Protein AF-A0A356TCJ8-F1 (afdb_monomer_lite)

Sequence (449 aa):
LGQDDRRRRHDAFFIRRLRGIQWANDCAAPTDCSGATSFQEEGLVEIRHARSTSQTFRIAPETTGLRLWWSARRGAPYEIPVEQVASPDYDYNFGIELAAVTPPGPHGYYEPGTDVTFQFTMTDGAGTRLHPAGSIPSYAEVAFGANQTGIQYYRGFFDQPATYWRRKHRERGMGAMIIGPNQDIQPIRTIAPLESFLGPDPTIPVGLPARDGVYSEAATIPASAVIFGGAFVPGNTPWFEPQPDTITFQIPSDVEPGTYRVAIKGRRVYLGQDIPRTTVVEIQVGTHTPTVAEMTTGPCTSCHSDGGDLGLVLHANDDRAACAGCHVPLGFELEGPVYVRTHFIHSRSDRYDAPTQQCATCHVDEASIQRTSLSACLSCHTEYPADHVAAYGPIESIYTGTLDAGAFEQCTGACHTEHPGAGFDTDFDFDEDTDEDVDEDTDEDTDED

Radius of gyration: 26.14 Å; chains: 1; bounding box: 65×92×69 Å

Foldseek 3Di:
DDDDPDDDQPDQFFPFDWDKDKDQPDAPDPPGCPVGDDIDIDTDTGGDRFHDPPDDDDDDQPQQWDWADDPVDPPDTDTGGADHDPDAPAAADKDKDKDWPDADDPVRANEFQDKIKMFMFMGHPVRHTLADAFWDAFLCCQQPNPSSSQWDAQDCVPQNADPPRGPVLVSQWKKKKKKDDQALQDAAQAAQEPVQLCDPDQKTWQHDCVRRVMTMIMGTVVRSNLVVVLVPPPPSVSRRDIDTSMDMDGRHNPDDWEKMKMKIKGWGDHSNDTAIDMDIDIGTYPDPDHDHHDDQWDPPCVPQDDSRHCCGPVSNDPPPSRQNNQQGQYLVRRLSIPLLSVLLDLLPDPPNPDDSLQQVNIGVALVSVLQDFQQNVLSRDVDDDVVCCVVPNAQPDSRQSDSDSSSSDGDPSPPPVDRPNNNRDPPPDPPPPPPPDDDDDDDDDDDDD

Structure (mmCIF, N/CA/C/O backbone):
data_AF-A0A356TCJ8-F1
#
_entry.id   AF-A0A356TCJ8-F1
#
loop_
_atom_site.group_PDB
_atom_site.id
_atom_site.type_symbol
_atom_site.label_atom_id
_atom_site.label_alt_id
_atom_site.label_comp_id
_atom_site.label_asym_id
_atom_site.label_entity_id
_atom_site.label_seq_id
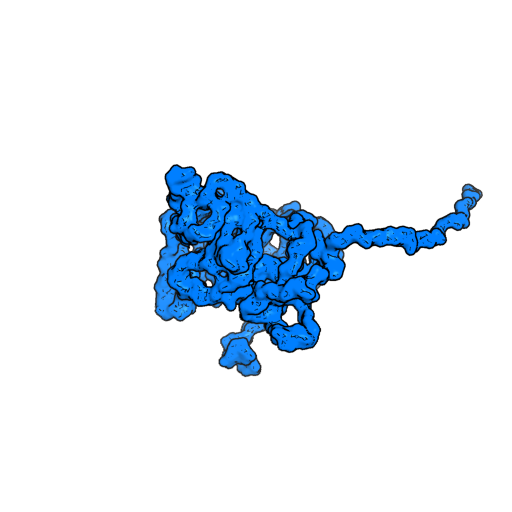_atom_site.pdbx_PDB_ins_code
_atom_site.Cartn_x
_atom_site.Cartn_y
_atom_site.Cartn_z
_atom_site.occupancy
_atom_site.B_iso_or_equiv
_atom_site.auth_seq_id
_atom_site.auth_comp_id
_atom_site.auth_asym_id
_atom_site.auth_atom_id
_atom_site.pdbx_PDB_model_num
ATOM 1 N N . LEU A 1 1 ? 3.770 -23.065 23.663 1.00 50.16 1 LEU A N 1
ATOM 2 C CA . LEU A 1 1 ? 4.530 -21.972 24.318 1.00 50.16 1 LEU A CA 1
ATOM 3 C C . LEU A 1 1 ? 5.954 -22.467 24.540 1.00 50.16 1 LEU A C 1
ATOM 5 O O . LEU A 1 1 ? 6.096 -23.494 25.195 1.00 50.16 1 LEU A O 1
ATOM 9 N N . GLY A 1 2 ? 6.954 -21.810 23.944 1.00 46.75 2 GLY A N 1
ATOM 10 C CA . GLY A 1 2 ? 8.358 -22.243 24.018 1.00 46.75 2 GLY A CA 1
ATOM 11 C C . GLY A 1 2 ? 8.873 -22.315 25.459 1.00 46.75 2 GLY A C 1
ATOM 12 O O . GLY A 1 2 ? 8.474 -21.505 26.298 1.00 46.75 2 GLY A O 1
ATOM 13 N N . GLN A 1 3 ? 9.703 -23.319 25.750 1.00 49.00 3 GLN A N 1
ATOM 14 C CA . GLN A 1 3 ? 10.231 -23.599 27.094 1.00 49.00 3 GLN A CA 1
ATOM 15 C C . GLN A 1 3 ? 11.730 -23.287 27.240 1.00 49.00 3 GLN A C 1
ATOM 17 O O . GLN A 1 3 ? 12.244 -23.326 28.355 1.00 49.00 3 GLN A O 1
ATOM 22 N N . ASP A 1 4 ? 12.425 -22.982 26.141 1.00 55.69 4 ASP A N 1
ATOM 23 C CA . ASP A 1 4 ? 13.867 -22.737 26.080 1.00 55.69 4 ASP A CA 1
ATOM 24 C C . ASP A 1 4 ? 14.215 -21.595 25.099 1.00 55.69 4 ASP A C 1
ATOM 26 O O . ASP A 1 4 ? 13.337 -20.999 24.471 1.00 55.69 4 ASP A O 1
ATOM 30 N N . ASP A 1 5 ? 15.509 -21.277 24.987 1.00 54.75 5 ASP A N 1
ATOM 31 C CA . ASP A 1 5 ? 16.042 -20.266 24.058 1.00 54.75 5 ASP A CA 1
ATOM 32 C C . ASP A 1 5 ? 16.222 -20.813 22.623 1.00 54.75 5 ASP A C 1
ATOM 34 O O . ASP A 1 5 ? 16.833 -20.161 21.774 1.00 54.75 5 ASP A O 1
ATOM 38 N N . ARG A 1 6 ? 15.717 -22.022 22.325 1.00 55.47 6 ARG A N 1
ATOM 39 C CA . ARG A 1 6 ? 15.847 -22.667 21.011 1.00 55.47 6 ARG A CA 1
ATOM 40 C C . ARG A 1 6 ? 14.511 -22.645 20.279 1.00 55.47 6 ARG A C 1
ATOM 42 O O . ARG A 1 6 ? 13.516 -23.184 20.739 1.00 55.47 6 ARG A O 1
ATOM 49 N N . ARG A 1 7 ? 14.495 -22.074 19.077 1.00 56.62 7 ARG A N 1
ATOM 50 C CA . ARG A 1 7 ? 13.293 -22.017 18.234 1.00 56.62 7 ARG A CA 1
ATOM 51 C C . ARG A 1 7 ? 12.914 -23.414 17.727 1.00 56.62 7 ARG A C 1
ATOM 53 O O . ARG A 1 7 ? 13.662 -24.008 16.954 1.00 56.62 7 ARG A O 1
ATOM 60 N N . ARG A 1 8 ? 11.721 -23.905 18.073 1.00 60.88 8 ARG A N 1
ATOM 61 C CA . ARG A 1 8 ? 11.129 -25.137 17.519 1.00 60.88 8 ARG A CA 1
ATOM 62 C C . ARG A 1 8 ? 9.941 -24.819 16.612 1.00 60.88 8 ARG A C 1
ATOM 64 O O . ARG A 1 8 ? 9.306 -23.770 16.704 1.00 60.88 8 ARG A O 1
ATOM 71 N N . ARG A 1 9 ? 9.597 -25.757 15.725 1.00 59.59 9 ARG A N 1
ATOM 72 C CA . ARG A 1 9 ? 8.516 -25.589 14.733 1.00 59.59 9 ARG A CA 1
ATOM 73 C C . ARG A 1 9 ? 7.122 -25.396 15.355 1.00 59.59 9 ARG A C 1
ATOM 75 O O . ARG A 1 9 ? 6.296 -24.715 14.764 1.00 59.59 9 ARG A O 1
ATOM 82 N N . HIS A 1 10 ? 6.873 -25.965 16.535 1.00 59.00 10 HIS A N 1
ATOM 83 C CA . HIS A 1 10 ? 5.591 -25.896 17.254 1.00 59.00 10 HIS A CA 1
ATOM 84 C C . HIS A 1 10 ? 5.524 -24.768 18.295 1.00 59.00 10 HIS A C 1
ATOM 86 O O . HIS A 1 10 ? 4.536 -24.645 19.025 1.00 59.00 10 HIS A O 1
ATOM 92 N N . ASP A 1 11 ? 6.567 -23.946 18.402 1.00 57.12 11 ASP A N 1
ATOM 93 C CA . ASP A 1 11 ? 6.549 -22.844 19.345 1.00 57.12 11 ASP A CA 1
ATOM 94 C C . ASP A 1 11 ? 5.605 -21.747 18.846 1.00 57.12 11 ASP A C 1
ATOM 96 O O . ASP A 1 11 ? 5.829 -21.102 17.824 1.00 57.12 11 ASP A O 1
ATOM 100 N N . ALA A 1 12 ? 4.549 -21.483 19.613 1.00 55.34 12 ALA A N 1
ATOM 101 C CA . ALA A 1 12 ? 3.895 -20.183 19.602 1.00 55.34 12 ALA A CA 1
ATOM 102 C C . ALA A 1 12 ? 4.858 -19.191 20.272 1.00 55.34 12 ALA A C 1
ATOM 104 O O . ALA A 1 12 ? 4.858 -19.037 21.496 1.00 55.34 12 ALA A O 1
ATOM 105 N N . PHE A 1 13 ? 5.768 -18.614 19.488 1.00 52.50 13 PHE A N 1
ATOM 106 C CA . PHE A 1 13 ? 6.712 -17.621 19.989 1.00 52.50 13 PHE A CA 1
ATOM 107 C C . PHE A 1 13 ? 6.103 -16.227 20.003 1.00 52.50 13 PHE A C 1
ATOM 109 O O . PHE A 1 13 ? 5.278 -15.868 19.163 1.00 52.50 13 PHE A O 1
ATOM 116 N N . PHE A 1 14 ? 6.582 -15.444 20.964 1.00 52.25 14 PHE A N 1
ATOM 117 C CA . PHE A 1 14 ? 6.384 -14.013 21.056 1.00 52.25 14 PHE A CA 1
ATOM 118 C C . PHE A 1 14 ? 7.585 -13.320 20.421 1.00 52.25 14 PHE A C 1
ATOM 120 O O . PHE A 1 14 ? 8.716 -13.480 20.878 1.00 52.25 14 PHE A O 1
ATOM 127 N N . ILE A 1 15 ? 7.368 -12.520 19.381 1.00 50.69 15 ILE A N 1
ATOM 128 C CA . ILE A 1 15 ? 8.430 -11.636 18.888 1.00 50.69 15 ILE A CA 1
ATOM 129 C C . ILE A 1 15 ? 8.624 -10.490 19.883 1.00 50.69 15 ILE A C 1
ATOM 131 O O . ILE A 1 15 ? 7.938 -9.484 19.771 1.00 50.69 15 ILE A O 1
ATOM 135 N N . ARG A 1 16 ? 9.596 -10.604 20.796 1.00 49.50 16 ARG A N 1
ATOM 136 C CA . ARG A 1 16 ? 10.020 -9.486 21.649 1.00 49.50 16 ARG A CA 1
ATOM 137 C C . ARG A 1 16 ? 10.790 -8.469 20.804 1.00 49.50 16 ARG A C 1
ATOM 139 O O . ARG A 1 16 ? 11.976 -8.639 20.544 1.00 49.50 16 ARG A O 1
ATOM 146 N N . ARG A 1 17 ? 10.125 -7.399 20.375 1.00 55.19 17 ARG A N 1
ATOM 147 C CA . ARG A 1 17 ? 10.819 -6.188 19.909 1.00 55.19 17 ARG A CA 1
ATOM 148 C C . ARG A 1 17 ? 11.012 -5.290 21.114 1.00 55.19 17 ARG A C 1
ATOM 150 O O . ARG A 1 17 ? 10.016 -4.814 21.632 1.00 55.19 17 ARG A O 1
ATOM 157 N N . LEU A 1 18 ? 12.257 -5.119 21.560 1.00 54.31 18 LEU A N 1
ATOM 158 C CA . LEU A 1 18 ? 12.644 -4.050 22.477 1.00 54.31 18 LEU A CA 1
ATOM 159 C C . LEU A 1 18 ? 13.135 -2.883 21.637 1.00 54.31 18 LEU A C 1
ATOM 161 O O . LEU A 1 18 ? 14.160 -2.988 20.958 1.00 54.31 18 LEU A O 1
ATOM 165 N N . ARG A 1 19 ? 12.402 -1.780 21.671 1.00 62.44 19 ARG A N 1
ATOM 166 C CA . ARG A 1 19 ? 12.873 -0.518 21.108 1.00 62.44 19 ARG A CA 1
ATOM 167 C C . ARG A 1 19 ? 12.664 0.569 22.143 1.00 62.44 19 ARG A C 1
ATOM 169 O O . ARG A 1 19 ? 11.575 0.665 22.699 1.00 62.44 19 ARG A O 1
ATOM 176 N N . GLY A 1 20 ? 13.725 1.319 22.410 1.00 63.81 20 GLY A N 1
ATOM 177 C CA . GLY A 1 20 ? 13.638 2.640 23.006 1.00 63.81 20 GLY A CA 1
ATOM 178 C C . GLY A 1 20 ? 13.674 3.641 21.864 1.00 63.81 20 GLY A C 1
ATOM 179 O O . GLY A 1 20 ? 14.573 3.568 21.027 1.00 63.81 20 GLY A O 1
ATOM 180 N N . ILE A 1 21 ? 12.678 4.511 21.793 1.00 70.94 21 ILE A N 1
ATOM 181 C CA . ILE A 1 21 ? 12.685 5.669 20.903 1.00 70.94 21 ILE A CA 1
ATOM 182 C C . ILE A 1 21 ? 12.635 6.893 21.798 1.00 70.94 21 ILE A C 1
ATOM 184 O O . ILE A 1 21 ? 11.841 6.922 22.735 1.00 70.94 21 ILE A O 1
ATOM 188 N N . GLN A 1 22 ? 13.479 7.874 21.508 1.00 74.06 22 GLN A N 1
ATOM 189 C CA . GLN A 1 22 ? 13.419 9.189 22.120 1.00 74.06 22 GLN A CA 1
ATOM 190 C C . GLN A 1 22 ? 13.147 10.208 21.012 1.00 74.06 22 GLN A C 1
ATOM 192 O O . GLN A 1 22 ? 13.841 10.215 19.997 1.00 74.06 22 GLN A O 1
ATOM 197 N N . TRP A 1 23 ? 12.132 11.044 21.201 1.00 78.56 23 TRP A N 1
ATOM 198 C CA . TRP A 1 23 ? 11.865 12.212 20.366 1.00 78.56 23 TRP A CA 1
ATOM 199 C C . TRP A 1 23 ? 12.277 13.460 21.121 1.00 78.56 23 TRP A C 1
ATOM 201 O O . TRP A 1 23 ? 11.984 13.574 22.309 1.00 78.56 23 TRP A O 1
ATOM 211 N N . ALA A 1 24 ? 12.899 14.395 20.415 1.00 86.81 24 ALA A N 1
ATOM 212 C CA . ALA A 1 24 ? 13.083 15.764 20.863 1.00 86.81 24 ALA A CA 1
ATOM 213 C C . ALA A 1 24 ? 12.011 16.633 20.188 1.00 86.81 24 ALA A C 1
ATOM 215 O O . ALA A 1 24 ? 11.944 16.699 18.963 1.00 86.81 24 ALA A O 1
ATOM 216 N N . ASN A 1 25 ? 11.143 17.258 20.982 1.00 84.06 25 ASN A N 1
ATOM 217 C CA . ASN A 1 25 ? 9.980 18.005 20.486 1.00 84.06 25 ASN A CA 1
ATOM 218 C C . ASN A 1 25 ? 10.269 19.499 20.275 1.00 84.06 25 ASN A C 1
ATOM 220 O O . ASN A 1 25 ? 9.440 20.216 19.723 1.00 84.06 25 ASN A O 1
ATOM 224 N N . ASP A 1 26 ? 11.418 19.973 20.749 1.00 90.00 26 ASP A N 1
ATOM 225 C CA . ASP A 1 26 ? 11.830 21.376 20.768 1.00 90.00 26 ASP A CA 1
ATOM 226 C C . ASP A 1 26 ? 13.218 21.578 20.140 1.00 90.00 26 ASP A C 1
ATOM 228 O O . ASP A 1 26 ? 13.999 22.421 20.579 1.00 90.00 26 ASP A O 1
ATOM 232 N N . CYS A 1 27 ? 13.531 20.808 19.094 1.00 89.12 27 CYS A N 1
ATOM 233 C CA . CYS A 1 27 ? 14.735 21.032 18.298 1.00 89.12 27 CYS A CA 1
ATOM 234 C C . CYS A 1 27 ? 14.724 22.439 17.678 1.00 89.12 27 CYS A C 1
ATOM 236 O O . CYS A 1 27 ? 13.691 22.910 17.198 1.00 89.12 27 CYS A O 1
ATOM 238 N N . ALA A 1 28 ? 15.885 23.097 17.646 1.00 89.56 28 ALA A N 1
ATOM 239 C CA . ALA A 1 28 ? 16.028 24.419 17.035 1.00 89.56 28 ALA A CA 1
ATOM 240 C C . ALA A 1 28 ? 15.876 24.359 15.504 1.00 89.56 28 ALA A C 1
ATOM 242 O O . ALA A 1 28 ? 15.402 25.311 14.883 1.00 89.56 28 ALA A O 1
ATOM 243 N N . ALA A 1 29 ? 16.262 23.229 14.907 1.00 84.81 29 ALA A N 1
ATOM 244 C CA . ALA A 1 29 ? 16.079 22.909 13.497 1.00 84.81 29 ALA A CA 1
ATOM 245 C C . ALA A 1 29 ? 15.920 21.385 13.313 1.00 84.81 29 ALA A C 1
ATOM 247 O O . ALA A 1 29 ? 16.323 20.629 14.199 1.00 84.81 29 ALA A O 1
ATOM 248 N N . PRO A 1 30 ? 15.412 20.899 12.161 1.00 73.75 30 PRO A N 1
ATOM 249 C CA . PRO A 1 30 ? 15.281 19.461 11.891 1.00 73.75 30 PRO A CA 1
ATOM 250 C C . PRO A 1 30 ? 16.584 18.657 12.033 1.00 73.75 30 PRO A C 1
ATOM 252 O O . PRO A 1 30 ? 16.544 17.465 12.316 1.00 73.75 30 PRO A O 1
ATOM 255 N N . THR A 1 31 ? 17.736 19.306 11.853 1.00 80.25 31 THR A N 1
ATOM 256 C CA . THR A 1 31 ? 19.073 18.704 11.967 1.00 80.25 31 THR A CA 1
ATOM 257 C C . THR A 1 31 ? 19.832 19.133 13.228 1.00 80.25 31 THR A C 1
ATOM 259 O O . THR A 1 31 ? 20.996 18.772 13.379 1.00 80.25 31 THR A O 1
ATOM 262 N N . ASP A 1 32 ? 19.218 19.916 14.125 1.00 83.88 32 ASP A N 1
ATOM 263 C CA . ASP A 1 32 ? 19.847 20.390 15.364 1.00 83.88 32 ASP A CA 1
ATOM 264 C C . ASP A 1 32 ? 18.888 20.304 16.558 1.00 83.88 32 ASP A C 1
ATOM 266 O O . ASP A 1 32 ? 18.046 21.175 16.799 1.00 83.88 32 ASP A O 1
ATOM 270 N N . CYS A 1 33 ? 19.075 19.239 17.335 1.00 90.81 33 CYS A N 1
ATOM 271 C CA . CYS A 1 33 ? 18.385 18.988 18.596 1.00 90.81 33 CYS A CA 1
ATOM 272 C C . CYS A 1 33 ? 19.321 19.127 19.810 1.00 90.81 33 CYS A C 1
ATOM 274 O O . CYS A 1 33 ? 18.981 18.672 20.900 1.00 90.81 33 CYS A O 1
ATOM 276 N N . SER A 1 34 ? 20.510 19.726 19.651 1.00 91.50 34 SER A N 1
ATOM 277 C CA . SER A 1 34 ? 21.531 19.785 20.712 1.00 91.50 34 SER A CA 1
ATOM 278 C C . SER A 1 34 ? 21.090 20.577 21.951 1.00 91.50 34 SER A C 1
ATOM 280 O O . SER A 1 34 ? 21.563 20.310 23.054 1.00 91.50 34 SER A O 1
ATOM 282 N N . GLY A 1 35 ? 20.161 21.521 21.774 1.00 90.69 35 GLY A N 1
ATOM 283 C CA . GLY A 1 35 ? 19.542 22.309 22.842 1.00 90.69 35 GLY A CA 1
ATOM 284 C C . GLY A 1 35 ? 18.151 21.838 23.273 1.00 90.69 35 GLY A C 1
ATOM 285 O O . GLY A 1 35 ? 17.505 22.554 24.033 1.00 90.69 35 GLY A O 1
ATOM 286 N N . ALA A 1 36 ? 17.673 20.690 22.780 1.00 92.12 36 ALA A N 1
ATOM 287 C CA . ALA A 1 36 ? 16.345 20.190 23.119 1.00 92.12 36 ALA A CA 1
ATOM 288 C C . ALA A 1 36 ? 16.229 19.908 24.625 1.00 92.12 36 ALA A C 1
ATOM 290 O O . ALA A 1 36 ? 17.137 19.362 25.255 1.00 92.12 36 ALA A O 1
ATOM 291 N N . THR A 1 37 ? 15.095 20.283 25.206 1.00 93.19 37 THR A N 1
ATOM 292 C CA . THR A 1 37 ? 14.767 20.070 26.623 1.00 93.19 37 THR A CA 1
ATOM 293 C C . THR A 1 37 ? 13.466 19.296 26.811 1.00 93.19 37 THR A C 1
ATOM 295 O O . THR A 1 37 ? 13.196 18.792 27.903 1.00 93.19 37 THR A O 1
ATOM 298 N N . SER A 1 38 ? 12.670 19.164 25.750 1.00 91.94 38 SER A N 1
ATOM 299 C CA . SER A 1 38 ? 11.397 18.460 25.734 1.00 91.94 38 SER A CA 1
ATOM 300 C C . SER A 1 38 ? 11.558 17.129 25.019 1.00 91.94 38 SER A C 1
ATOM 302 O O . SER A 1 38 ? 11.579 17.061 23.788 1.00 91.94 38 SER A O 1
ATOM 304 N N . PHE A 1 39 ? 11.635 16.057 25.803 1.00 86.31 39 PHE A N 1
ATOM 305 C CA . PHE A 1 39 ? 11.782 14.708 25.280 1.00 86.31 39 PHE A CA 1
ATOM 306 C C . PHE A 1 39 ? 10.550 13.855 25.549 1.00 86.31 39 PHE A C 1
ATOM 308 O O . PHE A 1 39 ? 9.936 13.926 26.615 1.00 86.31 39 PHE A O 1
ATOM 315 N N . GLN A 1 40 ? 10.219 13.003 24.587 1.00 80.50 40 GLN A N 1
ATOM 316 C CA . GLN A 1 40 ? 9.298 11.891 24.777 1.00 80.50 40 GLN A CA 1
ATOM 317 C C . GLN A 1 40 ? 10.069 10.591 24.592 1.00 80.50 40 GLN A C 1
ATOM 319 O O . GLN A 1 40 ? 10.806 10.454 23.623 1.00 80.50 40 GLN A O 1
ATOM 324 N N . GLU A 1 41 ? 9.877 9.627 25.488 1.00 75.62 41 GLU A N 1
ATOM 325 C CA . GLU A 1 41 ? 10.485 8.302 25.381 1.00 75.62 41 GLU A CA 1
ATOM 326 C C . GLU A 1 41 ? 9.402 7.227 25.275 1.00 75.62 41 GLU A C 1
ATOM 328 O O . GLU A 1 41 ? 8.442 7.210 26.048 1.00 75.62 41 GLU A O 1
ATOM 333 N N . GLU A 1 42 ? 9.549 6.311 24.320 1.00 71.0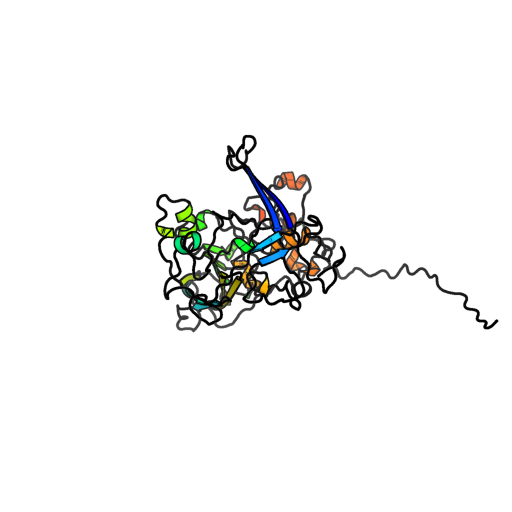0 42 GLU A N 1
ATOM 334 C CA . GLU A 1 42 ? 8.696 5.130 24.187 1.00 71.00 42 GLU A CA 1
ATOM 335 C C . GLU A 1 42 ? 9.548 3.863 24.273 1.00 71.00 42 GLU A C 1
ATOM 337 O O . GLU A 1 42 ? 10.418 3.612 23.439 1.00 71.00 42 GLU A O 1
ATOM 342 N N . GLY A 1 43 ? 9.250 3.039 25.280 1.00 64.94 43 GLY A N 1
ATOM 343 C CA . GLY A 1 43 ? 9.691 1.653 25.356 1.00 64.94 43 GLY A CA 1
ATOM 344 C C . GLY A 1 43 ? 8.632 0.737 24.749 1.00 64.94 43 GLY A C 1
ATOM 345 O O . GLY A 1 43 ? 7.564 0.547 25.330 1.00 64.94 43 GLY A O 1
ATOM 346 N N . LEU A 1 44 ? 8.915 0.148 23.590 1.00 66.19 44 LEU A N 1
ATOM 347 C CA . LEU A 1 44 ? 8.018 -0.803 22.942 1.00 66.19 44 LEU A CA 1
ATOM 348 C C . LEU A 1 44 ? 8.392 -2.237 23.330 1.00 66.19 44 LEU A C 1
ATOM 350 O O . LEU A 1 44 ? 9.551 -2.626 23.205 1.00 66.19 44 LEU A O 1
ATOM 354 N N . VAL A 1 45 ? 7.390 -3.016 23.750 1.00 59.81 45 VAL A N 1
ATOM 355 C CA . VAL A 1 45 ? 7.426 -4.483 23.814 1.00 59.81 45 VAL A CA 1
ATOM 356 C C . VAL A 1 45 ? 6.255 -4.998 22.989 1.00 59.81 45 VAL A C 1
ATOM 358 O O . VAL A 1 45 ? 5.102 -4.860 23.390 1.00 59.81 45 VAL A O 1
ATOM 361 N N . GLU A 1 46 ? 6.535 -5.565 21.820 1.00 59.06 46 GLU A N 1
ATOM 362 C CA . GLU A 1 46 ? 5.504 -6.248 21.033 1.00 59.06 46 GLU A CA 1
ATOM 363 C C . GLU A 1 46 ? 5.475 -7.740 21.366 1.00 59.06 46 GLU A C 1
ATOM 365 O O . GLU A 1 46 ? 6.491 -8.345 21.694 1.00 59.06 46 GLU A O 1
ATOM 370 N N . ILE A 1 47 ? 4.282 -8.318 21.285 1.00 55.94 47 ILE A N 1
ATOM 371 C CA . ILE A 1 47 ? 4.010 -9.747 21.391 1.00 55.94 47 ILE A CA 1
ATOM 372 C C . ILE A 1 47 ? 3.325 -10.099 20.076 1.00 55.94 47 ILE A C 1
ATOM 374 O O . ILE A 1 47 ? 2.191 -9.697 19.834 1.00 55.94 47 ILE A O 1
ATOM 378 N N . ARG A 1 48 ? 4.035 -10.800 19.189 1.00 57.72 48 ARG A N 1
ATOM 379 C CA . ARG A 1 48 ? 3.465 -11.274 17.922 1.00 57.72 48 ARG A CA 1
ATOM 380 C C . ARG A 1 48 ? 3.548 -12.784 17.862 1.00 57.72 48 ARG A C 1
ATOM 382 O O . ARG A 1 48 ? 4.638 -13.327 18.020 1.00 57.72 48 ARG A O 1
ATOM 389 N N . HIS A 1 49 ? 2.396 -13.399 17.638 1.00 55.38 49 HIS A N 1
ATOM 390 C CA . HIS A 1 49 ? 2.205 -14.824 17.435 1.00 55.38 49 HIS A CA 1
ATOM 391 C C . HIS A 1 49 ? 2.605 -15.174 16.003 1.00 55.38 49 HIS A C 1
ATOM 393 O O . HIS A 1 49 ? 2.025 -14.618 15.075 1.00 55.38 49 HIS A O 1
ATOM 399 N N . ALA A 1 50 ? 3.618 -16.017 15.808 1.00 56.06 50 ALA A N 1
ATOM 400 C CA . ALA A 1 50 ? 4.291 -16.026 14.510 1.00 56.06 50 ALA A CA 1
ATOM 401 C C . ALA A 1 50 ? 4.415 -17.373 13.789 1.00 56.06 50 ALA A C 1
ATOM 403 O O . ALA A 1 50 ? 4.963 -17.353 12.696 1.00 56.06 50 ALA A O 1
ATOM 404 N N . ARG A 1 51 ? 3.876 -18.503 14.284 1.00 58.41 51 ARG A N 1
ATOM 405 C CA . ARG A 1 51 ? 3.863 -19.742 13.466 1.00 58.41 51 ARG A CA 1
ATOM 406 C C . ARG A 1 51 ? 2.657 -20.680 13.588 1.00 58.41 51 ARG A C 1
ATOM 408 O O . ARG A 1 51 ? 2.256 -21.207 12.566 1.00 58.41 51 ARG A O 1
ATOM 415 N N . SER A 1 52 ? 2.046 -20.892 14.758 1.00 56.56 52 SER A N 1
ATOM 416 C CA . SER A 1 52 ? 1.086 -22.005 14.924 1.00 56.56 52 SER A CA 1
ATOM 417 C C . SER A 1 52 ? -0.360 -21.563 15.169 1.00 56.56 52 SER A C 1
ATOM 419 O O . SER A 1 52 ? -0.726 -21.282 16.304 1.00 56.56 52 SER A O 1
ATOM 421 N N . THR A 1 53 ? -1.226 -21.566 14.151 1.00 56.81 53 THR A N 1
ATOM 422 C CA . THR A 1 53 ? -2.671 -21.249 14.297 1.00 56.81 53 THR A CA 1
ATOM 423 C C . THR A 1 53 ? -3.451 -22.267 15.140 1.00 56.81 53 THR A C 1
ATOM 425 O O . THR A 1 53 ? -4.572 -21.992 15.553 1.00 56.81 53 THR A O 1
ATOM 428 N N . SER A 1 54 ? -2.859 -23.422 15.456 1.00 53.94 54 SER A N 1
ATOM 429 C CA . SER A 1 54 ? -3.487 -24.492 16.244 1.00 53.94 54 SER A CA 1
ATOM 430 C C . SER A 1 54 ? -3.643 -24.193 17.743 1.00 53.94 54 SER A C 1
ATOM 432 O O . SER A 1 54 ? -4.295 -24.961 18.446 1.00 53.94 54 SER A O 1
ATOM 434 N N . GLN A 1 55 ? -3.070 -23.094 18.253 1.00 58.62 55 GLN A N 1
ATOM 435 C CA . GLN A 1 55 ? -3.185 -22.683 19.660 1.00 58.62 55 GLN A CA 1
ATOM 436 C C . GLN A 1 55 ? -4.056 -21.429 19.817 1.00 58.62 55 GLN A C 1
ATOM 438 O O . GLN A 1 55 ? -3.626 -20.419 20.368 1.00 58.62 55 GLN A O 1
ATOM 443 N N . THR A 1 56 ? -5.304 -21.482 19.348 1.00 63.88 56 THR A N 1
ATOM 444 C CA . THR A 1 56 ? -6.316 -20.483 19.719 1.00 63.88 56 THR A CA 1
ATOM 445 C C . THR A 1 56 ? -6.907 -20.821 21.084 1.00 63.88 56 THR A C 1
ATOM 447 O O . THR A 1 56 ? -7.271 -21.970 21.331 1.00 63.88 56 THR A O 1
ATOM 450 N N . PHE A 1 57 ? -7.070 -19.826 21.954 1.00 68.56 57 PHE A N 1
ATOM 451 C CA . PHE A 1 57 ? -7.890 -19.954 23.157 1.00 68.56 57 PHE A CA 1
ATOM 452 C C . PHE A 1 57 ? -9.112 -19.048 23.030 1.00 68.56 57 PHE A C 1
ATOM 454 O O . PHE A 1 57 ? -9.048 -17.971 22.438 1.00 68.56 57 PHE A O 1
ATOM 461 N N . ARG A 1 58 ? -10.240 -19.492 23.580 1.00 76.62 58 ARG A N 1
ATOM 462 C CA . ARG A 1 58 ? -11.462 -18.694 23.621 1.00 76.62 58 ARG A CA 1
ATOM 463 C C . ARG A 1 58 ? -11.473 -17.878 24.907 1.00 76.62 58 ARG A C 1
ATOM 465 O O . ARG A 1 58 ? -11.350 -18.444 25.990 1.00 76.62 58 ARG A O 1
ATOM 472 N N . ILE A 1 59 ? -11.640 -16.566 24.783 1.00 80.69 59 ILE A N 1
ATOM 473 C CA . ILE A 1 59 ? -11.923 -15.696 25.926 1.00 80.69 59 ILE A CA 1
ATOM 474 C C . ILE A 1 59 ? -13.388 -15.925 26.313 1.00 80.69 59 ILE A C 1
ATOM 476 O O . ILE A 1 59 ? -14.278 -15.807 25.470 1.00 80.69 59 ILE A O 1
ATOM 480 N N . ALA A 1 60 ? -13.633 -16.318 27.563 1.00 86.00 60 ALA A N 1
ATOM 481 C CA . ALA A 1 60 ? -14.987 -16.537 28.059 1.00 86.00 60 ALA A CA 1
ATOM 482 C C . ALA A 1 60 ? -15.717 -15.187 28.238 1.00 86.00 60 ALA A C 1
ATOM 484 O O . ALA A 1 60 ? -15.045 -14.211 28.589 1.00 86.00 60 ALA A O 1
ATOM 485 N N . PRO A 1 61 ? -17.046 -15.097 28.026 1.00 87.44 61 PRO A N 1
ATOM 486 C CA . PRO A 1 61 ? -17.800 -13.838 28.125 1.00 87.44 61 PRO A CA 1
ATOM 487 C C . PRO A 1 61 ? -17.705 -13.129 29.485 1.00 87.44 61 PRO A C 1
ATOM 489 O O . PRO A 1 61 ? -17.931 -11.930 29.575 1.00 87.44 61 PRO A O 1
ATOM 492 N N . GLU A 1 62 ? -17.367 -13.855 30.547 1.00 90.88 62 GLU A N 1
ATOM 493 C CA . GLU A 1 62 ? -17.156 -13.342 31.901 1.00 90.88 62 GLU A CA 1
ATOM 494 C C . GLU A 1 62 ? -15.717 -12.870 32.169 1.00 90.88 62 GLU A C 1
ATOM 496 O O . GLU A 1 62 ? -15.409 -12.407 33.267 1.00 90.88 62 GLU A O 1
ATOM 501 N N . THR A 1 63 ? -14.812 -12.999 31.193 1.00 92.06 63 THR A N 1
ATOM 502 C CA . THR A 1 63 ? -13.411 -12.593 31.358 1.00 92.06 63 THR A CA 1
ATOM 503 C C . THR A 1 63 ? -13.324 -11.078 31.482 1.00 92.06 63 THR A C 1
ATOM 505 O O . THR A 1 63 ? -13.643 -10.365 30.532 1.00 92.06 63 THR A O 1
ATOM 508 N N . THR A 1 64 ? -12.825 -10.604 32.623 1.00 93.75 64 THR A N 1
ATOM 509 C CA . THR A 1 64 ? -12.613 -9.176 32.923 1.00 93.75 64 THR A CA 1
ATOM 510 C C . THR A 1 64 ? -11.156 -8.733 32.785 1.00 93.75 64 THR A C 1
ATOM 512 O O . THR A 1 64 ? -10.849 -7.544 32.875 1.00 93.75 64 THR A O 1
ATOM 515 N N . GLY A 1 65 ? -10.232 -9.669 32.561 1.00 91.75 65 GLY A N 1
ATOM 516 C CA . GLY A 1 65 ? -8.822 -9.359 32.383 1.00 91.75 65 GLY A CA 1
ATOM 517 C C . GLY A 1 65 ? -7.970 -10.562 31.994 1.00 91.75 65 GLY A C 1
ATOM 518 O O . GLY A 1 65 ? -8.334 -11.714 32.231 1.00 91.75 65 GLY A O 1
ATOM 519 N N . LEU A 1 66 ? -6.811 -10.278 31.404 1.00 87.56 66 LEU A N 1
ATOM 520 C CA . LEU A 1 66 ? -5.733 -11.222 31.142 1.00 87.56 66 LEU A CA 1
ATOM 521 C C . LEU A 1 66 ? -4.554 -10.902 32.060 1.00 87.56 66 LEU A C 1
ATOM 523 O O . LEU A 1 66 ? -4.182 -9.741 32.230 1.00 87.56 66 LEU A O 1
ATOM 527 N N . ARG A 1 67 ? -3.916 -11.944 32.593 1.00 86.19 67 ARG A N 1
ATOM 528 C CA . ARG A 1 67 ? -2.719 -11.809 33.423 1.00 86.19 67 ARG A CA 1
ATOM 529 C C . ARG A 1 67 ? -1.487 -12.281 32.662 1.00 86.19 67 ARG A C 1
ATOM 531 O O . ARG A 1 67 ? -1.347 -13.471 32.383 1.00 86.19 67 ARG A O 1
ATOM 538 N N . LEU A 1 68 ? -0.570 -11.360 32.375 1.00 81.12 68 LEU A N 1
ATOM 539 C CA . LEU A 1 68 ? 0.703 -11.663 31.724 1.00 81.12 68 LEU A CA 1
ATOM 540 C C . LEU A 1 68 ? 1.819 -11.787 32.764 1.00 81.12 68 LEU A C 1
ATOM 542 O O . LEU A 1 68 ? 2.201 -10.816 33.423 1.00 81.12 68 LEU A O 1
ATOM 546 N N . TRP A 1 69 ? 2.385 -12.986 32.863 1.00 76.75 69 TRP A N 1
ATOM 547 C CA . TRP A 1 69 ? 3.576 -13.245 33.664 1.00 76.75 69 TRP A CA 1
ATOM 548 C C . TRP A 1 69 ? 4.828 -13.064 32.822 1.00 76.75 69 TRP A C 1
ATOM 550 O O . TRP A 1 69 ? 4.967 -13.666 31.759 1.00 76.75 69 TRP A O 1
ATOM 560 N N . TRP A 1 70 ? 5.761 -12.260 33.326 1.00 70.06 70 TRP A N 1
ATOM 561 C CA . TRP A 1 70 ? 7.041 -12.036 32.674 1.00 70.06 70 TRP A CA 1
ATOM 562 C C . TRP A 1 70 ? 8.180 -12.517 33.566 1.00 70.06 70 TRP A C 1
ATOM 564 O O . TRP A 1 70 ? 8.288 -12.109 34.722 1.00 70.06 70 TRP A O 1
ATOM 574 N N . SER A 1 71 ? 9.053 -13.368 33.027 1.00 72.62 71 SER A N 1
ATOM 575 C CA . SER A 1 71 ? 10.188 -13.950 33.753 1.00 72.62 71 SER A CA 1
ATOM 576 C C . SER A 1 71 ? 11.139 -12.908 34.353 1.00 72.62 71 SER A C 1
ATOM 578 O O . SER A 1 71 ? 11.720 -13.179 35.401 1.00 72.62 71 SER A O 1
ATOM 580 N N . ALA A 1 72 ? 11.260 -11.723 33.742 1.00 71.06 72 ALA A N 1
ATOM 581 C CA . ALA A 1 72 ? 12.051 -10.601 34.258 1.00 71.06 72 ALA A CA 1
ATOM 582 C C . ALA A 1 72 ? 11.343 -9.801 35.372 1.00 71.06 72 ALA A C 1
ATOM 584 O O . ALA A 1 72 ? 11.975 -9.006 36.060 1.00 71.06 72 ALA A O 1
ATOM 585 N N . ARG A 1 73 ? 10.037 -10.018 35.574 1.00 72.69 73 ARG A N 1
ATOM 586 C CA . ARG A 1 73 ? 9.202 -9.351 36.584 1.00 72.69 73 ARG A CA 1
ATOM 587 C C . ARG A 1 73 ? 8.472 -10.389 37.447 1.00 72.69 73 ARG A C 1
ATOM 589 O O . ARG A 1 73 ? 7.244 -10.415 37.538 1.00 72.69 73 ARG A O 1
ATOM 596 N N . ARG A 1 74 ? 9.237 -11.300 38.062 1.00 79.62 74 ARG A N 1
ATOM 597 C CA . ARG A 1 74 ? 8.681 -12.372 38.908 1.00 79.62 74 ARG A CA 1
ATOM 598 C C . ARG A 1 74 ? 7.906 -11.779 40.088 1.00 79.62 74 ARG A C 1
ATOM 600 O O . ARG A 1 74 ? 8.401 -10.893 40.773 1.00 79.62 74 ARG A O 1
ATOM 607 N N . GLY A 1 75 ? 6.696 -12.283 40.323 1.00 85.38 75 GLY A N 1
ATOM 608 C CA . GLY A 1 75 ? 5.839 -11.863 41.440 1.00 85.38 75 GLY A CA 1
ATOM 609 C C . GLY A 1 75 ? 5.002 -10.601 41.201 1.00 85.38 75 GLY A C 1
ATOM 610 O O . GLY A 1 75 ? 4.172 -10.280 42.043 1.00 85.38 75 GLY A O 1
ATOM 611 N N . ALA A 1 76 ? 5.160 -9.916 40.063 1.00 88.06 76 ALA A N 1
ATOM 612 C CA . ALA A 1 76 ? 4.353 -8.748 39.708 1.00 88.06 76 ALA A CA 1
ATOM 613 C C . ALA A 1 76 ? 3.870 -8.851 38.249 1.00 88.06 76 ALA A C 1
ATOM 615 O O . ALA A 1 76 ? 4.473 -8.248 37.355 1.00 88.06 76 ALA A O 1
ATOM 616 N N . PRO A 1 77 ? 2.819 -9.648 37.982 1.00 85.81 77 PRO A N 1
ATOM 617 C CA . PRO A 1 77 ? 2.285 -9.792 36.635 1.00 85.81 77 PRO A CA 1
ATOM 618 C C . PRO A 1 77 ? 1.697 -8.471 36.119 1.00 85.81 77 PRO A C 1
ATOM 620 O O . PRO A 1 77 ? 1.314 -7.593 36.893 1.00 85.81 77 PRO A O 1
ATOM 623 N N . TYR A 1 78 ? 1.613 -8.339 34.796 1.00 82.69 78 TYR A N 1
ATOM 624 C CA . TYR A 1 78 ? 0.815 -7.285 34.178 1.00 82.69 78 TYR A CA 1
ATOM 625 C C . TYR A 1 78 ? -0.642 -7.733 34.138 1.00 82.69 78 TYR A C 1
ATOM 627 O O . TYR A 1 78 ? -0.940 -8.825 33.655 1.00 82.69 78 TYR A O 1
ATOM 635 N N . GLU A 1 79 ? -1.529 -6.879 34.635 1.00 89.19 79 GLU A N 1
ATOM 636 C CA . GLU A 1 79 ? -2.973 -7.041 34.501 1.00 89.19 79 GLU A CA 1
ATOM 637 C C . GLU A 1 79 ? -3.425 -6.242 33.278 1.00 89.19 79 GLU A C 1
ATOM 639 O O . GLU A 1 79 ? -3.169 -5.041 33.179 1.00 89.19 79 GLU A O 1
ATOM 644 N N . ILE A 1 80 ? -4.052 -6.923 32.326 1.00 87.50 80 ILE A N 1
ATOM 645 C CA . ILE A 1 80 ? -4.568 -6.343 31.088 1.00 87.50 80 ILE A CA 1
ATOM 646 C C . ILE A 1 80 ? -6.091 -6.425 31.187 1.00 87.50 80 ILE A C 1
ATOM 648 O O . ILE A 1 80 ? -6.623 -7.531 31.085 1.00 87.50 80 ILE A O 1
ATOM 652 N N . PRO A 1 81 ? -6.809 -5.317 31.428 1.00 91.12 81 PRO A N 1
ATOM 653 C CA . PRO A 1 81 ? -8.262 -5.362 31.531 1.00 91.12 81 PRO A CA 1
ATOM 654 C C . PRO A 1 81 ? -8.882 -5.810 30.203 1.00 91.12 81 PRO A C 1
ATOM 656 O O . PRO A 1 81 ? -8.382 -5.483 29.126 1.00 91.12 81 PRO A O 1
ATOM 659 N N . VAL A 1 82 ? -9.978 -6.557 30.297 1.00 90.31 82 VAL A N 1
ATOM 660 C CA . VAL A 1 82 ? -10.808 -6.964 29.161 1.00 90.31 82 VAL A CA 1
ATOM 661 C C . VAL A 1 82 ? -12.202 -6.412 29.399 1.00 90.31 82 VAL A C 1
ATOM 663 O O . VAL A 1 82 ? -12.829 -6.707 30.415 1.00 90.31 82 VAL A O 1
ATOM 666 N N . GLU A 1 83 ? -12.678 -5.613 28.452 1.00 91.00 83 GLU A N 1
ATOM 667 C CA . GLU A 1 83 ? -14.053 -5.134 28.416 1.00 91.00 83 GLU A CA 1
ATOM 668 C C . GLU A 1 83 ? -14.843 -5.956 27.398 1.00 91.00 83 GLU A C 1
ATOM 670 O O . GLU A 1 83 ? -14.398 -6.165 26.269 1.00 91.00 83 GLU A O 1
ATOM 675 N N . GLN A 1 84 ? -16.006 -6.443 27.820 1.00 89.50 84 GLN A N 1
ATOM 676 C CA . GLN A 1 84 ? -16.885 -7.277 27.010 1.00 89.50 84 GLN A CA 1
ATOM 677 C C . GLN A 1 84 ? -18.067 -6.433 26.542 1.00 89.50 84 GLN A C 1
ATOM 679 O O . GLN A 1 84 ? -18.766 -5.835 27.360 1.00 89.50 84 GLN A O 1
ATOM 684 N N . VAL A 1 85 ? -18.319 -6.415 25.234 1.00 89.06 85 VAL A N 1
ATOM 685 C CA . VAL A 1 85 ? -19.463 -5.711 24.644 1.00 89.06 85 VAL A CA 1
ATOM 686 C C . VAL A 1 85 ? -20.526 -6.741 24.282 1.00 89.06 85 VAL A C 1
ATOM 688 O O . VAL A 1 85 ? -20.350 -7.530 23.360 1.00 89.06 85 VAL A O 1
ATOM 691 N N . ALA A 1 86 ? -21.625 -6.761 25.039 1.00 85.94 86 ALA A N 1
ATOM 692 C CA . ALA A 1 86 ? -22.642 -7.811 24.936 1.00 85.94 86 ALA A CA 1
ATOM 693 C C . ALA A 1 86 ? -23.476 -7.758 23.641 1.00 85.94 86 ALA A C 1
ATOM 695 O O . ALA A 1 86 ? -24.024 -8.774 23.217 1.00 85.94 86 ALA A O 1
ATOM 696 N N . SER A 1 87 ? -23.625 -6.581 23.033 1.00 89.12 87 SER A N 1
ATOM 697 C CA . SER A 1 87 ? -24.418 -6.378 21.813 1.00 89.12 87 SER A CA 1
ATOM 698 C C . SER A 1 87 ? -23.783 -5.269 20.979 1.00 89.12 87 SER A C 1
ATOM 700 O O . SER A 1 87 ? -24.186 -4.114 21.097 1.00 89.12 87 SER A O 1
ATOM 702 N N . PRO A 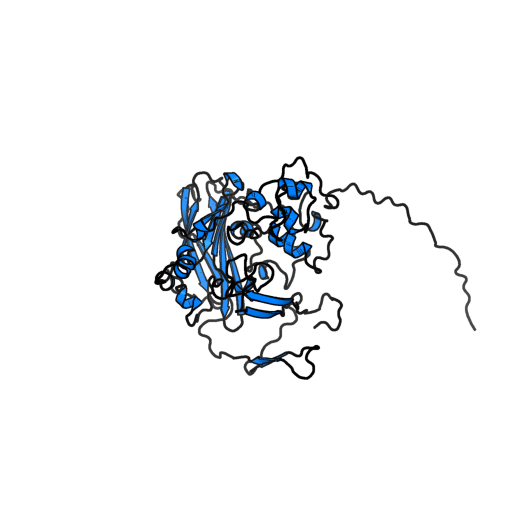1 88 ? -22.720 -5.591 20.230 1.00 92.12 88 PRO A N 1
ATOM 703 C CA . PRO A 1 88 ? -22.038 -4.609 19.405 1.00 92.12 88 PRO A CA 1
ATOM 704 C C . PRO A 1 88 ? -22.916 -4.181 18.220 1.00 92.12 88 PRO A C 1
ATOM 706 O O . PRO A 1 88 ? -23.644 -5.001 17.666 1.00 92.12 88 PRO A O 1
ATOM 709 N N . ASP A 1 89 ? -22.842 -2.904 17.830 1.00 93.62 89 ASP A N 1
ATOM 710 C CA . ASP A 1 89 ? -23.636 -2.352 16.715 1.00 93.62 89 ASP A CA 1
ATOM 711 C C . ASP A 1 89 ? -23.274 -2.970 15.351 1.00 93.62 89 ASP A C 1
ATOM 713 O O . ASP A 1 89 ? -24.072 -2.931 14.417 1.00 93.62 89 ASP A O 1
ATOM 717 N N . TYR A 1 90 ? -22.070 -3.534 15.243 1.00 96.31 90 TYR A N 1
ATOM 718 C CA . TYR A 1 90 ? -21.551 -4.207 14.057 1.00 96.31 90 TYR A CA 1
ATOM 719 C C . TYR A 1 90 ? -20.965 -5.560 14.454 1.00 96.31 90 TYR A C 1
ATOM 721 O O . TYR A 1 90 ? -20.490 -5.735 15.578 1.00 96.31 90 TYR A O 1
ATOM 729 N N . ASP A 1 91 ? -20.937 -6.512 13.524 1.00 95.50 91 ASP A N 1
ATOM 730 C CA . ASP A 1 91 ? -20.247 -7.780 13.751 1.00 95.50 91 ASP A CA 1
ATOM 731 C C . ASP A 1 91 ? -18.720 -7.588 13.661 1.00 95.50 91 ASP A C 1
ATOM 733 O O . ASP A 1 91 ? -18.211 -6.546 13.235 1.00 95.50 91 ASP A O 1
ATOM 737 N N . TYR A 1 92 ? -17.967 -8.603 14.064 1.00 94.31 92 TYR A N 1
ATOM 738 C CA . TYR A 1 92 ? -16.533 -8.733 13.827 1.00 94.31 92 TYR A CA 1
ATOM 739 C C . TYR A 1 92 ? -16.219 -8.923 12.326 1.00 94.31 92 TYR A C 1
ATOM 741 O O . TYR A 1 92 ? -17.109 -9.036 11.493 1.00 94.31 92 TYR A O 1
ATOM 749 N N . ASN A 1 93 ? -14.933 -9.002 11.978 1.00 95.12 93 ASN A N 1
ATOM 750 C CA . ASN A 1 93 ? -14.353 -9.173 10.637 1.00 95.12 93 ASN A CA 1
ATOM 751 C C . ASN A 1 93 ? -14.475 -7.946 9.727 1.00 95.12 93 ASN A C 1
ATOM 753 O O . ASN A 1 93 ? -14.998 -6.909 10.115 1.00 95.12 93 ASN A O 1
ATOM 757 N N . PHE A 1 94 ? -13.886 -8.010 8.536 1.00 96.75 94 PHE A N 1
ATOM 758 C CA . PHE A 1 94 ? -13.816 -6.861 7.641 1.00 96.75 94 PHE A CA 1
ATOM 759 C C . PHE A 1 94 ? -13.791 -7.298 6.178 1.00 96.75 94 PHE A C 1
ATOM 761 O O . PHE A 1 94 ? -12.898 -8.038 5.760 1.00 96.75 94 PHE A O 1
ATOM 768 N N . GLY A 1 95 ? -14.771 -6.817 5.418 1.00 97.19 95 GLY A N 1
ATOM 769 C CA . GLY A 1 95 ? -14.836 -6.897 3.967 1.00 97.19 95 GLY A CA 1
ATOM 770 C C . GLY A 1 95 ? -14.578 -5.534 3.329 1.00 97.19 95 GLY A C 1
ATOM 771 O O . GLY A 1 95 ? -14.969 -4.496 3.864 1.00 97.19 95 GLY A O 1
ATOM 772 N N . ILE A 1 96 ? -13.926 -5.549 2.170 1.00 97.56 96 ILE A N 1
ATOM 773 C CA . ILE A 1 96 ? -13.855 -4.412 1.254 1.00 97.56 96 ILE A CA 1
ATOM 774 C C . ILE A 1 96 ? -14.085 -4.947 -0.154 1.00 97.56 96 ILE A C 1
ATOM 776 O O . ILE A 1 96 ? -13.406 -5.874 -0.585 1.00 97.56 96 ILE A O 1
ATOM 780 N N . GLU A 1 97 ? -15.065 -4.410 -0.852 1.00 97.62 97 GLU A N 1
ATOM 781 C CA . GLU A 1 97 ? -15.390 -4.767 -2.230 1.00 97.62 97 GLU A CA 1
ATOM 782 C C . GLU A 1 97 ? -15.036 -3.598 -3.140 1.00 97.62 97 GLU A C 1
ATOM 784 O O . GLU A 1 97 ? -15.079 -2.446 -2.705 1.00 97.62 97 GLU A O 1
ATOM 789 N N . LEU A 1 98 ? -14.695 -3.896 -4.391 1.00 98.00 98 LEU A N 1
ATOM 790 C CA . LEU A 1 98 ? -14.350 -2.913 -5.408 1.00 98.00 98 LEU A CA 1
ATOM 791 C C . LEU A 1 98 ? -15.022 -3.309 -6.721 1.00 98.00 98 LEU A C 1
ATOM 793 O O . LEU A 1 98 ? -14.900 -4.455 -7.152 1.00 98.00 98 LEU A O 1
ATOM 797 N N . ALA A 1 99 ? -15.720 -2.374 -7.356 1.00 97.88 99 ALA A N 1
ATOM 798 C CA . ALA A 1 99 ? -16.399 -2.607 -8.624 1.00 97.88 99 ALA A CA 1
ATOM 799 C C . ALA A 1 99 ? -16.227 -1.407 -9.554 1.00 97.88 99 ALA A C 1
ATOM 801 O O . ALA A 1 99 ? -16.418 -0.266 -9.134 1.00 97.88 99 ALA A O 1
ATOM 802 N N . ALA A 1 100 ? -15.905 -1.658 -10.823 1.00 97.62 100 ALA A N 1
ATOM 803 C CA . ALA A 1 100 ? -15.948 -0.619 -11.843 1.00 97.62 100 ALA A CA 1
ATOM 804 C C . ALA A 1 100 ? -17.408 -0.209 -12.087 1.00 97.62 100 ALA A C 1
ATOM 806 O O . ALA A 1 100 ? -18.261 -1.058 -12.355 1.00 97.62 100 ALA A O 1
ATOM 807 N N . VAL A 1 101 ? -17.697 1.087 -11.987 1.00 97.62 101 VAL A N 1
ATOM 808 C CA . VAL A 1 101 ? -19.029 1.654 -12.260 1.00 97.62 101 VAL A CA 1
ATOM 809 C C . VAL A 1 101 ? -19.084 2.373 -13.605 1.00 97.62 101 VAL A C 1
ATOM 811 O O . VAL A 1 101 ? -20.164 2.503 -14.180 1.00 97.62 101 VAL A O 1
ATOM 814 N N . THR A 1 102 ? -17.933 2.774 -14.154 1.00 97.69 102 THR A N 1
ATOM 815 C CA . THR A 1 102 ? -17.826 3.147 -15.569 1.00 97.69 102 THR A CA 1
ATOM 816 C C . THR A 1 102 ? -17.854 1.871 -16.415 1.00 97.69 102 THR A C 1
ATOM 818 O O . THR A 1 102 ? -16.970 1.030 -16.238 1.00 97.69 102 THR A O 1
ATOM 821 N N . PRO A 1 103 ? -18.820 1.676 -17.330 1.00 96.56 103 PRO A N 1
ATOM 822 C CA . PRO A 1 103 ? -18.828 0.505 -18.201 1.00 96.56 103 PRO A CA 1
ATOM 823 C C . PRO A 1 103 ? -17.682 0.567 -19.231 1.00 96.56 103 PRO A C 1
ATOM 825 O O . PRO A 1 103 ? -17.305 1.666 -19.645 1.00 96.56 103 PRO A O 1
ATOM 828 N N . PRO A 1 104 ? -17.158 -0.584 -19.692 1.00 96.19 104 PRO A N 1
ATOM 829 C CA . PRO A 1 104 ? -16.250 -0.629 -20.835 1.00 96.19 104 PRO A CA 1
ATOM 830 C C . PRO A 1 104 ? -16.872 -0.005 -22.092 1.00 96.19 104 PRO A C 1
ATOM 832 O O . PRO A 1 104 ? -18.097 0.085 -22.224 1.00 96.19 104 PRO A O 1
ATOM 835 N N . GLY A 1 105 ? -16.023 0.396 -23.040 1.00 92.06 105 GLY A N 1
ATOM 836 C CA . GLY A 1 105 ? -16.459 0.972 -24.308 1.00 92.06 105 GLY A CA 1
ATOM 837 C C . GLY A 1 105 ? -17.234 -0.022 -25.190 1.00 92.06 105 GLY A C 1
ATOM 838 O O . GLY A 1 105 ? -17.370 -1.199 -24.849 1.00 92.06 105 GLY A O 1
ATOM 839 N N . PRO A 1 106 ? -17.709 0.408 -26.376 1.00 93.19 106 PRO A N 1
ATOM 840 C CA . PRO A 1 106 ? -18.485 -0.434 -27.296 1.00 93.19 106 PRO A CA 1
ATOM 841 C C . PRO A 1 106 ? -17.784 -1.731 -27.707 1.00 93.19 106 PRO A C 1
ATOM 843 O O . PRO A 1 106 ? -18.442 -2.706 -28.064 1.00 93.19 106 PRO A O 1
ATOM 846 N N . HIS A 1 107 ? -16.451 -1.738 -27.663 1.00 94.06 107 HIS A N 1
ATOM 847 C CA . HIS A 1 107 ? -15.651 -2.911 -27.966 1.00 94.06 107 HIS A CA 1
ATOM 848 C C . HIS A 1 107 ? -15.630 -3.927 -26.824 1.00 94.06 107 HIS A C 1
ATOM 850 O O . HIS A 1 107 ? -15.346 -5.080 -27.104 1.00 94.06 107 HIS A O 1
ATOM 856 N N . GLY A 1 108 ? -15.991 -3.564 -25.589 1.00 95.00 108 GLY A N 1
ATOM 857 C CA . GLY A 1 108 ? -16.003 -4.448 -24.417 1.00 95.00 108 GLY A CA 1
ATOM 858 C C . GLY A 1 108 ? -14.730 -4.398 -23.558 1.00 95.00 108 GLY A C 1
ATOM 859 O O . GLY A 1 108 ? -14.603 -5.192 -22.633 1.00 95.00 108 GLY A O 1
ATOM 860 N N . TYR A 1 109 ? -13.826 -3.458 -23.835 1.00 97.62 109 TYR A N 1
ATOM 861 C CA . TYR A 1 109 ? -12.673 -3.080 -23.007 1.00 97.62 109 TYR A CA 1
ATOM 862 C C . TYR A 1 109 ? -12.649 -1.547 -22.830 1.00 97.62 109 TYR A C 1
ATOM 864 O O . TYR A 1 109 ? -13.419 -0.833 -23.482 1.00 97.62 109 TYR A O 1
ATOM 872 N N . TYR A 1 110 ? -11.813 -1.027 -21.932 1.00 98.19 110 TYR A N 1
ATOM 873 C CA . TYR A 1 110 ? -11.601 0.418 -21.777 1.00 98.19 110 TYR A CA 1
ATOM 874 C C . TYR A 1 110 ? -10.592 0.922 -22.812 1.00 98.19 110 TYR A C 1
ATOM 876 O O . TYR A 1 110 ? -9.536 0.322 -22.992 1.00 98.19 110 TYR A O 1
ATOM 884 N N . GLU A 1 111 ? -10.894 2.014 -23.506 1.00 97.12 111 GLU A N 1
ATOM 885 C CA . GLU A 1 111 ? -9.933 2.620 -24.435 1.00 97.12 111 GLU A CA 1
ATOM 886 C C . GLU A 1 111 ? -8.856 3.394 -23.653 1.00 97.12 111 GLU A C 1
ATOM 888 O O . GLU A 1 111 ? -9.199 4.057 -22.665 1.00 97.12 111 GLU A O 1
ATOM 893 N N . PRO A 1 112 ? -7.579 3.378 -24.080 1.00 96.38 112 PRO A N 1
ATOM 894 C CA . PRO A 1 112 ? -6.582 4.326 -23.586 1.00 96.38 112 PRO A CA 1
ATOM 895 C C . PRO A 1 112 ? -7.102 5.771 -23.656 1.00 96.38 112 PRO A C 1
ATOM 897 O O . PRO A 1 112 ? -7.779 6.154 -24.612 1.00 96.38 112 PRO A O 1
ATOM 900 N N . GLY A 1 113 ? -6.799 6.585 -22.645 1.00 95.31 113 GLY A N 1
ATOM 901 C CA . GLY A 1 113 ? -7.316 7.954 -22.518 1.00 95.31 113 GLY A CA 1
ATOM 902 C C . GLY A 1 113 ? -8.675 8.071 -21.815 1.00 95.31 113 GLY A C 1
ATOM 903 O O . GLY A 1 113 ? -9.235 9.166 -21.784 1.00 95.31 113 GLY A O 1
ATOM 904 N N . THR A 1 114 ? -9.228 6.974 -21.285 1.00 96.00 114 THR A N 1
ATOM 905 C CA . THR A 1 114 ? -10.534 6.959 -20.602 1.00 96.00 114 THR A CA 1
ATOM 906 C C . THR A 1 114 ? -10.390 7.088 -19.084 1.00 96.00 114 THR A C 1
ATOM 908 O O . THR A 1 114 ? -9.530 6.452 -18.475 1.00 96.00 114 THR A O 1
ATOM 911 N N . ASP A 1 115 ? -11.308 7.830 -18.465 1.00 97.56 115 ASP A N 1
ATOM 912 C CA . ASP A 1 115 ? -11.491 7.845 -17.013 1.00 97.56 115 ASP A CA 1
ATOM 913 C C . ASP A 1 115 ? -12.339 6.647 -16.565 1.00 97.56 115 ASP A C 1
ATOM 915 O O . ASP A 1 115 ? -13.465 6.448 -17.037 1.00 97.56 115 ASP A O 1
ATOM 919 N N . VAL A 1 116 ? -11.832 5.859 -15.617 1.00 98.31 116 VAL A N 1
ATOM 920 C CA . VAL A 1 116 ? -12.542 4.696 -15.070 1.00 98.31 116 VAL A CA 1
ATOM 921 C C . VAL A 1 116 ? -12.826 4.914 -13.593 1.00 98.31 116 VAL A C 1
ATOM 923 O O . VAL A 1 116 ? -11.916 4.988 -12.767 1.00 98.31 116 VAL A O 1
ATOM 926 N N . THR A 1 117 ? -14.110 5.000 -13.253 1.00 98.56 117 THR A N 1
ATOM 927 C CA . THR A 1 117 ? -14.577 5.140 -11.877 1.00 98.56 117 THR A CA 1
ATOM 928 C C . THR A 1 117 ? -14.864 3.774 -11.278 1.00 98.56 117 THR A C 1
ATOM 930 O O . THR A 1 117 ? -15.557 2.942 -11.872 1.00 98.56 117 THR A O 1
ATOM 933 N N . PHE A 1 118 ? -14.384 3.578 -10.057 1.00 98.56 118 PHE A N 1
ATOM 934 C CA . PHE A 1 118 ? -14.642 2.421 -9.220 1.00 98.56 118 PHE A CA 1
ATOM 935 C C . PHE A 1 118 ? -15.392 2.854 -7.969 1.00 98.56 118 PHE A C 1
ATOM 937 O O . PHE A 1 118 ? -15.045 3.863 -7.362 1.00 98.56 118 PHE A O 1
ATOM 944 N N . GLN A 1 119 ? -16.391 2.078 -7.565 1.00 98.44 119 GLN A N 1
ATOM 945 C CA . GLN A 1 119 ? -17.031 2.199 -6.263 1.00 98.44 119 GLN A CA 1
ATOM 946 C C . GLN A 1 119 ? -16.487 1.123 -5.334 1.00 98.44 119 GLN A C 1
ATOM 948 O O . GLN A 1 119 ? -16.341 -0.036 -5.734 1.00 98.44 119 GLN A O 1
ATOM 953 N N . PHE A 1 120 ? -16.231 1.494 -4.084 1.00 98.38 120 PHE A N 1
ATOM 954 C CA . PHE A 1 120 ? -15.878 0.545 -3.043 1.00 98.38 120 PHE A CA 1
ATOM 955 C C . PHE A 1 120 ? -16.927 0.502 -1.936 1.00 98.38 120 PHE A C 1
ATOM 957 O O . PHE A 1 120 ? -17.652 1.461 -1.671 1.00 98.38 120 PHE A O 1
ATOM 964 N N . THR A 1 121 ? -17.034 -0.657 -1.297 1.00 98.38 121 THR A N 1
ATOM 965 C CA . THR A 1 121 ? -17.984 -0.898 -0.210 1.00 98.38 121 THR A CA 1
ATOM 966 C C . THR A 1 121 ? -17.285 -1.644 0.913 1.00 98.38 121 THR A C 1
ATOM 968 O O . THR A 1 121 ? -16.704 -2.699 0.683 1.00 98.38 121 THR A O 1
ATOM 971 N N . MET A 1 122 ? -17.347 -1.111 2.132 1.00 98.25 122 MET A N 1
ATOM 972 C CA . MET A 1 122 ? -16.807 -1.772 3.321 1.00 98.25 122 MET A CA 1
ATOM 973 C C . MET A 1 122 ? -17.918 -2.421 4.141 1.00 98.25 122 MET A C 1
ATOM 975 O O . MET A 1 122 ? -18.939 -1.783 4.408 1.00 98.25 122 MET A O 1
ATOM 979 N N . THR A 1 123 ? -17.696 -3.658 4.580 1.00 98.44 123 THR A N 1
ATOM 980 C CA . THR A 1 123 ? -18.669 -4.463 5.332 1.00 98.44 123 THR A CA 1
ATOM 981 C C . THR A 1 123 ? -18.055 -5.130 6.564 1.00 98.44 123 THR A C 1
ATOM 983 O O . THR A 1 123 ? -16.839 -5.319 6.653 1.00 98.44 123 THR A O 1
ATOM 986 N N . ASP A 1 124 ? -18.890 -5.471 7.546 1.00 97.94 124 ASP A N 1
ATOM 987 C CA . ASP A 1 124 ? -18.525 -6.409 8.614 1.00 97.94 124 ASP A CA 1
ATOM 988 C C . ASP A 1 124 ? -18.684 -7.879 8.170 1.00 97.94 124 ASP A C 1
ATOM 990 O O . ASP A 1 124 ? -19.020 -8.177 7.023 1.00 97.94 124 ASP A O 1
ATOM 994 N N . GLY A 1 125 ? -18.432 -8.819 9.083 1.00 95.88 125 GLY A N 1
ATOM 995 C CA . GLY A 1 125 ? -18.547 -10.258 8.842 1.00 95.88 125 GLY A CA 1
ATOM 996 C C . GLY A 1 125 ? -19.966 -10.763 8.577 1.00 95.88 125 GLY A C 1
ATOM 997 O O . GLY A 1 125 ? -20.109 -11.854 8.030 1.00 95.88 125 GLY A O 1
ATOM 998 N N . ALA A 1 126 ? -20.993 -9.979 8.912 1.00 97.19 126 ALA A N 1
ATOM 999 C CA . ALA A 1 126 ? -22.386 -10.266 8.585 1.00 97.19 126 ALA A CA 1
ATOM 1000 C C . ALA A 1 126 ? -22.816 -9.643 7.241 1.00 97.19 126 ALA A C 1
ATOM 1002 O O . ALA A 1 126 ? -23.940 -9.867 6.792 1.00 97.19 126 ALA A O 1
ATOM 1003 N N . GLY A 1 127 ? -21.935 -8.875 6.586 1.00 96.94 127 GLY A N 1
ATOM 1004 C CA . GLY A 1 127 ? -22.227 -8.154 5.347 1.00 96.94 127 GLY A CA 1
ATOM 1005 C C . GLY A 1 127 ? -22.878 -6.783 5.564 1.00 96.94 127 GLY A C 1
ATOM 1006 O O . GLY A 1 127 ? -23.309 -6.153 4.598 1.00 96.94 127 GLY A O 1
ATOM 1007 N N . THR A 1 128 ? -22.950 -6.289 6.803 1.00 97.62 128 THR A N 1
ATOM 1008 C CA . THR A 1 128 ? -23.496 -4.960 7.105 1.00 97.62 128 THR A CA 1
ATOM 1009 C C . THR A 1 128 ? -22.531 -3.889 6.621 1.00 97.62 128 THR A C 1
ATOM 1011 O O . THR A 1 128 ? -21.348 -3.913 6.960 1.00 97.62 128 THR A O 1
ATOM 1014 N N . ARG A 1 129 ? -23.029 -2.918 5.849 1.00 97.62 129 ARG A N 1
ATOM 1015 C CA . ARG A 1 129 ? -22.224 -1.791 5.362 1.00 97.62 129 ARG A CA 1
ATOM 1016 C C . ARG A 1 129 ? -21.716 -0.941 6.533 1.00 97.62 129 ARG A C 1
ATOM 1018 O O . ARG A 1 129 ? -22.481 -0.577 7.419 1.00 97.62 129 ARG A O 1
ATOM 1025 N N . LEU A 1 130 ? -20.435 -0.579 6.497 1.00 97.75 130 LEU A N 1
ATOM 1026 C CA . LEU A 1 130 ? -19.749 0.197 7.541 1.00 97.75 130 LEU A CA 1
ATOM 1027 C C . LEU A 1 130 ? -19.797 1.720 7.318 1.00 97.75 130 LEU A C 1
ATOM 1029 O O . LEU A 1 130 ? -19.169 2.478 8.052 1.00 97.75 130 LEU A O 1
ATOM 1033 N N . HIS A 1 131 ? -20.495 2.175 6.283 1.00 96.81 131 HIS A N 1
ATOM 1034 C CA . HIS A 1 131 ? -20.667 3.583 5.926 1.00 96.81 131 HIS A CA 1
ATOM 1035 C C . HIS A 1 131 ? -21.948 3.760 5.096 1.00 96.81 131 HIS A C 1
ATOM 1037 O O . HIS A 1 131 ? -22.433 2.780 4.531 1.00 96.81 131 HIS A O 1
ATOM 1043 N N . PRO A 1 132 ? -22.525 4.969 4.985 1.00 95.94 132 PRO A N 1
ATOM 1044 C CA . PRO A 1 132 ? -23.637 5.216 4.066 1.00 95.94 132 PRO A CA 1
ATOM 1045 C C . PRO A 1 132 ? -23.265 4.930 2.599 1.00 95.94 132 PRO A C 1
ATOM 1047 O O . PRO A 1 132 ? -22.095 4.925 2.221 1.00 95.94 132 PRO A O 1
ATOM 1050 N N . ALA A 1 133 ? -24.257 4.679 1.746 1.00 96.31 133 ALA A N 1
ATOM 1051 C CA . ALA A 1 133 ? -24.018 4.567 0.307 1.00 96.31 133 ALA A CA 1
ATOM 1052 C C . ALA A 1 133 ? -23.709 5.947 -0.299 1.00 96.31 133 ALA A C 1
ATOM 1054 O O . ALA A 1 133 ? -24.397 6.920 0.010 1.00 96.31 133 ALA A O 1
ATOM 1055 N N . GLY A 1 134 ? -22.699 6.021 -1.167 1.00 96.56 134 GLY A N 1
ATOM 1056 C CA . GLY A 1 134 ? -22.254 7.248 -1.831 1.00 96.56 134 GLY A CA 1
ATOM 1057 C C . GLY A 1 134 ? -21.267 8.087 -1.018 1.00 96.56 134 GLY A C 1
ATOM 1058 O O . GLY A 1 134 ? -20.760 9.080 -1.534 1.00 96.56 134 GLY A O 1
ATOM 1059 N N . SER A 1 135 ? -20.979 7.720 0.235 1.00 96.62 135 SER A N 1
ATOM 1060 C CA . SER A 1 135 ? -20.058 8.480 1.082 1.00 96.62 135 SER A CA 1
ATOM 1061 C C . SER A 1 135 ? -19.353 7.621 2.127 1.00 96.62 135 SER A C 1
ATOM 1063 O O . SER A 1 135 ? -19.974 6.766 2.760 1.00 96.62 135 SER A O 1
ATOM 1065 N N . ILE A 1 136 ? -18.087 7.919 2.386 1.00 96.12 136 ILE A N 1
ATOM 1066 C CA . ILE A 1 136 ? -17.339 7.443 3.550 1.00 96.12 136 ILE A CA 1
ATOM 1067 C C . ILE A 1 136 ? -17.353 8.500 4.667 1.00 96.12 136 ILE A C 1
ATOM 1069 O O . ILE A 1 136 ? -17.523 9.690 4.375 1.00 96.12 136 ILE A O 1
ATOM 1073 N N . PRO A 1 137 ? -17.155 8.102 5.941 1.00 94.81 137 PRO A N 1
ATOM 1074 C CA . PRO A 1 137 ? -17.036 9.050 7.042 1.00 94.81 137 PRO A CA 1
ATOM 1075 C C . PRO A 1 137 ? -15.953 10.094 6.769 1.00 94.81 137 PRO A C 1
ATOM 1077 O O . PRO A 1 137 ? -14.924 9.789 6.157 1.00 94.81 137 PRO A O 1
ATOM 1080 N N . SER A 1 138 ? -16.164 11.310 7.257 1.00 93.50 138 SER A N 1
ATOM 1081 C CA . SER A 1 138 ? -15.157 12.366 7.195 1.00 93.50 138 SER A CA 1
ATOM 1082 C C . SER A 1 138 ? -13.889 11.966 7.959 1.00 93.50 138 SER A C 1
ATOM 1084 O O . SER A 1 138 ? -13.898 11.099 8.844 1.00 93.50 138 SER A O 1
ATOM 1086 N N . TYR A 1 139 ? -12.769 12.611 7.637 1.00 93.12 139 TYR A N 1
ATOM 1087 C CA . TYR A 1 139 ? -11.511 12.335 8.327 1.00 93.12 139 TYR A CA 1
ATOM 1088 C C . TYR A 1 139 ? -11.617 12.606 9.836 1.00 93.12 139 TYR A C 1
ATOM 1090 O O . TYR A 1 139 ? -11.141 11.809 10.643 1.00 93.12 139 TYR A O 1
ATOM 1098 N N . ALA A 1 140 ? -12.288 13.691 10.231 1.00 90.81 140 ALA A N 1
ATOM 1099 C CA . ALA A 1 140 ? -12.470 14.090 11.620 1.00 90.81 140 ALA A CA 1
ATOM 1100 C C . ALA A 1 140 ? -13.326 13.093 12.416 1.00 90.81 140 ALA A C 1
ATOM 1102 O O . ALA A 1 140 ? -12.993 12.790 13.563 1.00 90.81 140 ALA A O 1
ATOM 1103 N N . GLU A 1 141 ? -14.384 12.533 11.821 1.00 91.88 141 GLU A N 1
ATOM 1104 C CA . GLU A 1 141 ? -15.207 11.500 12.469 1.00 91.88 141 GLU A CA 1
ATOM 1105 C C . GLU A 1 141 ? -14.396 10.242 12.802 1.00 91.88 141 GLU A C 1
ATOM 1107 O O . GLU A 1 141 ? -14.577 9.655 13.870 1.00 91.88 141 GLU A O 1
ATOM 1112 N N . VAL A 1 142 ? -13.466 9.852 11.925 1.00 92.25 142 VAL A N 1
ATOM 1113 C CA . VAL A 1 142 ? -12.598 8.682 12.131 1.00 92.25 142 VAL A CA 1
ATOM 1114 C C . VAL A 1 142 ? -11.423 8.992 13.060 1.00 92.25 142 VAL A C 1
ATOM 1116 O O . VAL A 1 142 ? -11.068 8.172 13.912 1.00 92.25 142 VAL A O 1
ATOM 1119 N N . ALA A 1 143 ? -10.794 10.158 12.898 1.00 88.56 143 ALA A N 1
ATOM 1120 C CA . ALA A 1 143 ? -9.585 10.531 13.624 1.00 88.56 143 ALA A CA 1
ATOM 1121 C C . ALA A 1 143 ? -9.863 11.024 15.052 1.00 88.56 143 ALA A C 1
ATOM 1123 O O . ALA A 1 143 ? -9.020 10.809 15.927 1.00 88.56 143 ALA A O 1
ATOM 1124 N N . PHE A 1 144 ? -11.012 11.660 15.291 1.00 87.81 144 PHE A N 1
ATOM 1125 C CA . PHE A 1 144 ? -11.346 12.310 16.566 1.00 87.81 144 PHE A CA 1
ATOM 1126 C C . PHE A 1 144 ? -12.713 11.912 17.128 1.00 87.81 144 PHE A C 1
ATOM 1128 O O . PHE A 1 144 ? -12.954 12.098 18.320 1.00 87.81 144 PHE A O 1
ATOM 1135 N N . GLY A 1 145 ? -13.612 11.391 16.291 1.00 87.81 145 GLY A N 1
ATOM 1136 C CA . GLY A 1 145 ? -14.928 10.930 16.717 1.00 87.81 145 GLY A CA 1
ATOM 1137 C C . GLY A 1 145 ? -14.905 9.551 17.379 1.00 87.81 145 GLY A C 1
ATOM 1138 O O . GLY A 1 145 ? -13.862 8.926 17.572 1.00 87.81 145 GLY A O 1
ATOM 1139 N N . ALA A 1 146 ? -16.099 9.056 17.713 1.00 86.62 146 ALA A N 1
ATOM 1140 C CA . ALA A 1 146 ? -16.278 7.754 18.356 1.00 86.62 146 ALA A CA 1
ATOM 1141 C C . ALA A 1 146 ? -15.884 6.565 17.459 1.00 86.62 146 ALA A C 1
ATOM 1143 O O . ALA A 1 146 ? -15.653 5.479 17.981 1.00 86.62 146 ALA A O 1
ATOM 1144 N N . ASN A 1 147 ? -15.824 6.764 16.132 1.00 89.75 147 ASN A N 1
ATOM 1145 C CA . ASN A 1 147 ? -15.472 5.750 15.134 1.00 89.75 147 ASN A CA 1
ATOM 1146 C C . ASN A 1 147 ? -16.160 4.391 15.383 1.00 89.75 147 ASN A C 1
ATOM 1148 O O . ASN A 1 147 ? -15.514 3.354 15.537 1.00 89.75 147 ASN A O 1
ATOM 1152 N N . GLN A 1 148 ? -17.494 4.410 15.446 1.00 91.81 148 GLN A N 1
ATOM 1153 C CA . GLN A 1 148 ? -18.305 3.247 15.826 1.00 91.81 148 GLN A CA 1
ATOM 1154 C C . GLN A 1 148 ? -18.127 2.042 14.893 1.00 91.81 148 GLN A C 1
ATOM 1156 O O . GLN A 1 148 ? -18.278 0.907 15.326 1.00 91.81 148 GLN A O 1
ATOM 1161 N N . THR A 1 149 ? -17.799 2.269 13.620 1.00 94.50 149 THR A N 1
ATOM 1162 C CA . THR A 1 149 ? -17.633 1.203 12.621 1.00 94.50 149 THR A CA 1
ATOM 1163 C C . THR A 1 149 ? -16.227 0.604 12.637 1.00 94.50 149 THR A C 1
ATOM 1165 O O . THR A 1 149 ? -16.017 -0.499 12.128 1.00 94.50 149 THR A O 1
ATOM 1168 N N . GLY A 1 150 ? -15.253 1.301 13.229 1.00 95.12 150 GLY A N 1
ATOM 1169 C CA . GLY A 1 150 ? -13.861 0.872 13.302 1.00 95.12 150 GLY A CA 1
ATOM 1170 C C . GLY A 1 150 ? -13.046 1.109 12.027 1.00 95.12 150 GLY A C 1
ATOM 1171 O O . GLY A 1 150 ? -11.891 0.676 11.974 1.00 95.12 150 GLY A O 1
ATOM 1172 N N . ILE A 1 151 ? -13.597 1.783 11.009 1.00 95.62 151 ILE A N 1
ATOM 1173 C CA . ILE A 1 151 ? -12.863 2.165 9.788 1.00 95.62 151 ILE A CA 1
ATOM 1174 C C . ILE A 1 151 ? -11.627 2.983 10.174 1.00 95.62 151 ILE A C 1
ATOM 1176 O O . ILE A 1 151 ? -11.676 3.794 11.097 1.00 95.62 151 ILE A O 1
ATOM 1180 N N . GLN A 1 152 ? -10.499 2.769 9.501 1.00 94.06 152 GLN A N 1
ATOM 1181 C CA . GLN A 1 152 ? -9.281 3.535 9.748 1.00 94.06 152 GLN A CA 1
ATOM 1182 C C . GLN A 1 152 ? -8.842 4.308 8.506 1.00 94.06 152 GLN A C 1
ATOM 1184 O O . GLN A 1 152 ? -8.921 3.802 7.388 1.00 94.06 152 GLN A O 1
ATOM 1189 N N . TYR A 1 153 ? -8.324 5.511 8.743 1.00 93.31 153 TYR A N 1
ATOM 1190 C CA . TYR A 1 153 ? -7.598 6.322 7.770 1.00 93.31 153 TYR A CA 1
ATOM 1191 C C . TYR A 1 153 ? -6.150 6.502 8.217 1.00 93.31 153 TYR A C 1
ATOM 1193 O O . TYR A 1 153 ? -5.765 6.064 9.304 1.00 93.31 153 TYR A O 1
ATOM 1201 N N . TYR A 1 154 ? -5.347 7.164 7.385 1.00 90.00 154 TYR A N 1
ATOM 1202 C CA . TYR A 1 154 ? -3.995 7.564 7.760 1.00 90.00 154 TYR A CA 1
ATOM 1203 C C . TYR A 1 154 ? -4.021 8.411 9.040 1.00 90.00 154 TYR A C 1
ATOM 1205 O O . TYR A 1 154 ? -4.787 9.362 9.134 1.00 90.00 154 TYR A O 1
ATOM 1213 N N . ARG A 1 155 ? -3.194 8.076 10.037 1.00 84.88 155 ARG A N 1
ATOM 1214 C CA . ARG A 1 155 ? -3.104 8.823 11.313 1.00 84.88 155 ARG A CA 1
ATOM 1215 C C . ARG A 1 155 ? -1.676 9.224 11.673 1.00 84.88 155 ARG A C 1
ATOM 1217 O O . ARG A 1 155 ? -1.400 9.517 12.836 1.00 84.88 155 ARG A O 1
ATOM 1224 N N . GLY A 1 156 ? -0.768 9.257 10.697 1.00 81.19 156 GLY A N 1
ATOM 1225 C CA . GLY A 1 156 ? 0.655 9.499 10.949 1.00 81.19 156 GLY A CA 1
ATOM 1226 C C . GLY A 1 156 ? 0.968 10.834 11.629 1.00 81.19 156 GLY A C 1
ATOM 1227 O O . GLY A 1 156 ? 1.967 10.923 12.331 1.00 81.19 156 GLY A O 1
ATOM 1228 N N . PHE A 1 157 ? 0.085 11.834 11.534 1.00 79.12 157 PHE A N 1
ATOM 1229 C CA . PHE A 1 157 ? 0.227 13.102 12.264 1.00 79.12 157 PHE A CA 1
ATOM 1230 C C . PHE A 1 157 ? 0.078 12.967 13.787 1.00 79.12 157 PHE A C 1
ATOM 1232 O O . PHE A 1 157 ? 0.622 13.777 14.528 1.00 79.12 157 PHE A O 1
ATOM 1239 N N . PHE A 1 158 ? -0.667 11.962 14.255 1.00 79.19 158 PHE A N 1
ATOM 1240 C CA . PHE A 1 158 ? -0.996 11.770 15.675 1.00 79.19 158 PHE A CA 1
ATOM 1241 C C . PHE A 1 158 ? -0.321 10.533 16.271 1.00 79.19 158 PHE A C 1
ATOM 1243 O O . PHE A 1 158 ? -0.120 10.448 17.479 1.00 79.19 158 PHE A O 1
ATOM 1250 N N . ASP A 1 159 ? 0.009 9.555 15.427 1.00 76.12 159 ASP A N 1
ATOM 1251 C CA . ASP A 1 159 ? 0.672 8.314 15.813 1.00 76.12 159 ASP A CA 1
ATOM 1252 C C . ASP A 1 159 ? 1.711 7.928 14.754 1.00 76.12 159 ASP A C 1
ATOM 1254 O O . ASP A 1 159 ? 1.500 6.988 13.996 1.00 76.12 159 ASP A O 1
ATOM 1258 N N . GLN A 1 160 ? 2.826 8.664 14.703 1.00 71.62 160 GLN A N 1
ATOM 1259 C CA . GLN A 1 160 ? 3.869 8.572 13.666 1.00 71.62 160 GLN A CA 1
ATOM 1260 C C . GLN A 1 160 ? 4.389 7.139 13.431 1.00 71.62 160 GLN A C 1
ATOM 1262 O O . GLN A 1 160 ? 5.208 6.647 14.215 1.00 71.62 160 GLN A O 1
ATOM 1267 N N . PRO A 1 161 ? 3.962 6.423 12.378 1.00 69.12 161 PRO A N 1
ATOM 1268 C CA . PRO A 1 161 ? 4.512 5.108 12.076 1.00 69.12 161 PRO A CA 1
ATOM 1269 C C . PRO A 1 161 ? 5.934 5.264 11.515 1.00 69.12 161 PRO A C 1
ATOM 1271 O O . PRO A 1 161 ? 6.198 6.181 10.749 1.00 69.12 161 PRO A O 1
ATOM 1274 N N . ALA A 1 162 ? 6.846 4.350 11.853 1.00 63.97 162 ALA A N 1
ATOM 1275 C CA . ALA A 1 162 ? 8.165 4.279 11.216 1.00 63.97 162 ALA A CA 1
ATOM 1276 C C . ALA A 1 162 ? 8.303 2.941 10.487 1.00 63.97 162 ALA A C 1
ATOM 1278 O O . ALA A 1 162 ? 8.046 1.885 11.080 1.00 63.97 162 ALA A O 1
ATOM 1279 N N . THR A 1 163 ? 8.733 2.991 9.225 1.00 58.31 163 THR A N 1
ATOM 1280 C CA . THR A 1 163 ? 8.631 1.919 8.219 1.00 58.31 163 THR A CA 1
ATOM 1281 C C . THR A 1 163 ? 9.184 0.568 8.672 1.00 58.31 163 THR A C 1
ATOM 1283 O O . THR A 1 163 ? 8.579 -0.463 8.382 1.00 58.31 163 THR A O 1
ATOM 1286 N N . TYR A 1 164 ? 10.237 0.549 9.496 1.00 60.81 164 TYR A N 1
ATOM 1287 C CA . TYR A 1 164 ? 10.868 -0.704 9.947 1.00 60.81 164 TYR A CA 1
ATOM 1288 C C . TYR A 1 164 ? 10.963 -0.872 11.464 1.00 60.81 164 TYR A C 1
ATOM 1290 O O . TYR A 1 164 ? 11.192 -1.981 11.955 1.00 60.81 164 TYR A O 1
ATOM 1298 N N . TRP A 1 165 ? 10.721 0.193 12.230 1.00 55.03 165 TRP A N 1
ATOM 1299 C CA . TRP A 1 165 ? 11.039 0.210 13.661 1.00 55.03 165 TRP A CA 1
ATOM 1300 C C . TRP A 1 165 ? 9.852 0.481 14.578 1.00 55.03 165 TRP A C 1
ATOM 1302 O O . TRP A 1 165 ? 9.855 -0.001 15.712 1.00 55.03 165 TRP A O 1
ATOM 1312 N N . ARG A 1 166 ? 8.803 1.160 14.097 1.00 60.69 166 ARG A N 1
ATOM 1313 C CA . ARG A 1 166 ? 7.651 1.528 14.926 1.00 60.69 166 ARG A CA 1
ATOM 1314 C C . ARG A 1 166 ? 6.358 1.214 14.212 1.00 60.69 166 ARG A C 1
ATOM 1316 O O . ARG A 1 166 ? 5.965 1.946 13.313 1.00 60.69 166 ARG A O 1
ATOM 1323 N N . ARG A 1 167 ? 5.680 0.155 14.673 1.00 68.44 167 ARG A N 1
ATOM 1324 C CA . ARG A 1 167 ? 4.235 -0.049 14.499 1.00 68.44 167 ARG A CA 1
ATOM 1325 C C . ARG A 1 167 ? 3.700 0.351 13.109 1.00 68.44 167 ARG A C 1
ATOM 1327 O O . ARG A 1 167 ? 2.603 0.875 13.035 1.00 68.44 167 ARG A O 1
ATOM 1334 N N . LYS A 1 168 ? 4.424 0.090 12.006 1.00 72.38 168 LYS A N 1
ATOM 1335 C CA . LYS A 1 168 ? 3.972 0.481 10.650 1.00 72.38 168 LYS A CA 1
ATOM 1336 C C . LYS A 1 168 ? 2.595 -0.109 10.328 1.00 72.38 168 LYS A C 1
ATOM 1338 O O . LYS A 1 168 ? 1.772 0.535 9.702 1.00 72.38 168 LYS A O 1
ATOM 1343 N N . HIS A 1 169 ? 2.274 -1.267 10.909 1.00 71.31 169 HIS A N 1
ATOM 1344 C CA . HIS A 1 169 ? 0.928 -1.850 10.890 1.00 71.31 169 HIS A CA 1
ATOM 1345 C C . HIS A 1 169 ? -0.191 -0.939 11.455 1.00 71.31 169 HIS A C 1
ATOM 1347 O O . HIS A 1 169 ? -1.350 -1.127 11.103 1.00 71.31 169 HIS A O 1
ATOM 1353 N N . ARG A 1 170 ? 0.126 0.044 12.310 1.00 76.81 170 ARG A N 1
ATOM 1354 C CA . ARG A 1 170 ? -0.798 1.053 12.863 1.00 76.81 170 ARG A CA 1
ATOM 1355 C C . ARG A 1 170 ? -0.965 2.290 11.989 1.00 76.81 170 ARG A C 1
ATOM 1357 O O . ARG A 1 170 ? -1.864 3.069 12.274 1.00 76.81 170 ARG A O 1
ATOM 1364 N N . GLU A 1 171 ? -0.169 2.453 10.931 1.00 77.88 171 GLU A N 1
ATOM 1365 C CA . GLU A 1 171 ? -0.396 3.518 9.948 1.00 77.88 171 GLU A CA 1
ATOM 1366 C C . GLU A 1 171 ? -1.824 3.464 9.407 1.00 77.88 171 GLU A C 1
ATOM 1368 O O . GLU A 1 171 ? -2.445 4.508 9.226 1.00 77.88 171 GLU A O 1
ATOM 1373 N N . ARG A 1 172 ? -2.340 2.236 9.216 1.00 85.50 172 ARG A N 1
ATOM 1374 C CA . ARG A 1 172 ? -3.751 1.928 8.927 1.00 85.50 172 ARG A CA 1
ATOM 1375 C C . ARG A 1 172 ? -4.339 2.725 7.753 1.00 85.50 172 ARG A C 1
ATOM 1377 O O . ARG A 1 172 ? -5.554 2.820 7.632 1.00 85.50 172 ARG A O 1
ATOM 1384 N N . GLY A 1 173 ? -3.477 3.260 6.888 1.00 87.75 173 GLY A N 1
ATOM 1385 C CA . GLY A 1 173 ? -3.868 4.047 5.731 1.00 87.75 173 GLY A CA 1
ATOM 1386 C C . GLY A 1 173 ? -4.699 3.219 4.762 1.00 87.75 173 GLY A C 1
ATOM 1387 O O . GLY A 1 173 ? -4.349 2.076 4.447 1.00 87.75 173 GLY A O 1
ATOM 1388 N N . MET A 1 174 ? -5.786 3.821 4.297 1.00 94.12 174 MET A N 1
ATOM 1389 C CA . MET A 1 174 ? -6.606 3.302 3.217 1.00 94.12 174 MET A CA 1
ATOM 1390 C C . MET A 1 174 ? -6.159 3.958 1.913 1.00 94.12 174 MET A C 1
ATOM 1392 O O . MET A 1 174 ? -5.810 5.141 1.885 1.00 94.12 174 MET A O 1
ATOM 1396 N N . GLY A 1 175 ? -6.127 3.182 0.841 1.00 95.56 175 GLY A N 1
ATOM 1397 C CA . GLY A 1 175 ? -5.711 3.679 -0.460 1.00 95.56 175 GLY A CA 1
ATOM 1398 C C . GLY A 1 175 ? -6.075 2.712 -1.566 1.00 95.56 175 GLY A C 1
ATOM 1399 O O . GLY A 1 175 ? -6.356 1.540 -1.307 1.00 95.56 175 GLY A O 1
ATOM 1400 N N . ALA A 1 176 ? -6.059 3.219 -2.786 1.00 97.62 176 ALA A N 1
ATOM 1401 C CA . ALA A 1 176 ? -6.272 2.443 -3.989 1.00 97.62 176 ALA A CA 1
ATOM 1402 C C . ALA A 1 176 ? -5.156 2.706 -4.996 1.00 97.62 176 ALA A C 1
ATOM 1404 O O . ALA A 1 176 ? -4.442 3.703 -4.898 1.00 97.62 176 ALA A O 1
ATOM 1405 N N . MET A 1 177 ? -5.012 1.816 -5.966 1.00 97.31 177 MET A N 1
ATOM 1406 C CA . MET A 1 177 ? -4.139 2.027 -7.110 1.00 97.31 177 MET A CA 1
ATOM 1407 C C . MET A 1 177 ? -4.716 1.370 -8.358 1.00 97.31 177 MET A C 1
ATOM 1409 O O . MET A 1 177 ? -5.524 0.446 -8.253 1.00 97.31 177 MET A O 1
ATOM 1413 N N . ILE A 1 178 ? -4.241 1.825 -9.511 1.00 98.31 178 ILE A N 1
ATOM 1414 C CA . ILE A 1 178 ? -4.244 1.100 -10.777 1.00 98.31 178 ILE A CA 1
ATOM 1415 C C . ILE A 1 178 ? -2.790 0.886 -11.219 1.00 98.31 178 ILE A C 1
ATOM 1417 O O . ILE A 1 178 ? -1.946 1.769 -11.051 1.00 98.31 178 ILE A O 1
ATOM 1421 N N . ILE A 1 179 ? -2.477 -0.281 -11.775 1.00 98.12 179 ILE A N 1
ATOM 1422 C CA . ILE A 1 179 ? -1.172 -0.583 -12.375 1.00 98.12 179 ILE A CA 1
ATOM 1423 C C . ILE A 1 179 ? -1.346 -1.484 -13.596 1.00 98.12 179 ILE A C 1
ATOM 1425 O O . ILE A 1 179 ? -2.174 -2.401 -13.585 1.00 98.12 179 ILE A O 1
ATOM 1429 N N . GLY A 1 180 ? -0.564 -1.239 -14.644 1.00 97.31 180 GLY A N 1
ATOM 1430 C CA . GLY A 1 180 ? -0.520 -2.130 -15.792 1.00 97.31 180 GLY A CA 1
ATOM 1431 C C . GLY A 1 180 ? 0.163 -1.560 -17.042 1.00 97.31 180 GLY A C 1
ATOM 1432 O O . GLY A 1 180 ? 0.648 -0.422 -17.024 1.00 97.31 180 GLY A O 1
ATOM 1433 N N . PRO A 1 181 ? 0.169 -2.358 -18.124 1.00 97.62 181 PRO A N 1
ATOM 1434 C CA . PRO A 1 181 ? -0.486 -3.668 -18.213 1.00 97.62 181 PRO A CA 1
ATOM 1435 C C . PRO A 1 181 ? 0.311 -4.770 -17.480 1.00 97.62 181 PRO A C 1
ATOM 1437 O O . PRO A 1 181 ? 1.469 -4.585 -17.117 1.00 97.62 181 PRO A O 1
ATOM 1440 N N . ASN A 1 182 ? -0.327 -5.909 -17.197 1.00 97.69 182 ASN A N 1
ATOM 1441 C CA . ASN A 1 182 ? 0.198 -6.961 -16.320 1.00 97.69 182 ASN A CA 1
ATOM 1442 C C . ASN A 1 182 ? 1.597 -7.450 -16.707 1.00 97.69 182 ASN A C 1
ATOM 1444 O O . ASN A 1 182 ? 2.432 -7.624 -15.824 1.00 97.69 182 ASN A O 1
ATOM 1448 N N . GLN A 1 183 ? 1.838 -7.660 -18.000 1.00 96.31 183 GLN A N 1
ATOM 1449 C CA . GLN A 1 183 ? 3.095 -8.187 -18.533 1.00 96.31 183 GLN A CA 1
ATOM 1450 C C . GLN A 1 183 ? 4.301 -7.284 -18.261 1.00 96.31 183 GLN A C 1
ATOM 1452 O O . GLN A 1 183 ? 5.423 -7.777 -18.229 1.00 96.31 183 GLN A O 1
ATOM 1457 N N . ASP A 1 184 ? 4.061 -5.999 -17.996 1.00 95.75 184 ASP A N 1
ATOM 1458 C CA . ASP A 1 184 ? 5.117 -5.016 -17.765 1.00 95.75 184 ASP A CA 1
ATOM 1459 C C . ASP A 1 184 ? 5.305 -4.691 -16.278 1.00 95.75 184 ASP A C 1
ATOM 1461 O O . ASP A 1 184 ? 6.166 -3.884 -15.916 1.00 95.75 184 ASP A O 1
ATOM 1465 N N . ILE A 1 185 ? 4.505 -5.297 -15.388 1.00 95.69 185 ILE A N 1
ATOM 1466 C CA . ILE A 1 185 ? 4.566 -5.001 -13.956 1.00 95.69 185 ILE A CA 1
ATOM 1467 C C . ILE A 1 185 ? 5.951 -5.339 -13.407 1.00 95.69 185 ILE A C 1
ATOM 1469 O O . ILE A 1 185 ? 6.363 -6.492 -13.306 1.00 95.69 185 ILE A O 1
ATOM 1473 N N . GLN A 1 186 ? 6.628 -4.293 -12.950 1.00 92.69 186 GLN A N 1
ATOM 1474 C CA . GLN A 1 186 ? 7.941 -4.344 -12.330 1.00 92.69 186 GLN A CA 1
ATOM 1475 C C . GLN A 1 186 ? 8.028 -3.318 -11.189 1.00 92.69 186 GLN A C 1
ATOM 1477 O O . GLN A 1 186 ? 7.130 -2.485 -11.031 1.00 92.69 186 GLN A O 1
ATOM 1482 N N . PRO A 1 187 ? 9.096 -3.335 -10.369 1.00 92.50 187 PRO A N 1
ATOM 1483 C CA . PRO A 1 187 ? 9.290 -2.304 -9.360 1.00 92.50 187 PRO A CA 1
ATOM 1484 C C . PRO A 1 187 ? 9.347 -0.897 -9.966 1.00 92.50 187 PRO A C 1
ATOM 1486 O O . PRO A 1 187 ? 10.169 -0.622 -10.841 1.00 92.50 187 PRO A O 1
ATOM 1489 N N . ILE A 1 188 ? 8.511 -0.004 -9.443 1.00 94.00 188 ILE A N 1
ATOM 1490 C CA . ILE A 1 188 ? 8.472 1.415 -9.803 1.00 94.00 188 ILE A CA 1
ATOM 1491 C C . ILE A 1 188 ? 9.611 2.166 -9.108 1.00 94.00 188 ILE A C 1
ATOM 1493 O O . ILE A 1 188 ? 9.976 1.882 -7.964 1.00 94.00 188 ILE A O 1
ATOM 1497 N N . ARG A 1 189 ? 10.184 3.128 -9.828 1.00 91.88 189 ARG A N 1
ATOM 1498 C CA . ARG A 1 189 ? 11.383 3.896 -9.466 1.00 91.88 189 ARG A CA 1
ATOM 1499 C C . ARG A 1 189 ? 11.156 5.394 -9.617 1.00 91.88 189 ARG A C 1
ATOM 1501 O O . ARG A 1 189 ? 11.939 6.184 -9.090 1.00 91.88 189 ARG A O 1
ATOM 1508 N N . THR A 1 190 ? 10.077 5.788 -10.292 1.00 92.81 190 THR A N 1
ATOM 1509 C CA . THR A 1 190 ? 9.542 7.140 -10.199 1.00 92.81 190 THR A CA 1
ATOM 1510 C C . THR A 1 190 ? 9.274 7.510 -8.749 1.00 92.81 190 THR A C 1
ATOM 1512 O O . THR A 1 190 ? 8.509 6.848 -8.058 1.00 92.81 190 THR A O 1
ATOM 1515 N N . ILE A 1 191 ? 9.908 8.591 -8.293 1.00 93.31 191 ILE A N 1
ATOM 1516 C CA . ILE A 1 191 ? 9.568 9.193 -7.007 1.00 93.31 191 ILE A CA 1
ATOM 1517 C C . ILE A 1 191 ? 8.301 10.008 -7.194 1.00 93.31 191 ILE A C 1
ATOM 1519 O O . ILE A 1 191 ? 8.304 10.973 -7.958 1.00 93.31 191 ILE A O 1
ATOM 1523 N N . ALA A 1 192 ? 7.256 9.652 -6.452 1.00 92.19 192 ALA A N 1
ATOM 1524 C CA . ALA A 1 192 ? 6.101 10.517 -6.286 1.00 92.19 192 ALA A CA 1
ATOM 1525 C C . ALA A 1 192 ? 6.503 11.674 -5.351 1.00 92.19 192 ALA A C 1
ATOM 1527 O O . ALA A 1 192 ? 6.786 11.432 -4.167 1.00 92.19 192 ALA A O 1
ATOM 1528 N N . PRO A 1 193 ? 6.604 12.915 -5.858 1.00 90.06 193 PRO A N 1
ATOM 1529 C CA . PRO A 1 193 ? 7.096 14.035 -5.069 1.00 90.06 193 PRO A CA 1
ATOM 1530 C C . PRO A 1 193 ? 6.081 14.406 -3.979 1.00 90.06 193 PRO A C 1
ATOM 1532 O O . PRO A 1 193 ? 4.880 14.164 -4.123 1.00 90.06 193 PRO A O 1
ATOM 1535 N N . LEU A 1 194 ? 6.550 14.995 -2.873 1.00 86.75 194 LEU A N 1
ATOM 1536 C CA . LEU A 1 194 ? 5.680 15.386 -1.753 1.00 86.75 194 LEU A CA 1
ATOM 1537 C C . LEU A 1 194 ? 4.562 16.331 -2.220 1.00 86.75 194 LEU A C 1
ATOM 1539 O O . LEU A 1 194 ? 3.429 16.233 -1.757 1.00 86.75 194 LEU A O 1
ATOM 1543 N N . GLU A 1 195 ? 4.868 17.207 -3.173 1.00 87.81 195 GLU A N 1
ATOM 1544 C CA . GLU A 1 195 ? 3.954 18.183 -3.755 1.00 87.81 195 GLU A CA 1
ATOM 1545 C C . GLU A 1 195 ? 2.714 17.524 -4.368 1.00 87.81 195 GLU A C 1
ATOM 1547 O O . GLU A 1 195 ? 1.621 18.070 -4.239 1.00 87.81 195 GLU A O 1
ATOM 1552 N N . SER A 1 196 ? 2.840 16.328 -4.951 1.00 88.81 196 SER A N 1
ATOM 1553 C CA . SER A 1 196 ? 1.694 15.586 -5.492 1.00 88.81 196 SER A CA 1
ATOM 1554 C C . SER A 1 196 ? 0.697 15.164 -4.409 1.00 88.81 196 SER A C 1
ATOM 1556 O O . SER A 1 196 ? -0.491 15.048 -4.681 1.00 88.81 196 SER A O 1
ATOM 1558 N N . PHE A 1 197 ? 1.143 14.990 -3.161 1.00 86.88 197 PHE A N 1
ATOM 1559 C CA . PHE A 1 197 ? 0.269 14.676 -2.022 1.00 86.88 197 PHE A CA 1
ATOM 1560 C C . PHE A 1 197 ? -0.366 15.918 -1.387 1.00 86.88 197 PHE A C 1
ATOM 1562 O O . PHE A 1 197 ? -1.300 15.798 -0.594 1.00 86.88 197 PHE A O 1
ATOM 1569 N N . LEU A 1 198 ? 0.147 17.103 -1.720 1.00 85.25 198 LEU A N 1
ATOM 1570 C CA . LEU A 1 198 ? -0.380 18.399 -1.288 1.00 85.25 198 LEU A CA 1
ATOM 1571 C C . LEU A 1 198 ? -1.226 19.072 -2.380 1.00 85.25 198 LEU A C 1
ATOM 1573 O O . LEU A 1 198 ? -1.872 20.088 -2.116 1.00 85.25 198 LEU A O 1
ATOM 1577 N N . GLY A 1 199 ? -1.196 18.525 -3.596 1.00 85.31 199 GLY A N 1
ATOM 1578 C CA . GLY A 1 199 ? -1.954 18.992 -4.746 1.00 85.31 199 GLY A CA 1
ATOM 1579 C C . GLY A 1 199 ? -3.457 18.719 -4.625 1.00 85.31 199 GLY A C 1
ATOM 1580 O O . GLY A 1 199 ? -3.884 17.959 -3.758 1.00 85.31 199 GLY A O 1
ATOM 1581 N N . PRO A 1 200 ? -4.274 19.354 -5.482 1.00 85.75 200 PRO A N 1
ATOM 1582 C CA . PRO A 1 200 ? -5.728 19.201 -5.468 1.00 85.75 200 PRO A CA 1
ATOM 1583 C C . PRO A 1 200 ? -6.211 17.888 -6.101 1.00 85.75 200 PRO A C 1
ATOM 1585 O O . PRO A 1 200 ? -7.386 17.551 -5.957 1.00 85.75 200 PRO A O 1
ATOM 1588 N N . ASP A 1 201 ? -5.338 17.180 -6.818 1.00 90.31 201 ASP A N 1
ATOM 1589 C CA . ASP A 1 201 ? -5.711 15.993 -7.575 1.00 90.31 201 ASP A CA 1
ATOM 1590 C C . ASP A 1 201 ? -6.010 14.815 -6.626 1.00 90.31 201 ASP A C 1
ATOM 1592 O O . ASP A 1 201 ? -5.249 14.551 -5.690 1.00 90.31 201 ASP A O 1
ATOM 1596 N N . PRO A 1 202 ? -7.135 14.100 -6.819 1.00 89.75 202 PRO A N 1
ATOM 1597 C CA . PRO A 1 202 ? -7.539 13.001 -5.939 1.00 89.75 202 PRO A CA 1
ATOM 1598 C C . PRO A 1 202 ? -6.675 11.745 -6.117 1.00 89.75 202 PRO A C 1
ATOM 1600 O O . PRO A 1 202 ? -6.676 10.862 -5.254 1.00 89.75 202 PRO A O 1
ATOM 1603 N N . THR A 1 203 ? -5.956 11.669 -7.232 1.00 95.19 203 THR A N 1
ATOM 1604 C CA . THR A 1 203 ? -5.087 10.574 -7.641 1.00 95.19 203 THR A CA 1
ATOM 1605 C C . THR A 1 203 ? -3.727 11.123 -8.066 1.00 95.19 203 THR A C 1
ATOM 1607 O O . THR A 1 203 ? -3.582 12.297 -8.404 1.00 95.19 203 THR A O 1
ATOM 1610 N N . ILE A 1 204 ? -2.699 10.285 -7.975 1.00 94.31 204 ILE A N 1
ATOM 1611 C CA . ILE A 1 204 ? -1.302 10.664 -8.169 1.00 94.31 204 ILE A CA 1
ATOM 1612 C C . ILE A 1 204 ? -0.661 9.642 -9.108 1.00 94.31 204 ILE A C 1
ATOM 1614 O O . ILE A 1 204 ? -0.609 8.460 -8.753 1.00 94.31 204 ILE A O 1
ATOM 1618 N N . PRO A 1 205 ? -0.134 10.057 -10.272 1.00 94.25 205 PRO A N 1
ATOM 1619 C CA . PRO A 1 205 ? 0.711 9.198 -11.087 1.00 94.25 205 PRO A CA 1
ATOM 1620 C C . PRO A 1 205 ? 1.948 8.795 -10.285 1.00 94.25 205 PRO A C 1
ATOM 1622 O O . PRO A 1 205 ? 2.705 9.646 -9.815 1.00 94.25 205 PRO A O 1
ATOM 1625 N N . VAL A 1 206 ? 2.143 7.492 -10.114 1.00 95.12 206 VAL A N 1
ATOM 1626 C CA . VAL A 1 206 ? 3.266 6.937 -9.350 1.00 95.12 206 VAL A CA 1
ATOM 1627 C C . VAL A 1 206 ? 4.195 6.089 -10.207 1.00 95.12 206 VAL A C 1
ATOM 1629 O O . VAL A 1 206 ? 5.365 5.985 -9.868 1.00 95.12 206 VAL A O 1
ATOM 1632 N N . GLY A 1 207 ? 3.714 5.538 -11.324 1.00 95.00 207 GLY A N 1
ATOM 1633 C CA . GLY A 1 207 ? 4.513 4.839 -12.329 1.00 95.00 207 GLY A CA 1
ATOM 1634 C C . GLY A 1 207 ? 4.325 5.477 -13.700 1.00 95.00 207 GLY A C 1
ATOM 1635 O O . GLY A 1 207 ? 3.193 5.676 -14.146 1.00 95.00 207 GLY A O 1
ATOM 1636 N N . LEU A 1 208 ? 5.431 5.810 -14.360 1.00 93.62 208 LEU A N 1
ATOM 1637 C CA . LEU A 1 208 ? 5.446 6.456 -15.670 1.00 93.62 208 LEU A CA 1
ATOM 1638 C C . LEU A 1 208 ? 5.989 5.472 -16.713 1.00 93.62 208 LEU A C 1
ATOM 1640 O O . LEU A 1 208 ? 7.152 5.088 -16.586 1.00 93.62 208 LEU A O 1
ATOM 1644 N N . PRO A 1 209 ? 5.251 5.134 -17.789 1.00 92.56 209 PRO A N 1
ATOM 1645 C CA . PRO A 1 209 ? 5.727 4.191 -18.806 1.00 92.56 209 PRO A CA 1
ATOM 1646 C C . PRO A 1 209 ? 7.128 4.512 -19.341 1.00 92.56 209 PRO A C 1
ATOM 1648 O O . PRO A 1 209 ? 7.987 3.640 -19.409 1.00 92.56 209 PRO A O 1
ATOM 1651 N N . ALA A 1 210 ? 7.411 5.788 -19.616 1.00 90.81 210 ALA A N 1
ATOM 1652 C CA . ALA A 1 210 ? 8.703 6.221 -20.150 1.00 90.81 210 ALA A CA 1
ATOM 1653 C C . ALA A 1 210 ? 9.900 6.010 -19.197 1.00 90.81 210 ALA A C 1
ATOM 1655 O O . ALA A 1 210 ? 11.038 5.962 -19.661 1.00 90.81 210 ALA A O 1
ATOM 1656 N N . ARG A 1 211 ? 9.669 5.920 -17.880 1.00 90.44 211 ARG A N 1
ATOM 1657 C CA . ARG A 1 211 ? 10.726 5.749 -16.865 1.00 90.44 211 ARG A CA 1
ATOM 1658 C C . ARG A 1 211 ? 10.725 4.355 -16.251 1.00 90.44 211 ARG A C 1
ATOM 1660 O O . ARG A 1 211 ? 11.786 3.774 -16.043 1.00 90.44 211 ARG A O 1
ATOM 1667 N N . ASP A 1 212 ? 9.544 3.853 -15.927 1.00 92.56 212 ASP A N 1
ATOM 1668 C CA . ASP A 1 212 ? 9.341 2.615 -15.183 1.00 92.56 212 ASP A CA 1
ATOM 1669 C C . ASP A 1 212 ? 8.994 1.432 -16.083 1.00 92.56 212 ASP A C 1
ATOM 1671 O O . ASP A 1 212 ? 8.958 0.310 -15.592 1.00 92.56 212 ASP A O 1
ATOM 1675 N N . GLY A 1 213 ? 8.713 1.665 -17.370 1.00 92.62 213 GLY A N 1
ATOM 1676 C CA . GLY A 1 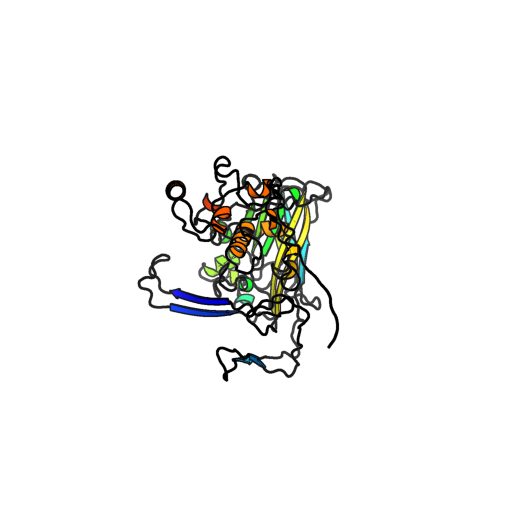213 ? 8.217 0.642 -18.291 1.00 92.62 213 GLY A CA 1
ATOM 1677 C C . GLY A 1 213 ? 6.777 0.206 -18.012 1.00 92.62 213 GLY A C 1
ATOM 1678 O O . GLY A 1 213 ? 6.271 -0.654 -18.708 1.00 92.62 213 GLY A O 1
ATOM 1679 N N . VAL A 1 214 ? 6.114 0.788 -17.009 1.00 95.06 214 VAL A N 1
ATOM 1680 C CA . VAL A 1 214 ? 4.747 0.448 -16.602 1.00 95.06 214 VAL A CA 1
ATOM 1681 C C . VAL A 1 214 ? 4.028 1.700 -16.108 1.00 95.06 214 VAL A C 1
ATOM 1683 O O . VAL A 1 214 ? 4.641 2.585 -15.503 1.00 95.06 214 VAL A O 1
ATOM 1686 N N . TYR A 1 215 ? 2.723 1.788 -16.360 1.00 96.88 215 TYR A N 1
ATOM 1687 C CA . TYR A 1 215 ? 1.886 2.844 -15.800 1.00 96.88 215 TYR A CA 1
ATOM 1688 C C . TYR A 1 215 ? 1.354 2.433 -14.429 1.00 96.88 215 TYR A C 1
ATOM 1690 O O . TYR A 1 215 ? 0.901 1.302 -14.233 1.00 96.88 215 TYR A O 1
ATOM 1698 N N . SER A 1 216 ? 1.345 3.377 -13.491 1.00 97.44 216 SER A N 1
ATOM 1699 C CA . SER A 1 216 ? 0.573 3.237 -12.264 1.00 97.44 216 SER A CA 1
ATOM 1700 C C . SER A 1 216 ? 0.119 4.587 -11.728 1.00 97.44 216 SER A C 1
ATOM 1702 O O . SER A 1 216 ? 0.847 5.579 -11.786 1.00 97.44 216 SER A O 1
ATOM 1704 N N . GLU A 1 217 ? -1.071 4.603 -11.147 1.00 97.06 217 GLU A N 1
ATOM 1705 C CA . GLU A 1 217 ? -1.652 5.749 -10.463 1.00 97.06 217 GLU A CA 1
ATOM 1706 C C . GLU A 1 217 ? -2.227 5.288 -9.120 1.00 97.06 217 GLU A C 1
ATOM 1708 O O . GLU A 1 217 ? -2.775 4.191 -9.011 1.00 97.06 217 GLU A O 1
ATOM 1713 N N . ALA A 1 218 ? -2.077 6.103 -8.079 1.00 96.31 218 ALA A N 1
ATOM 1714 C CA . ALA A 1 218 ? -2.482 5.773 -6.719 1.00 96.31 218 ALA A CA 1
ATOM 1715 C C . ALA A 1 218 ? -3.364 6.863 -6.107 1.00 96.31 218 ALA A C 1
ATOM 1717 O O . ALA A 1 218 ? -3.281 8.033 -6.461 1.00 96.31 218 ALA A O 1
ATOM 1718 N N . ALA A 1 219 ? -4.191 6.476 -5.143 1.00 95.62 219 ALA A N 1
ATOM 1719 C CA . ALA A 1 219 ? -5.066 7.360 -4.390 1.00 95.62 219 ALA A CA 1
ATOM 1720 C C . ALA A 1 219 ? -4.968 7.030 -2.899 1.00 95.62 219 ALA A C 1
ATOM 1722 O O . ALA A 1 219 ? -4.988 5.857 -2.512 1.00 95.62 219 ALA A O 1
ATOM 1723 N N . THR A 1 220 ? -4.924 8.045 -2.040 1.00 94.12 220 THR A N 1
ATOM 1724 C CA . THR A 1 220 ? -5.243 7.850 -0.620 1.00 94.12 220 THR A CA 1
ATOM 1725 C C . THR A 1 220 ? -6.746 7.986 -0.420 1.00 94.12 220 THR A C 1
ATOM 1727 O O . THR A 1 220 ? -7.427 8.665 -1.187 1.00 94.12 220 THR A O 1
ATOM 1730 N N . ILE A 1 221 ? -7.274 7.354 0.626 1.00 94.88 221 ILE A N 1
ATOM 1731 C CA . ILE A 1 221 ? -8.687 7.463 0.986 1.00 94.88 221 ILE A CA 1
ATOM 1732 C C . ILE A 1 221 ? -8.777 7.866 2.466 1.00 94.88 221 ILE A C 1
ATOM 1734 O O . ILE A 1 221 ? -8.359 7.087 3.331 1.00 94.88 221 ILE A O 1
ATOM 1738 N N . PRO A 1 222 ? -9.307 9.059 2.803 1.00 93.88 222 PRO A N 1
ATOM 1739 C CA . PRO A 1 222 ? -9.654 10.199 1.941 1.00 93.88 222 PRO A CA 1
ATOM 1740 C C . PRO A 1 222 ? -8.543 10.661 0.989 1.00 93.88 222 PRO A C 1
ATOM 1742 O O . PRO A 1 222 ? -7.370 10.358 1.216 1.00 93.88 222 PRO A O 1
ATOM 1745 N N . ALA A 1 223 ? -8.908 11.442 -0.033 1.00 92.62 223 ALA A N 1
ATOM 1746 C CA . ALA A 1 223 ? -7.948 12.039 -0.963 1.00 92.62 223 ALA A CA 1
ATOM 1747 C C . ALA A 1 223 ? -6.815 12.773 -0.220 1.00 92.62 223 ALA A C 1
ATOM 1749 O O . ALA A 1 223 ? -7.018 13.330 0.865 1.00 92.62 223 ALA A O 1
ATOM 1750 N N . SER A 1 224 ? -5.618 12.777 -0.802 1.00 90.06 224 SER A N 1
ATOM 1751 C CA . SER A 1 224 ? -4.396 13.296 -0.169 1.00 90.06 224 SER A CA 1
ATOM 1752 C C . SER A 1 224 ? -4.561 14.767 0.222 1.00 90.06 224 SER A C 1
ATOM 1754 O O . SER A 1 224 ? -4.295 15.132 1.369 1.00 90.06 224 SER A O 1
ATOM 1756 N N . ALA A 1 225 ? -5.157 15.567 -0.665 1.00 86.19 225 ALA A N 1
ATOM 1757 C CA . ALA A 1 225 ? -5.539 16.958 -0.432 1.00 86.19 225 ALA A CA 1
ATOM 1758 C C . ALA A 1 225 ? -6.397 17.156 0.831 1.00 86.19 225 ALA A C 1
ATOM 1760 O O . ALA A 1 225 ? -6.273 18.167 1.518 1.00 86.19 225 ALA A O 1
ATOM 1761 N N . VAL A 1 226 ? -7.253 16.189 1.175 1.00 89.81 226 VAL A N 1
ATOM 1762 C CA . VAL A 1 226 ? -8.069 16.230 2.397 1.00 89.81 226 VAL A CA 1
ATOM 1763 C C . VAL A 1 226 ? -7.214 15.877 3.608 1.00 89.81 226 VAL A C 1
ATOM 1765 O O . VAL A 1 226 ? -7.193 16.628 4.583 1.00 89.81 226 VAL A O 1
ATOM 1768 N N . ILE A 1 227 ? -6.483 14.758 3.551 1.00 88.69 227 ILE A N 1
ATOM 1769 C CA . ILE A 1 227 ? -5.657 14.264 4.664 1.00 88.69 227 ILE A CA 1
ATOM 1770 C C . ILE A 1 227 ? -4.582 15.290 5.039 1.00 88.69 227 ILE A C 1
ATOM 1772 O O . ILE A 1 227 ? -4.531 15.730 6.189 1.00 88.69 227 ILE A O 1
ATOM 1776 N N . PHE A 1 228 ? -3.744 15.676 4.078 1.00 84.88 228 PHE A N 1
ATOM 1777 C CA . PHE A 1 228 ? -2.619 16.581 4.291 1.00 84.88 228 PHE A CA 1
ATOM 1778 C C . PHE A 1 228 ? -3.067 18.044 4.321 1.00 84.88 228 PHE A C 1
ATOM 1780 O O . PHE A 1 228 ? -2.620 18.791 5.189 1.00 84.88 228 PHE A O 1
ATOM 1787 N N . GLY A 1 229 ? -4.002 18.456 3.459 1.00 75.88 229 GLY A N 1
ATOM 1788 C CA . GLY A 1 229 ? -4.507 19.831 3.465 1.00 75.88 229 GLY A CA 1
ATOM 1789 C C . GLY A 1 229 ? -5.135 20.213 4.805 1.00 75.88 229 GLY A C 1
ATOM 1790 O O . GLY A 1 229 ? -4.804 21.260 5.351 1.00 75.88 229 GLY A O 1
ATOM 1791 N N . GLY A 1 230 ? -5.945 19.349 5.423 1.00 72.94 230 GLY A N 1
ATOM 1792 C CA . GLY A 1 230 ? -6.489 19.640 6.755 1.00 72.94 230 GLY A CA 1
ATOM 1793 C C . GLY A 1 230 ? -5.463 19.587 7.899 1.00 72.94 230 GLY A C 1
ATOM 1794 O O . GLY A 1 230 ? -5.743 20.109 8.973 1.00 72.94 230 GLY A O 1
ATOM 1795 N N . ALA A 1 231 ? -4.275 19.004 7.698 1.00 75.31 231 ALA A N 1
ATOM 1796 C CA . ALA A 1 231 ? -3.201 19.033 8.698 1.00 75.31 231 ALA A CA 1
ATOM 1797 C C . ALA A 1 231 ? -2.443 20.371 8.704 1.00 75.31 231 ALA A C 1
ATOM 1799 O O . ALA A 1 231 ? -1.902 20.765 9.738 1.00 75.31 231 ALA A O 1
ATOM 1800 N N . PHE A 1 232 ? -2.396 21.055 7.555 1.00 69.31 232 PHE A N 1
ATOM 1801 C CA . PHE A 1 232 ? -1.516 22.205 7.328 1.00 69.31 232 PHE A CA 1
ATOM 1802 C C . PHE A 1 232 ? -2.245 23.504 6.936 1.00 69.31 232 PHE A C 1
ATOM 1804 O O . PHE A 1 232 ? -1.615 24.561 6.909 1.00 69.31 232 PHE A O 1
ATOM 1811 N N . VAL A 1 233 ? -3.556 23.470 6.662 1.00 64.69 233 VAL A N 1
ATOM 1812 C CA . VAL A 1 233 ? -4.352 24.651 6.282 1.00 64.69 233 VAL A CA 1
ATOM 1813 C C . VAL A 1 233 ? -5.178 25.165 7.470 1.00 64.69 233 VAL A C 1
ATOM 1815 O O . VAL A 1 233 ? -5.993 24.417 8.010 1.00 64.69 233 VAL A O 1
ATOM 1818 N N . PRO A 1 234 ? -5.058 26.452 7.856 1.00 53.44 234 PRO A N 1
ATOM 1819 C CA . PRO A 1 234 ? -5.875 27.037 8.917 1.00 53.44 234 PRO A CA 1
ATOM 1820 C C . PRO A 1 234 ? -7.381 26.875 8.653 1.00 53.44 234 PRO A C 1
ATOM 1822 O O . PRO A 1 234 ? -7.889 27.326 7.629 1.00 53.44 234 PRO A O 1
ATOM 1825 N N . GLY A 1 235 ? -8.106 26.273 9.600 1.00 64.75 235 GLY A N 1
ATOM 1826 C CA . GLY A 1 235 ? -9.570 26.145 9.564 1.00 64.75 235 GLY A CA 1
ATOM 1827 C C . GLY A 1 235 ? -10.107 24.741 9.265 1.00 64.75 235 GLY A C 1
ATOM 1828 O O . GLY A 1 235 ? -11.285 24.514 9.506 1.00 64.75 235 GLY A O 1
ATOM 1829 N N . ASN A 1 236 ? -9.264 23.799 8.818 1.00 70.69 236 ASN A N 1
ATOM 1830 C CA . ASN A 1 236 ? -9.502 22.345 8.713 1.00 70.69 236 ASN A CA 1
ATOM 1831 C C . ASN A 1 236 ? -10.839 21.877 8.093 1.00 70.69 236 ASN A C 1
ATOM 1833 O O . ASN A 1 236 ? -11.191 20.710 8.258 1.00 70.69 236 ASN A O 1
ATOM 1837 N N . THR A 1 237 ? -11.577 22.719 7.363 1.00 78.50 237 THR A N 1
ATOM 1838 C CA . THR A 1 237 ? -12.914 22.386 6.834 1.00 78.50 237 THR A CA 1
ATOM 1839 C C . THR A 1 237 ? -12.970 21.050 6.077 1.00 78.50 237 THR A C 1
ATOM 1841 O O . THR A 1 237 ? -13.863 20.263 6.389 1.00 78.50 237 THR A O 1
ATOM 1844 N N . PRO A 1 238 ? -12.000 20.702 5.197 1.00 85.31 238 PRO A N 1
ATOM 1845 C CA . PRO A 1 238 ? -12.034 19.433 4.464 1.00 85.31 238 PRO A CA 1
ATOM 1846 C C . PRO A 1 238 ? -12.045 18.185 5.357 1.00 85.31 238 PRO A C 1
ATOM 1848 O O . PRO A 1 238 ? -12.594 17.158 4.972 1.00 85.31 238 PRO A O 1
ATOM 1851 N N . TRP A 1 239 ? -11.478 18.244 6.571 1.00 91.12 239 TRP A N 1
ATOM 1852 C CA . TRP A 1 239 ? -11.502 17.102 7.492 1.00 91.12 239 TRP A CA 1
ATOM 1853 C C . TRP A 1 239 ? -12.900 16.769 8.003 1.00 91.12 239 TRP A C 1
ATOM 1855 O O . TRP A 1 239 ? -13.116 15.637 8.427 1.00 91.12 239 TRP A O 1
ATOM 1865 N N . PHE A 1 240 ? -13.831 17.719 7.978 1.00 90.81 240 PHE A N 1
ATOM 1866 C CA . PHE A 1 240 ? -15.195 17.543 8.476 1.00 90.81 240 PHE A CA 1
ATOM 1867 C C . PHE A 1 240 ? -16.196 17.207 7.367 1.00 90.81 240 PHE A C 1
ATOM 1869 O O . PHE A 1 240 ? -17.369 16.979 7.652 1.00 90.81 240 PHE A O 1
ATOM 1876 N N . GLU A 1 241 ? -15.747 17.156 6.115 1.00 90.88 241 GLU A N 1
ATOM 1877 C CA . GLU A 1 241 ? -16.594 16.839 4.971 1.00 90.88 241 GLU A CA 1
ATOM 1878 C C . GLU A 1 241 ? -16.497 15.342 4.635 1.00 90.88 241 GLU A C 1
ATOM 1880 O O . GLU A 1 241 ? -15.390 14.815 4.461 1.00 90.88 241 GLU A O 1
ATOM 1885 N N . PRO A 1 242 ? -17.634 14.626 4.537 1.00 92.69 242 PRO A N 1
ATOM 1886 C CA . PRO A 1 242 ? -17.658 13.274 3.993 1.00 92.69 242 PRO A CA 1
ATOM 1887 C C . PRO A 1 242 ? -17.057 13.239 2.588 1.00 92.69 242 PRO A C 1
ATOM 1889 O O . PRO A 1 242 ? -17.203 14.184 1.813 1.00 92.69 242 PRO A O 1
ATOM 1892 N N . GLN A 1 243 ? -16.401 12.134 2.250 1.00 93.25 243 GLN A N 1
ATOM 1893 C CA . GLN A 1 243 ? -15.815 11.921 0.924 1.00 93.25 243 GLN A CA 1
ATOM 1894 C C . GLN A 1 243 ? -16.621 10.875 0.155 1.00 93.25 243 GLN A C 1
ATOM 1896 O O . GLN A 1 243 ? -17.294 10.061 0.790 1.00 93.25 243 GLN A O 1
ATOM 1901 N N . PRO A 1 244 ? -16.590 10.867 -1.186 1.00 96.44 244 PRO A N 1
ATOM 1902 C CA . PRO A 1 244 ? -17.279 9.841 -1.955 1.00 96.44 244 PRO A CA 1
ATOM 1903 C C . PRO A 1 244 ? -16.687 8.448 -1.694 1.00 96.44 244 PRO A C 1
ATOM 1905 O O . PRO A 1 244 ? -15.500 8.300 -1.408 1.00 96.44 244 PRO A O 1
ATOM 1908 N N . ASP A 1 245 ? -17.511 7.410 -1.841 1.00 97.62 245 ASP A N 1
ATOM 1909 C CA . ASP A 1 245 ? -17.064 6.007 -1.842 1.00 97.62 245 ASP A CA 1
ATOM 1910 C C . ASP A 1 245 ? -16.639 5.519 -3.238 1.00 97.62 245 ASP A C 1
ATOM 1912 O O . ASP A 1 245 ? -16.709 4.332 -3.564 1.00 97.62 245 ASP A O 1
ATOM 1916 N N . THR A 1 246 ? -16.186 6.458 -4.069 1.00 98.00 246 THR A N 1
ATOM 1917 C CA . THR A 1 246 ? -15.744 6.225 -5.440 1.00 98.00 246 THR A CA 1
ATOM 1918 C C . THR A 1 246 ? -14.382 6.843 -5.696 1.00 98.00 246 THR A C 1
ATOM 1920 O O . THR A 1 246 ? -14.055 7.887 -5.133 1.00 98.00 246 THR A O 1
ATOM 1923 N N . ILE A 1 247 ? -13.620 6.234 -6.596 1.00 97.69 247 ILE A N 1
ATOM 1924 C CA . ILE A 1 247 ? -12.296 6.691 -7.024 1.00 97.69 247 ILE A CA 1
ATOM 1925 C C . ILE A 1 247 ? -12.262 6.597 -8.542 1.00 97.69 247 ILE A C 1
ATOM 1927 O O . ILE A 1 247 ? -12.679 5.583 -9.101 1.00 97.69 247 ILE A O 1
ATOM 1931 N N . THR A 1 248 ? -11.780 7.642 -9.201 1.00 98.00 248 THR A N 1
ATOM 1932 C CA . THR A 1 248 ? -11.629 7.675 -10.656 1.00 98.00 248 THR A CA 1
ATOM 1933 C C . THR A 1 248 ? -10.152 7.707 -10.986 1.00 98.00 248 THR A C 1
ATOM 1935 O O . THR A 1 248 ? -9.456 8.592 -10.504 1.00 98.00 248 THR A O 1
ATOM 1938 N N . PHE A 1 249 ? -9.702 6.753 -11.793 1.00 98.00 249 PHE A N 1
ATOM 1939 C CA . PHE A 1 249 ? -8.353 6.732 -12.349 1.00 98.00 249 PHE A CA 1
ATOM 1940 C C . PHE A 1 249 ? -8.392 7.162 -13.811 1.00 98.00 249 PHE A C 1
ATOM 1942 O O . PHE A 1 249 ? -9.321 6.785 -14.535 1.00 98.00 249 PHE A O 1
ATOM 1949 N N . GLN A 1 250 ? -7.382 7.913 -14.242 1.00 96.00 250 GLN A N 1
ATOM 1950 C CA . GLN A 1 250 ? -7.246 8.337 -15.628 1.00 96.00 250 GLN A CA 1
ATOM 1951 C C . GLN A 1 250 ? -6.269 7.405 -16.336 1.00 96.00 250 GLN A C 1
ATOM 1953 O O . GLN A 1 250 ? -5.064 7.501 -16.126 1.00 96.00 250 GLN A O 1
ATOM 1958 N N . ILE A 1 251 ? -6.770 6.543 -17.224 1.00 94.88 251 ILE A N 1
ATOM 1959 C CA . ILE A 1 251 ? -5.906 5.713 -18.069 1.00 94.88 251 ILE A CA 1
ATOM 1960 C C . ILE A 1 251 ? -5.277 6.628 -19.131 1.00 94.88 251 ILE A C 1
ATOM 1962 O O . ILE A 1 251 ? -6.021 7.180 -19.944 1.00 94.88 251 ILE A O 1
ATOM 1966 N N . PRO A 1 252 ? -3.943 6.803 -19.183 1.00 93.25 252 PRO A N 1
ATOM 1967 C CA . PRO A 1 252 ? -3.316 7.656 -20.189 1.00 93.25 252 PRO A CA 1
ATOM 1968 C C . PRO A 1 252 ? -3.560 7.152 -21.617 1.00 93.25 252 PRO A C 1
ATOM 1970 O O . PRO A 1 252 ? -3.822 5.973 -21.851 1.00 93.25 252 PRO A O 1
ATOM 1973 N N . SER A 1 253 ? -3.486 8.048 -22.600 1.00 94.31 253 SER A N 1
ATOM 1974 C CA . SER A 1 253 ? -3.725 7.704 -24.010 1.00 94.31 253 SER A CA 1
ATOM 1975 C C . SER A 1 253 ? -2.593 6.906 -24.662 1.00 94.31 253 SER A C 1
ATOM 1977 O O . SER A 1 253 ? -2.788 6.333 -25.728 1.00 94.31 253 SER A O 1
ATOM 1979 N N . ASP A 1 254 ? -1.406 6.924 -24.062 1.00 91.44 254 ASP A N 1
ATOM 1980 C CA . ASP A 1 254 ? -0.167 6.327 -24.565 1.00 91.44 254 ASP A CA 1
ATOM 1981 C C . ASP A 1 254 ? 0.215 5.026 -23.845 1.00 91.44 254 ASP A C 1
ATOM 1983 O O . ASP A 1 254 ? 1.331 4.539 -24.016 1.00 91.44 254 ASP A O 1
ATOM 1987 N N . VAL A 1 255 ? -0.694 4.448 -23.054 1.00 93.81 255 VAL A N 1
ATOM 1988 C CA . VAL A 1 255 ? -0.435 3.165 -22.396 1.00 93.81 255 VAL A CA 1
ATOM 1989 C C . VAL A 1 255 ? -0.576 1.980 -23.346 1.00 93.81 255 VAL A C 1
ATOM 1991 O O . VAL A 1 255 ? -1.365 2.000 -24.294 1.00 93.81 255 VAL A O 1
ATOM 1994 N N . GLU A 1 256 ? 0.171 0.917 -23.061 1.00 95.56 256 GLU A N 1
ATOM 1995 C CA . GLU A 1 256 ? 0.097 -0.320 -23.827 1.00 95.56 256 GLU A CA 1
ATOM 1996 C C . GLU A 1 256 ? -1.196 -1.109 -23.546 1.00 95.56 256 GLU A C 1
ATOM 1998 O O . GLU A 1 256 ? -1.662 -1.167 -22.407 1.00 95.56 256 GLU A O 1
ATOM 2003 N N . PRO A 1 257 ? -1.796 -1.765 -24.555 1.00 97.31 257 PRO A N 1
ATOM 2004 C CA . PRO A 1 257 ? -2.947 -2.631 -24.330 1.00 97.31 257 PRO A CA 1
ATOM 2005 C C . PRO A 1 257 ? -2.630 -3.833 -23.426 1.00 97.31 257 PRO A C 1
ATOM 2007 O O . PRO A 1 257 ? -1.584 -4.471 -23.547 1.00 97.31 257 PRO A O 1
ATOM 2010 N N . GLY A 1 258 ? -3.584 -4.216 -22.579 1.00 98.00 258 GLY A N 1
ATOM 2011 C CA . GLY A 1 258 ? -3.502 -5.438 -21.781 1.00 98.00 258 GLY A CA 1
ATOM 2012 C C . GLY A 1 258 ? -4.457 -5.457 -20.592 1.00 98.00 258 GLY A C 1
ATOM 2013 O O . GLY A 1 258 ? -5.428 -4.701 -20.521 1.00 98.00 258 GLY A O 1
ATOM 2014 N N . THR A 1 259 ? -4.170 -6.339 -19.638 1.00 98.56 259 THR A N 1
ATOM 2015 C CA . THR A 1 259 ? -4.880 -6.423 -18.359 1.00 98.56 259 THR A CA 1
ATOM 2016 C C . THR A 1 259 ? -4.255 -5.489 -17.332 1.00 98.56 259 THR A C 1
ATOM 2018 O O . THR A 1 259 ? -3.052 -5.542 -17.106 1.00 98.56 259 THR A O 1
ATOM 2021 N N . TYR A 1 260 ? -5.071 -4.672 -16.674 1.00 98.25 260 TYR A N 1
ATOM 2022 C CA . TYR A 1 260 ? -4.658 -3.759 -15.608 1.00 98.25 260 TYR A CA 1
ATOM 2023 C C . TYR A 1 260 ? -5.258 -4.211 -14.286 1.00 98.25 260 TYR A C 1
ATOM 2025 O O . TYR A 1 260 ? -6.407 -4.657 -14.243 1.00 98.25 260 TYR A O 1
ATOM 2033 N N . ARG A 1 261 ? -4.499 -4.058 -13.201 1.00 98.25 261 ARG A N 1
ATOM 2034 C CA . ARG A 1 261 ? -4.956 -4.362 -11.842 1.00 98.25 261 ARG A CA 1
ATOM 2035 C C . ARG A 1 261 ? -5.401 -3.086 -11.170 1.00 98.25 261 ARG A C 1
ATOM 2037 O O . ARG A 1 261 ? -4.657 -2.111 -11.170 1.00 98.25 261 ARG A O 1
ATOM 2044 N N . VAL A 1 262 ? -6.570 -3.124 -10.546 1.00 98.38 262 VAL A N 1
ATOM 2045 C CA . VAL A 1 262 ? -7.036 -2.074 -9.646 1.00 98.38 262 VAL A CA 1
ATOM 2046 C C . VAL A 1 262 ? -7.198 -2.675 -8.267 1.00 98.38 262 VAL A C 1
ATOM 2048 O O . VAL A 1 262 ? -7.930 -3.647 -8.085 1.00 98.38 262 VAL A O 1
ATOM 2051 N N . ALA A 1 263 ? -6.488 -2.119 -7.297 1.00 97.88 263 ALA A N 1
ATOM 2052 C CA . ALA A 1 263 ? -6.494 -2.609 -5.932 1.00 97.88 263 ALA A CA 1
ATOM 2053 C C . ALA A 1 263 ? -7.005 -1.535 -4.982 1.00 97.88 263 ALA A C 1
ATOM 2055 O O . ALA A 1 263 ? -6.696 -0.359 -5.145 1.00 97.88 263 ALA A O 1
ATOM 2056 N N . ILE A 1 264 ? -7.728 -1.950 -3.946 1.00 97.88 264 ILE A N 1
ATOM 2057 C CA . ILE A 1 264 ? -8.025 -1.122 -2.780 1.00 97.88 264 ILE A CA 1
ATOM 2058 C C . ILE A 1 264 ? -7.595 -1.863 -1.521 1.00 97.88 264 ILE A C 1
ATOM 2060 O O . ILE A 1 264 ? -7.902 -3.045 -1.352 1.00 97.88 264 ILE A O 1
ATOM 2064 N N . LYS A 1 265 ? -6.894 -1.165 -0.627 1.00 96.00 265 LYS A N 1
ATOM 2065 C CA . LYS A 1 265 ? -6.518 -1.664 0.696 1.00 96.00 265 LYS A CA 1
ATOM 2066 C C . LYS A 1 265 ? -7.179 -0.833 1.783 1.00 96.00 265 LYS A C 1
ATOM 2068 O O . LYS A 1 265 ? -7.257 0.392 1.688 1.00 96.00 265 LYS A O 1
ATOM 2073 N N . GLY A 1 266 ? -7.570 -1.496 2.861 1.00 95.00 266 GLY A N 1
ATOM 2074 C CA . GLY A 1 266 ? -8.090 -0.860 4.062 1.00 95.00 266 GLY A CA 1
ATOM 2075 C C . GLY A 1 266 ? -7.770 -1.665 5.314 1.00 95.00 266 GLY A C 1
ATOM 2076 O O . GLY A 1 266 ? -7.225 -2.772 5.264 1.00 95.00 266 GLY A O 1
ATOM 2077 N N . ARG A 1 267 ? -8.121 -1.104 6.470 1.00 93.62 267 ARG A N 1
ATOM 2078 C CA . ARG A 1 267 ? -7.991 -1.780 7.760 1.00 93.62 267 ARG A CA 1
ATOM 2079 C C . ARG A 1 267 ? -9.138 -1.379 8.677 1.00 93.62 267 ARG A C 1
ATOM 2081 O O . ARG A 1 267 ? -9.517 -0.210 8.721 1.00 93.62 267 ARG A O 1
ATOM 2088 N N . ARG A 1 268 ? -9.653 -2.348 9.433 1.00 94.88 268 ARG A N 1
ATOM 2089 C CA . ARG A 1 268 ? -10.693 -2.139 10.443 1.00 94.88 268 ARG A CA 1
ATOM 2090 C C . ARG A 1 268 ? -10.161 -2.497 11.819 1.00 94.88 268 ARG A C 1
ATOM 2092 O O . ARG A 1 268 ? -9.551 -3.550 12.003 1.00 94.88 268 ARG A O 1
ATOM 2099 N N . VAL A 1 269 ? -10.412 -1.615 12.780 1.00 93.19 269 VAL A N 1
ATOM 2100 C CA . VAL A 1 269 ? -10.089 -1.817 14.191 1.00 93.19 269 VAL A CA 1
ATOM 2101 C C . VAL A 1 269 ? -11.386 -1.794 14.976 1.00 93.19 269 VAL A C 1
ATOM 2103 O O . VAL A 1 269 ? -11.984 -0.735 15.141 1.00 93.19 269 VAL A O 1
ATOM 2106 N N . TYR A 1 270 ? -11.829 -2.957 15.441 1.00 94.69 270 TYR A N 1
ATOM 2107 C CA . TYR A 1 270 ? -13.139 -3.102 16.066 1.00 94.69 270 TYR A CA 1
ATOM 2108 C C . TYR A 1 270 ? -13.109 -4.141 17.185 1.00 94.69 270 TYR A C 1
ATOM 2110 O O . TYR A 1 270 ? -12.740 -5.290 16.953 1.00 94.69 270 TYR A O 1
ATOM 2118 N N . LEU A 1 271 ? -13.462 -3.726 18.407 1.00 91.38 271 LEU A N 1
ATOM 2119 C CA . LEU A 1 271 ? -13.619 -4.594 19.588 1.00 91.38 271 LEU A CA 1
ATOM 2120 C C . LEU A 1 271 ? -12.477 -5.608 19.804 1.00 91.38 271 LEU A C 1
ATOM 2122 O O . LEU A 1 271 ? -12.703 -6.767 20.142 1.00 91.38 271 LEU A O 1
ATOM 2126 N N . GLY A 1 272 ? -11.234 -5.165 19.593 1.00 86.50 272 GLY A N 1
ATOM 2127 C CA . GLY A 1 272 ? -10.025 -5.978 19.765 1.00 86.50 272 GLY A CA 1
ATOM 2128 C C . GLY A 1 272 ? -9.490 -6.637 18.488 1.00 86.50 272 GLY A C 1
ATOM 2129 O O . GLY A 1 272 ?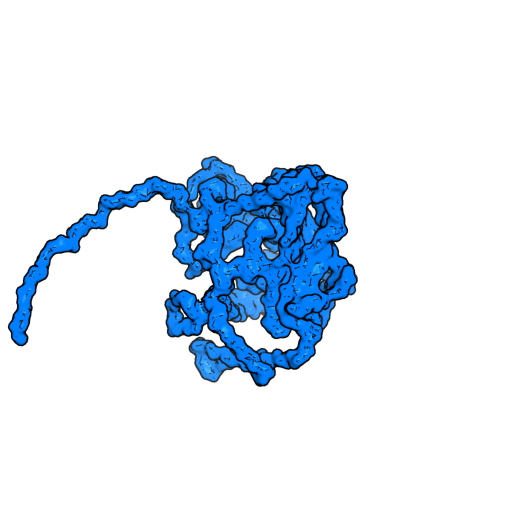 -8.356 -7.114 18.498 1.00 86.50 272 GLY A O 1
ATOM 2130 N N . GLN A 1 273 ? -10.234 -6.618 17.379 1.00 88.19 273 GLN A N 1
ATOM 2131 C CA . GLN A 1 273 ? -9.706 -6.983 16.063 1.00 88.19 273 GLN A CA 1
ATOM 2132 C C . GLN A 1 273 ? -8.970 -5.805 15.419 1.00 88.19 273 GLN A C 1
ATOM 2134 O O . GLN A 1 273 ? -9.408 -4.663 15.524 1.00 88.19 273 GLN A O 1
ATOM 2139 N N . ASP A 1 274 ? -7.870 -6.097 14.728 1.00 88.69 274 ASP A N 1
ATOM 2140 C CA . ASP A 1 274 ? -7.138 -5.166 13.863 1.00 88.69 274 ASP A CA 1
ATOM 2141 C C . ASP A 1 274 ? -6.813 -5.901 12.554 1.00 88.69 274 ASP A C 1
ATOM 2143 O O . ASP A 1 274 ? -5.798 -6.594 12.446 1.00 88.69 274 ASP A O 1
ATOM 2147 N N . ILE A 1 275 ? -7.744 -5.831 11.599 1.00 89.31 275 ILE A N 1
ATOM 2148 C CA . ILE A 1 275 ? -7.766 -6.687 10.408 1.00 89.31 275 ILE A CA 1
ATOM 2149 C C . ILE A 1 275 ? -7.549 -5.832 9.159 1.00 89.31 275 ILE A C 1
ATOM 2151 O O . ILE A 1 275 ? -8.352 -4.933 8.891 1.00 89.31 275 ILE A O 1
ATOM 2155 N N . PRO A 1 276 ? -6.483 -6.083 8.378 1.00 92.06 276 PRO A N 1
ATOM 2156 C CA . PRO A 1 276 ? -6.364 -5.530 7.041 1.00 92.06 276 PRO A CA 1
ATOM 2157 C C . PRO A 1 276 ? -7.229 -6.314 6.046 1.00 92.06 276 PRO A C 1
ATOM 2159 O O . PRO A 1 276 ? -7.466 -7.509 6.220 1.00 92.06 276 PRO A O 1
ATOM 2162 N N . ARG A 1 277 ? -7.637 -5.652 4.965 1.00 94.31 277 ARG A N 1
ATOM 2163 C CA . ARG A 1 277 ? -8.211 -6.304 3.789 1.00 94.31 277 ARG A CA 1
ATOM 2164 C C . ARG A 1 277 ? -7.740 -5.582 2.536 1.00 94.31 277 ARG A C 1
ATOM 2166 O O . ARG A 1 277 ? -7.689 -4.352 2.524 1.00 94.31 277 ARG A O 1
ATOM 2173 N N . THR A 1 278 ? -7.443 -6.354 1.502 1.00 95.94 278 THR A N 1
ATOM 2174 C CA . THR A 1 278 ? -7.195 -5.854 0.154 1.00 95.94 278 THR A CA 1
ATOM 2175 C C . THR A 1 278 ? -8.110 -6.591 -0.810 1.00 95.94 278 THR A C 1
ATOM 2177 O O . THR A 1 278 ? -8.378 -7.778 -0.623 1.00 95.94 278 THR A O 1
ATOM 2180 N N . THR A 1 279 ? -8.590 -5.878 -1.820 1.00 97.06 279 THR A N 1
ATOM 2181 C CA . THR A 1 279 ? -9.306 -6.453 -2.959 1.00 97.06 279 THR A CA 1
ATOM 2182 C C . THR A 1 279 ? -8.643 -5.963 -4.225 1.00 97.06 279 THR A C 1
ATOM 2184 O O . THR A 1 279 ? -8.374 -4.769 -4.348 1.00 97.06 279 THR A O 1
ATOM 2187 N N . VAL A 1 280 ? -8.392 -6.889 -5.145 1.00 97.19 280 VAL A N 1
ATOM 2188 C CA . VAL A 1 280 ? -7.836 -6.617 -6.467 1.00 97.19 280 VAL A CA 1
ATOM 2189 C C . VAL A 1 280 ? -8.863 -7.055 -7.502 1.00 97.19 280 VAL A C 1
ATOM 2191 O O . VAL A 1 280 ? -9.406 -8.156 -7.411 1.00 97.19 280 VAL A O 1
ATOM 2194 N N . VAL A 1 281 ? -9.141 -6.189 -8.470 1.00 97.44 281 VAL A N 1
ATOM 2195 C CA . VAL A 1 281 ? -9.929 -6.505 -9.662 1.00 97.44 281 VAL A CA 1
ATOM 2196 C C . VAL A 1 281 ? -9.085 -6.254 -10.900 1.00 97.44 281 VAL A C 1
ATOM 2198 O O . VAL A 1 281 ? -8.169 -5.433 -10.885 1.00 97.44 281 VAL A O 1
ATOM 2201 N N . GLU A 1 282 ? -9.400 -6.955 -11.978 1.00 97.88 282 GLU A N 1
ATOM 2202 C CA . GLU A 1 282 ? -8.751 -6.764 -13.267 1.00 97.88 282 GLU A CA 1
ATOM 2203 C C . GLU A 1 282 ? -9.705 -6.075 -14.239 1.00 97.88 282 GLU A C 1
ATOM 2205 O O . GLU A 1 282 ? -10.896 -6.392 -14.295 1.00 97.88 282 GLU A O 1
ATOM 2210 N N . ILE A 1 283 ? -9.170 -5.149 -15.030 1.00 98.12 283 ILE A N 1
ATOM 2211 C CA . ILE A 1 283 ? -9.857 -4.554 -16.176 1.00 98.12 283 ILE A CA 1
ATOM 2212 C C . ILE A 1 283 ? -9.033 -4.782 -17.442 1.00 98.12 283 ILE A C 1
ATOM 2214 O O . ILE A 1 283 ? -7.817 -4.950 -17.380 1.00 98.12 283 ILE A O 1
ATOM 2218 N N . GLN A 1 284 ? -9.694 -4.770 -18.595 1.00 98.38 284 GLN A N 1
ATOM 2219 C CA . GLN A 1 284 ? -9.029 -4.859 -19.892 1.00 98.38 284 GLN A CA 1
ATOM 2220 C C . GLN A 1 284 ? -8.944 -3.475 -20.537 1.00 98.38 284 GLN A C 1
ATOM 2222 O O . GLN A 1 284 ? -9.949 -2.759 -20.579 1.00 98.38 284 GLN A O 1
ATOM 2227 N N . VAL A 1 285 ? -7.765 -3.111 -21.043 1.00 98.38 285 VAL A N 1
ATOM 2228 C CA . VAL A 1 285 ? -7.484 -1.811 -21.667 1.00 98.38 285 VAL A CA 1
ATOM 2229 C C . VAL A 1 285 ? -6.937 -2.028 -23.075 1.00 98.38 285 VAL A C 1
ATOM 2231 O O . VAL A 1 285 ? -5.986 -2.780 -23.261 1.00 98.38 285 VAL A O 1
ATOM 2234 N N . GLY A 1 286 ? -7.547 -1.401 -24.080 1.00 97.88 286 GLY A N 1
ATOM 2235 C CA . GLY A 1 286 ? -7.128 -1.448 -25.490 1.00 97.88 286 GLY A CA 1
ATOM 2236 C C . GLY A 1 286 ? -7.225 -2.816 -26.191 1.00 97.88 286 GLY A C 1
ATOM 2237 O O . GLY A 1 286 ? -6.992 -2.903 -27.394 1.00 97.88 286 GLY A O 1
ATOM 2238 N N . THR A 1 287 ? -7.539 -3.896 -25.474 1.00 97.62 287 THR A N 1
ATOM 2239 C CA . THR A 1 287 ? -7.611 -5.265 -26.002 1.00 97.62 287 THR A CA 1
ATOM 2240 C C . THR A 1 287 ? -8.537 -6.130 -25.150 1.00 97.62 287 THR A C 1
ATOM 2242 O O . THR A 1 287 ? -8.809 -5.800 -24.005 1.00 97.62 287 THR A O 1
ATOM 2245 N N . HIS A 1 288 ? -9.006 -7.256 -25.694 1.00 97.06 288 HIS A N 1
ATOM 2246 C CA . HIS A 1 288 ? -9.663 -8.326 -24.920 1.00 97.06 288 HIS A CA 1
ATOM 2247 C C . HIS A 1 288 ? -8.702 -9.398 -24.434 1.00 97.06 288 HIS A C 1
ATOM 2249 O O . HIS A 1 288 ? -9.082 -10.222 -23.608 1.00 97.06 288 HIS A O 1
ATOM 2255 N N . THR A 1 289 ? -7.504 -9.449 -25.015 1.00 97.44 289 THR A N 1
ATOM 2256 C CA . THR A 1 289 ? -6.526 -10.493 -24.728 1.00 97.44 289 THR A CA 1
ATOM 2257 C C . THR A 1 289 ? -5.963 -10.268 -23.330 1.00 97.44 289 THR A C 1
ATOM 2259 O O . THR A 1 289 ? -5.258 -9.275 -23.138 1.00 97.44 289 THR A O 1
ATOM 2262 N N . PRO A 1 290 ? -6.225 -11.172 -22.368 1.00 97.50 290 PRO A N 1
ATOM 2263 C CA . PRO A 1 290 ? -5.678 -11.020 -21.037 1.00 97.50 290 PRO A CA 1
ATOM 2264 C C . PRO A 1 290 ? -4.158 -11.142 -21.066 1.00 97.50 290 PRO A C 1
ATOM 2266 O O . PRO A 1 290 ? -3.608 -11.969 -21.798 1.00 97.50 290 PRO A O 1
ATOM 2269 N N . THR A 1 291 ? -3.489 -10.350 -20.241 1.00 98.12 291 THR A N 1
ATOM 2270 C CA . THR A 1 291 ? -2.041 -10.412 -20.050 1.00 98.12 291 THR A CA 1
ATOM 2271 C C . THR A 1 291 ? -1.712 -10.805 -18.613 1.00 98.12 291 THR A C 1
ATOM 2273 O O . THR A 1 291 ? -2.519 -10.618 -17.699 1.00 98.12 291 THR A O 1
ATOM 2276 N N . VAL A 1 292 ? -0.540 -11.404 -18.403 1.00 96.44 292 VAL A N 1
ATOM 2277 C CA . VAL A 1 292 ? -0.143 -12.022 -17.128 1.00 96.44 292 VAL A CA 1
ATOM 2278 C C . VAL A 1 292 ? 1.119 -11.351 -16.612 1.00 96.44 292 VAL A C 1
ATOM 2280 O O . VAL A 1 292 ? 1.991 -11.016 -17.400 1.00 96.44 292 VAL A O 1
ATOM 2283 N N . ALA A 1 293 ? 1.202 -11.152 -15.297 1.00 94.31 293 ALA A N 1
ATOM 2284 C CA . ALA A 1 293 ? 2.390 -10.593 -14.671 1.00 94.31 293 ALA A CA 1
ATOM 2285 C C . ALA A 1 293 ? 3.472 -11.663 -14.507 1.00 94.31 293 ALA A C 1
ATOM 2287 O O . ALA A 1 293 ? 3.247 -12.686 -13.853 1.00 94.31 293 ALA A O 1
ATOM 2288 N N . GLU A 1 294 ? 4.650 -11.407 -15.073 1.00 91.56 294 GLU A N 1
ATOM 2289 C CA . GLU A 1 294 ? 5.823 -12.264 -14.925 1.00 91.56 294 GLU A CA 1
ATOM 2290 C C . GLU A 1 294 ? 6.664 -11.789 -13.740 1.00 91.56 294 GLU A C 1
ATOM 2292 O O . GLU A 1 294 ? 7.329 -10.755 -13.766 1.00 91.56 294 GLU A O 1
ATOM 2297 N N . MET A 1 295 ? 6.609 -12.545 -12.645 1.00 89.88 295 MET A N 1
ATOM 2298 C CA . MET A 1 295 ? 7.336 -12.191 -11.433 1.00 89.88 295 MET A CA 1
ATOM 2299 C C . MET A 1 295 ? 8.785 -12.672 -11.515 1.00 89.88 295 MET A C 1
ATOM 2301 O O . MET A 1 295 ? 9.038 -13.871 -11.571 1.00 89.88 295 MET A O 1
ATOM 2305 N N . THR A 1 296 ? 9.734 -11.750 -11.377 1.00 91.25 296 THR A N 1
ATOM 2306 C CA . THR A 1 296 ? 11.181 -12.042 -11.369 1.00 91.25 296 THR A CA 1
ATOM 2307 C C . THR A 1 296 ? 11.724 -12.474 -9.999 1.00 91.25 296 THR A C 1
ATOM 2309 O O . THR A 1 296 ? 12.926 -12.631 -9.794 1.00 91.25 296 THR A O 1
ATOM 2312 N N . THR A 1 297 ? 10.833 -12.661 -9.026 1.00 91.50 297 THR A N 1
ATOM 2313 C CA . THR A 1 297 ? 11.166 -13.093 -7.664 1.00 91.50 297 THR A CA 1
ATOM 2314 C C . THR A 1 297 ? 10.175 -14.146 -7.164 1.00 91.50 297 THR A C 1
ATOM 2316 O O . THR A 1 297 ? 9.058 -14.254 -7.682 1.00 91.50 297 THR A O 1
ATOM 2319 N N . GLY A 1 298 ? 10.527 -14.870 -6.103 1.00 88.31 298 GLY A N 1
ATOM 2320 C CA . GLY A 1 298 ? 9.731 -15.914 -5.460 1.00 88.31 298 GLY A CA 1
ATOM 2321 C C . GLY A 1 298 ? 10.137 -17.340 -5.870 1.00 88.31 298 GLY A C 1
ATOM 2322 O O . GLY A 1 298 ? 11.109 -17.512 -6.595 1.00 88.31 298 GLY A O 1
ATOM 2323 N N . PRO A 1 299 ? 9.390 -18.365 -5.411 1.00 87.94 299 PRO A N 1
ATOM 2324 C CA . PRO A 1 299 ? 8.191 -18.267 -4.577 1.00 87.94 299 PRO A CA 1
ATOM 2325 C C . PRO A 1 299 ? 8.518 -17.939 -3.112 1.00 87.94 299 PRO A C 1
ATOM 2327 O O . PRO A 1 299 ? 9.313 -18.611 -2.467 1.00 87.94 299 PRO A O 1
ATOM 2330 N N . CYS A 1 300 ? 7.845 -16.934 -2.545 1.00 88.88 300 CYS A N 1
ATOM 2331 C CA . CYS A 1 300 ? 8.032 -16.538 -1.141 1.00 88.88 300 CYS A CA 1
ATOM 2332 C C . CYS A 1 300 ? 7.439 -17.556 -0.147 1.00 88.88 300 CYS A C 1
ATOM 2334 O O . CYS A 1 300 ? 7.799 -17.575 1.031 1.00 88.88 300 CYS A O 1
ATOM 2336 N N . THR A 1 301 ? 6.523 -18.403 -0.621 1.00 87.00 301 THR A N 1
ATOM 2337 C CA . THR A 1 301 ? 5.815 -19.429 0.160 1.00 87.00 301 THR A CA 1
ATOM 2338 C C . THR A 1 301 ? 6.715 -20.576 0.616 1.00 87.00 301 THR A C 1
ATOM 2340 O O . THR A 1 301 ? 6.319 -21.345 1.488 1.00 87.00 301 THR A O 1
ATOM 2343 N N . SER A 1 302 ? 7.944 -20.665 0.098 1.00 86.38 302 SER A N 1
ATOM 2344 C CA . SER A 1 302 ? 8.984 -21.559 0.621 1.00 86.38 302 SER A CA 1
ATOM 2345 C C . SER A 1 302 ? 9.319 -21.269 2.093 1.00 86.38 302 SER A C 1
ATOM 2347 O O . SER A 1 302 ? 9.628 -22.190 2.848 1.00 86.38 302 SER A O 1
ATOM 2349 N N . CYS A 1 303 ? 9.193 -20.005 2.517 1.00 85.38 303 CYS A N 1
ATOM 2350 C CA . CYS A 1 303 ? 9.493 -19.543 3.876 1.00 85.38 303 CYS A CA 1
ATOM 2351 C C . CYS A 1 303 ? 8.283 -18.914 4.592 1.00 85.38 303 CYS A C 1
ATOM 2353 O O . CYS A 1 303 ? 8.207 -18.943 5.826 1.00 85.38 303 CYS A O 1
ATOM 2355 N N . HIS A 1 304 ? 7.348 -18.331 3.836 1.00 85.12 304 HIS A N 1
ATOM 2356 C CA . HIS A 1 304 ? 6.154 -17.662 4.350 1.00 85.12 304 HIS A CA 1
ATOM 2357 C C . HIS A 1 304 ? 4.932 -18.581 4.301 1.00 85.12 304 HIS A C 1
ATOM 2359 O O . HIS A 1 304 ? 4.270 -18.688 3.274 1.00 85.12 304 HIS A O 1
ATOM 2365 N N . SER A 1 305 ? 4.623 -19.210 5.435 1.00 82.19 305 SER A N 1
ATOM 2366 C CA . SER A 1 305 ? 3.453 -20.071 5.623 1.00 82.19 305 SER A CA 1
ATOM 2367 C C . SER A 1 305 ? 2.750 -19.787 6.952 1.00 82.19 305 SER A C 1
ATOM 2369 O O . SER A 1 305 ? 3.283 -19.094 7.829 1.00 82.19 305 SER A O 1
ATOM 2371 N N . ASP A 1 306 ? 1.564 -20.373 7.130 1.00 79.44 306 ASP A N 1
ATOM 2372 C CA . ASP A 1 306 ? 0.789 -20.328 8.373 1.00 79.44 306 ASP A CA 1
ATOM 2373 C C . ASP A 1 306 ? 0.564 -18.883 8.856 1.00 79.44 306 ASP A C 1
ATOM 2375 O O . ASP A 1 306 ? 0.102 -18.032 8.105 1.00 79.44 306 ASP A O 1
ATOM 2379 N N . GLY A 1 307 ? 0.919 -18.557 10.103 1.00 74.75 307 GLY A N 1
ATOM 2380 C CA . GLY A 1 307 ? 0.805 -17.191 10.629 1.00 74.75 307 GLY A CA 1
ATOM 2381 C C . GLY A 1 307 ? 1.733 -16.158 9.969 1.00 74.75 307 GLY A C 1
ATOM 2382 O O . GLY A 1 307 ? 1.607 -14.971 10.263 1.00 74.75 307 GLY A O 1
ATOM 2383 N N . GLY A 1 308 ? 2.678 -16.593 9.130 1.00 76.75 308 GLY A N 1
ATOM 2384 C CA . GLY A 1 308 ? 3.571 -15.745 8.339 1.00 76.75 308 GLY A CA 1
ATOM 2385 C C . GLY A 1 308 ? 3.193 -15.649 6.859 1.00 76.75 308 GLY A C 1
ATOM 2386 O O . GLY A 1 308 ? 3.962 -15.055 6.102 1.00 76.75 308 GLY A O 1
ATOM 2387 N N . ASP A 1 309 ? 2.059 -16.234 6.463 1.00 82.75 309 ASP A N 1
ATOM 2388 C CA . ASP A 1 309 ? 1.539 -16.202 5.098 1.00 82.75 309 ASP A CA 1
ATOM 2389 C C . ASP A 1 309 ? 1.323 -14.762 4.605 1.00 82.75 309 ASP A C 1
ATOM 2391 O O . ASP A 1 309 ? 0.821 -13.898 5.337 1.00 82.75 309 ASP A O 1
ATOM 2395 N N . LEU A 1 310 ? 1.720 -14.490 3.359 1.00 83.25 310 LEU A N 1
ATOM 2396 C CA . LEU A 1 310 ? 1.678 -13.141 2.788 1.00 83.25 310 LEU A CA 1
ATOM 2397 C C . LEU A 1 310 ? 0.245 -12.609 2.659 1.00 83.25 310 LEU A C 1
ATOM 2399 O O . LEU A 1 310 ? 0.004 -11.444 2.990 1.00 83.25 310 LEU A O 1
ATOM 2403 N N . GLY A 1 311 ? -0.710 -13.479 2.325 1.00 85.44 311 GLY A N 1
ATOM 2404 C CA . GLY A 1 311 ? -2.143 -13.189 2.277 1.00 85.44 311 GLY A CA 1
ATOM 2405 C C . GLY A 1 311 ? -2.762 -12.902 3.648 1.00 85.44 311 GLY A C 1
ATOM 2406 O O . GLY A 1 311 ? -3.925 -12.512 3.728 1.00 85.44 311 GLY A O 1
ATOM 2407 N N . LEU A 1 312 ? -1.994 -13.025 4.737 1.00 81.75 312 LEU A N 1
ATOM 2408 C CA . LEU A 1 312 ? -2.373 -12.569 6.077 1.00 81.75 312 LEU A CA 1
ATOM 2409 C C . LEU A 1 312 ? -1.596 -11.318 6.506 1.00 81.75 312 LEU A C 1
ATOM 2411 O O . LEU A 1 312 ? -2.178 -10.380 7.060 1.00 81.75 312 LEU A O 1
ATOM 2415 N N . VAL A 1 313 ? -0.278 -11.291 6.283 1.00 78.06 313 VAL A N 1
ATOM 2416 C CA . VAL A 1 313 ? 0.603 -10.281 6.897 1.00 78.06 313 VAL A CA 1
ATOM 2417 C C . VAL A 1 313 ? 0.843 -9.042 6.030 1.00 78.06 313 VAL A C 1
ATOM 2419 O O . VAL A 1 313 ? 1.094 -7.968 6.584 1.00 78.06 313 VAL A O 1
ATOM 2422 N N . LEU A 1 314 ? 0.730 -9.146 4.701 1.00 83.62 314 LEU A N 1
ATOM 2423 C CA . LEU A 1 314 ? 0.977 -8.047 3.758 1.00 83.62 314 LEU A CA 1
ATOM 2424 C C . LEU A 1 314 ? -0.330 -7.385 3.324 1.00 83.62 314 LEU A C 1
ATOM 2426 O O . LEU A 1 314 ? -0.780 -7.534 2.198 1.00 83.62 314 LEU A O 1
ATOM 2430 N N . HIS A 1 315 ? -0.975 -6.664 4.242 1.00 89.25 315 HIS A N 1
ATOM 2431 C CA . HIS A 1 315 ? -2.287 -6.041 3.989 1.00 89.25 315 HIS A CA 1
ATOM 2432 C C . HIS A 1 315 ? -3.386 -7.039 3.572 1.00 89.25 315 HIS A C 1
ATOM 2434 O O . HIS A 1 315 ? -4.380 -6.647 2.966 1.00 89.25 315 HIS A O 1
ATOM 2440 N N . ALA A 1 316 ? -3.221 -8.309 3.949 1.00 89.56 316 ALA A N 1
ATOM 2441 C CA . ALA A 1 316 ? -4.031 -9.417 3.466 1.00 89.56 316 ALA A CA 1
ATOM 2442 C C . ALA A 1 316 ? -4.095 -9.490 1.927 1.00 89.56 316 ALA A C 1
ATOM 2444 O O . ALA A 1 316 ? -5.177 -9.599 1.352 1.00 89.56 316 ALA A O 1
ATOM 2445 N N . ASN A 1 317 ? -2.930 -9.351 1.285 1.00 90.44 317 ASN A N 1
ATOM 2446 C CA . ASN A 1 317 ? -2.747 -9.417 -0.158 1.00 90.44 317 ASN A CA 1
ATOM 2447 C C . ASN A 1 317 ? -1.554 -10.320 -0.501 1.00 90.44 317 ASN A C 1
ATOM 2449 O O . ASN A 1 317 ? -0.420 -10.030 -0.116 1.00 90.44 317 ASN A O 1
ATOM 2453 N N . ASP A 1 318 ? -1.806 -11.392 -1.241 1.00 88.00 318 ASP A N 1
ATOM 2454 C CA . ASP A 1 318 ? -0.792 -12.273 -1.822 1.00 88.00 318 ASP A CA 1
ATOM 2455 C C . ASP A 1 318 ? -0.555 -12.008 -3.323 1.00 88.00 318 ASP A C 1
ATOM 2457 O O . ASP A 1 318 ? 0.406 -12.542 -3.885 1.00 88.00 318 ASP A O 1
ATOM 2461 N N . ASP A 1 319 ? -1.338 -11.123 -3.960 1.00 90.69 319 ASP A N 1
ATOM 2462 C CA . ASP A 1 319 ? -1.056 -10.616 -5.307 1.00 90.69 319 ASP A CA 1
ATOM 2463 C C . ASP A 1 319 ? 0.160 -9.677 -5.258 1.00 90.69 319 ASP A C 1
ATOM 2465 O O . ASP A 1 319 ? 0.071 -8.480 -4.959 1.00 90.69 319 ASP A O 1
ATOM 2469 N N . ARG A 1 320 ? 1.331 -10.252 -5.548 1.00 89.94 320 ARG A N 1
ATOM 2470 C CA . ARG A 1 320 ? 2.617 -9.545 -5.536 1.00 89.94 320 ARG A CA 1
ATOM 2471 C C . ARG A 1 320 ? 2.741 -8.508 -6.648 1.00 89.94 320 ARG A C 1
ATOM 2473 O O . ARG A 1 320 ? 3.469 -7.535 -6.458 1.00 89.94 320 ARG A O 1
ATOM 2480 N N . ALA A 1 321 ? 2.042 -8.686 -7.767 1.00 92.06 321 ALA A N 1
ATOM 2481 C CA . ALA A 1 321 ? 2.041 -7.710 -8.851 1.00 92.06 321 ALA A CA 1
ATOM 2482 C C . ALA A 1 321 ? 1.317 -6.429 -8.402 1.00 92.06 321 ALA A C 1
ATOM 2484 O O . ALA A 1 321 ? 1.796 -5.319 -8.636 1.00 92.06 321 ALA A O 1
ATOM 2485 N N . ALA A 1 322 ? 0.235 -6.575 -7.631 1.00 91.75 322 ALA A N 1
ATOM 2486 C CA . ALA A 1 322 ? -0.473 -5.443 -7.041 1.00 91.75 322 ALA A CA 1
ATOM 2487 C C . ALA A 1 322 ? 0.349 -4.675 -5.979 1.00 91.75 322 ALA A C 1
ATOM 2489 O O . ALA A 1 322 ? 0.056 -3.517 -5.676 1.00 91.75 322 ALA A O 1
ATOM 2490 N N . CYS A 1 323 ? 1.410 -5.263 -5.417 1.00 91.88 323 CYS A N 1
ATOM 2491 C CA . CYS A 1 323 ? 2.258 -4.555 -4.457 1.00 91.88 323 CYS A CA 1
ATOM 2492 C C . CYS A 1 323 ? 2.989 -3.365 -5.095 1.00 91.88 323 CYS A C 1
ATOM 2494 O O . CYS A 1 323 ? 3.139 -2.337 -4.434 1.00 91.88 323 CYS A O 1
ATOM 2496 N N . ALA A 1 324 ? 3.426 -3.484 -6.355 1.00 92.19 324 ALA A N 1
ATOM 2497 C CA . ALA A 1 324 ? 4.294 -2.500 -7.005 1.00 92.19 324 ALA A CA 1
ATOM 2498 C C . ALA A 1 324 ? 3.651 -1.107 -7.119 1.00 92.19 324 ALA A C 1
ATOM 2500 O O . ALA A 1 324 ? 4.332 -0.121 -6.870 1.00 92.19 324 ALA A O 1
ATOM 2501 N N . GLY A 1 325 ? 2.340 -1.021 -7.381 1.00 90.50 325 GLY A N 1
ATOM 2502 C CA . GLY A 1 325 ? 1.624 0.262 -7.482 1.00 90.50 325 GLY A CA 1
ATOM 2503 C C . GLY A 1 325 ? 1.410 0.980 -6.141 1.00 90.50 325 GLY A C 1
ATOM 2504 O O . GLY A 1 325 ? 1.208 2.187 -6.101 1.00 90.50 325 GLY A O 1
ATOM 2505 N N . CYS A 1 326 ? 1.471 0.254 -5.019 1.00 91.62 326 CYS A N 1
ATOM 2506 C CA . CYS A 1 326 ? 1.369 0.830 -3.669 1.00 91.62 326 CYS A CA 1
ATOM 2507 C C . CYS A 1 326 ? 2.736 1.069 -3.011 1.00 91.62 326 CYS A C 1
ATOM 2509 O O . CYS A 1 326 ? 2.854 1.891 -2.103 1.00 91.62 326 CYS A O 1
ATOM 2511 N N . HIS A 1 327 ? 3.748 0.305 -3.413 1.00 93.19 327 HIS A N 1
ATOM 2512 C CA . HIS A 1 327 ? 5.099 0.340 -2.873 1.00 93.19 327 HIS A CA 1
ATOM 2513 C C . HIS A 1 327 ? 6.034 0.979 -3.894 1.00 93.19 327 HIS A C 1
ATOM 2515 O O . HIS A 1 327 ? 6.818 0.301 -4.555 1.00 93.19 327 HIS A O 1
ATOM 2521 N N . VAL A 1 328 ? 5.931 2.300 -3.989 1.00 93.31 328 VAL A N 1
ATOM 2522 C CA . VAL A 1 328 ? 6.730 3.167 -4.863 1.00 93.31 328 VAL A CA 1
ATOM 2523 C C . VAL A 1 328 ? 7.591 4.097 -4.005 1.00 93.31 328 VAL A C 1
ATOM 2525 O O . VAL A 1 328 ? 7.243 4.321 -2.843 1.00 93.31 328 VAL A O 1
ATOM 2528 N N . PRO A 1 329 ? 8.689 4.667 -4.523 1.00 93.19 329 PRO A N 1
ATOM 2529 C CA . PRO A 1 329 ? 9.424 5.704 -3.811 1.00 93.19 329 PRO A CA 1
ATOM 2530 C C . PRO A 1 329 ? 8.543 6.945 -3.599 1.00 93.19 329 PRO A C 1
ATOM 2532 O O . PRO A 1 329 ? 8.011 7.510 -4.555 1.00 93.19 329 PRO A O 1
ATOM 2535 N N . LEU A 1 330 ? 8.404 7.397 -2.353 1.00 90.44 330 LEU A N 1
ATOM 2536 C CA . LEU A 1 330 ? 7.683 8.629 -2.019 1.00 90.44 330 LEU A CA 1
ATOM 2537 C C . LEU A 1 330 ? 8.674 9.687 -1.547 1.00 90.44 330 LEU A C 1
ATOM 2539 O O . LEU A 1 330 ? 9.611 9.360 -0.823 1.00 90.44 330 LEU A O 1
ATOM 2543 N N . GLY A 1 331 ? 8.438 10.962 -1.861 1.00 86.38 331 GLY A N 1
ATOM 2544 C CA . GLY A 1 331 ? 9.308 12.065 -1.424 1.00 86.38 331 GLY A CA 1
ATOM 2545 C C . GLY A 1 331 ? 9.500 12.174 0.100 1.00 86.38 331 GLY A C 1
ATOM 2546 O O . GLY A 1 331 ? 10.421 12.840 0.554 1.00 86.38 331 GLY A O 1
ATOM 2547 N N . PHE A 1 332 ? 8.657 11.505 0.891 1.00 82.12 332 PHE A N 1
ATOM 2548 C CA . PHE A 1 332 ? 8.729 11.428 2.356 1.00 82.12 332 PHE A CA 1
ATOM 2549 C C . PHE A 1 332 ? 8.893 9.992 2.900 1.00 82.12 332 PHE A C 1
ATOM 2551 O O . PHE A 1 332 ? 8.919 9.795 4.112 1.00 82.12 332 PHE A O 1
ATOM 2558 N N . GLU A 1 333 ? 8.972 8.989 2.022 1.00 85.81 333 GLU A N 1
ATOM 2559 C CA . GLU A 1 333 ? 9.160 7.567 2.351 1.00 85.81 333 GLU A CA 1
ATOM 2560 C C . GLU A 1 333 ? 9.855 6.892 1.155 1.00 85.81 333 GLU A C 1
ATOM 2562 O O . GLU A 1 333 ? 9.267 6.095 0.417 1.00 85.81 333 GLU A O 1
ATOM 2567 N N . LEU A 1 334 ? 11.113 7.273 0.906 1.00 89.69 334 LEU A N 1
ATOM 2568 C CA . LEU A 1 334 ? 11.873 6.813 -0.263 1.00 89.69 334 LEU A CA 1
ATOM 2569 C C . LEU A 1 334 ? 12.076 5.294 -0.240 1.00 89.69 334 LEU A C 1
ATOM 2571 O O . LEU A 1 334 ? 12.097 4.647 -1.279 1.00 89.69 334 LEU A O 1
ATOM 2575 N N . GLU A 1 335 ? 12.127 4.684 0.942 1.00 89.62 335 GLU A N 1
ATOM 2576 C CA . GLU A 1 335 ? 12.173 3.233 1.133 1.00 89.62 335 GLU A CA 1
ATOM 2577 C C . GLU A 1 335 ? 10.871 2.492 0.754 1.00 89.62 335 GLU A C 1
ATOM 2579 O O . GLU A 1 335 ? 10.708 1.310 1.067 1.00 89.62 335 GLU A O 1
ATOM 2584 N N . GLY A 1 336 ? 9.890 3.195 0.187 1.00 89.44 336 GLY A N 1
ATOM 2585 C CA . GLY A 1 336 ? 8.633 2.681 -0.346 1.00 89.44 336 GLY A CA 1
ATOM 2586 C C . GLY A 1 336 ? 8.711 1.342 -1.088 1.00 89.44 336 GLY A C 1
ATOM 2587 O O . GLY A 1 336 ? 7.934 0.441 -0.739 1.00 89.44 336 GLY A O 1
ATOM 2588 N N . PRO A 1 337 ? 9.640 1.177 -2.051 1.00 92.62 337 PRO A N 1
ATOM 2589 C CA . PRO A 1 337 ? 9.692 0.012 -2.924 1.00 92.62 337 PRO A CA 1
ATOM 2590 C C . PRO A 1 337 ? 9.845 -1.324 -2.215 1.00 92.62 337 PRO A C 1
ATOM 2592 O O . PRO A 1 337 ? 10.663 -1.481 -1.307 1.00 92.62 337 PRO A O 1
ATOM 2595 N N . VAL A 1 338 ? 9.107 -2.330 -2.701 1.00 89.75 338 VAL A N 1
ATOM 2596 C CA . VAL A 1 338 ? 9.107 -3.689 -2.130 1.00 89.75 338 VAL A CA 1
ATOM 2597 C C . VAL A 1 338 ? 10.516 -4.270 -2.060 1.00 89.75 338 VAL A C 1
ATOM 2599 O O . VAL A 1 338 ? 10.855 -4.885 -1.051 1.00 89.75 338 VAL A O 1
ATOM 2602 N N . TYR A 1 339 ? 11.343 -4.065 -3.090 1.00 91.06 339 TYR A N 1
ATOM 2603 C CA . TYR A 1 339 ? 12.701 -4.612 -3.116 1.00 91.06 339 TYR A CA 1
ATOM 2604 C C . TYR A 1 339 ? 13.573 -4.012 -2.003 1.00 91.06 339 TYR A C 1
ATOM 2606 O O . TYR A 1 339 ? 14.192 -4.770 -1.263 1.00 91.06 339 TYR A O 1
ATOM 2614 N N . VAL A 1 340 ? 13.520 -2.687 -1.788 1.00 92.56 340 VAL A N 1
ATOM 2615 C CA . VAL A 1 340 ? 14.237 -2.010 -0.690 1.00 92.56 340 VAL A CA 1
ATOM 2616 C C . VAL A 1 340 ? 13.803 -2.597 0.648 1.00 92.56 340 VAL A C 1
ATOM 2618 O O . VAL A 1 340 ? 14.639 -2.975 1.467 1.00 92.56 340 VAL A O 1
ATOM 2621 N N . ARG A 1 341 ? 12.488 -2.740 0.860 1.00 88.62 341 ARG A N 1
ATOM 2622 C CA . ARG A 1 341 ? 11.936 -3.276 2.116 1.00 88.62 341 ARG A CA 1
ATOM 2623 C C . ARG A 1 341 ? 12.355 -4.714 2.363 1.00 88.62 341 ARG A C 1
ATOM 2625 O O . ARG A 1 341 ? 12.690 -5.081 3.487 1.00 88.62 341 ARG A O 1
ATOM 2632 N N . THR A 1 342 ? 12.287 -5.525 1.316 1.00 90.38 342 THR A N 1
ATOM 2633 C CA . THR A 1 342 ? 12.539 -6.963 1.379 1.00 90.38 342 THR A CA 1
ATOM 2634 C C . THR A 1 342 ? 14.010 -7.214 1.659 1.00 90.38 342 THR A C 1
ATOM 2636 O O . THR A 1 342 ? 14.319 -7.920 2.616 1.00 90.38 342 THR A O 1
ATOM 2639 N N . HIS A 1 343 ? 14.908 -6.573 0.914 1.00 93.50 343 HIS A N 1
ATOM 2640 C CA . HIS A 1 343 ? 16.343 -6.613 1.177 1.00 93.50 343 HIS A CA 1
ATOM 2641 C C . HIS A 1 343 ? 16.669 -6.115 2.587 1.00 93.50 343 HIS A C 1
ATOM 2643 O O . HIS A 1 343 ? 17.341 -6.815 3.345 1.00 93.50 343 HIS A O 1
ATOM 2649 N N . PHE A 1 344 ? 16.127 -4.961 2.993 1.00 90.31 344 PHE A N 1
ATOM 2650 C CA . PHE A 1 344 ? 16.409 -4.380 4.305 1.00 90.31 344 PHE A CA 1
ATOM 2651 C C . PHE A 1 344 ? 16.011 -5.301 5.459 1.00 90.31 344 PHE A C 1
ATOM 2653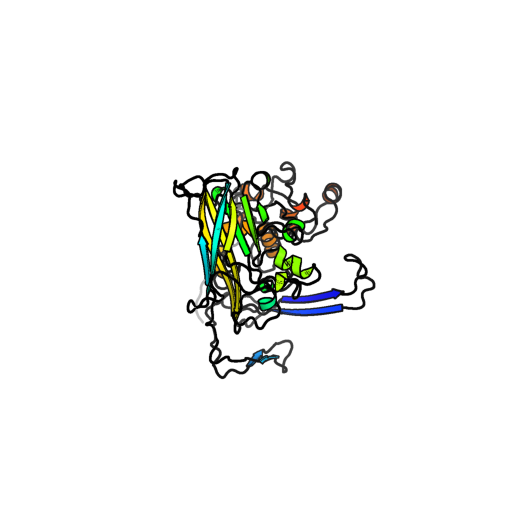 O O . PHE A 1 344 ? 16.789 -5.499 6.395 1.00 90.31 344 PHE A O 1
ATOM 2660 N N . ILE A 1 345 ? 14.801 -5.867 5.406 1.00 86.19 345 ILE A N 1
ATOM 2661 C CA . ILE A 1 345 ? 14.279 -6.721 6.476 1.00 86.19 345 ILE A CA 1
ATOM 2662 C C . ILE A 1 345 ? 15.037 -8.049 6.540 1.00 86.19 345 ILE A C 1
ATOM 2664 O O . ILE A 1 345 ? 15.344 -8.489 7.646 1.00 86.19 345 ILE A O 1
ATOM 2668 N N . HIS A 1 346 ? 15.343 -8.681 5.404 1.00 89.69 346 HIS A N 1
ATOM 2669 C CA . HIS A 1 346 ? 16.005 -9.990 5.399 1.00 89.69 346 HIS A CA 1
ATOM 2670 C C . HIS A 1 346 ? 17.507 -9.894 5.688 1.00 89.69 346 HIS A C 1
ATOM 2672 O O . HIS A 1 346 ? 18.023 -10.731 6.419 1.00 89.69 346 HIS A O 1
ATOM 2678 N N . SER A 1 347 ? 18.190 -8.841 5.228 1.00 90.06 347 SER A N 1
ATOM 2679 C CA . SER A 1 347 ? 19.624 -8.640 5.503 1.00 90.06 347 SER A CA 1
ATOM 2680 C C . SER A 1 347 ? 19.941 -8.325 6.966 1.00 90.06 347 SER A C 1
ATOM 2682 O O . SER A 1 347 ? 21.042 -8.604 7.430 1.00 90.06 347 SER A O 1
ATOM 2684 N N . ARG A 1 348 ? 18.989 -7.746 7.711 1.00 84.75 348 ARG A N 1
ATOM 2685 C CA . ARG A 1 348 ? 19.178 -7.293 9.106 1.00 84.75 348 ARG A CA 1
ATOM 2686 C C . ARG A 1 348 ? 18.409 -8.129 10.127 1.00 84.75 348 ARG A C 1
ATOM 2688 O O . ARG A 1 348 ? 18.161 -7.672 11.246 1.00 84.75 348 ARG A O 1
ATOM 2695 N N . SER A 1 349 ? 17.960 -9.318 9.738 1.00 79.88 349 SER A N 1
ATOM 2696 C CA . SER A 1 349 ? 17.141 -10.178 10.584 1.00 79.88 349 SER A CA 1
ATOM 2697 C C . SER A 1 349 ? 17.828 -11.511 10.827 1.00 79.88 349 SER A C 1
ATOM 2699 O O . SER A 1 349 ? 17.950 -12.312 9.907 1.00 79.88 349 SER A O 1
ATOM 2701 N N . ASP A 1 350 ? 18.078 -11.832 12.098 1.00 76.31 350 ASP A N 1
ATOM 2702 C CA . ASP A 1 350 ? 18.565 -13.145 12.576 1.00 76.31 350 ASP A CA 1
ATOM 2703 C C . ASP A 1 350 ? 17.537 -14.291 12.399 1.00 76.31 350 ASP A C 1
ATOM 2705 O O . ASP A 1 350 ? 17.524 -15.278 13.130 1.00 76.31 350 ASP A O 1
ATOM 2709 N N . ARG A 1 351 ? 16.569 -14.111 11.500 1.00 75.62 351 ARG A N 1
ATOM 2710 C CA . ARG A 1 351 ? 15.474 -15.048 11.194 1.00 75.62 351 ARG A CA 1
ATOM 2711 C C . ARG A 1 351 ? 15.405 -15.396 9.719 1.00 75.62 351 ARG A C 1
ATOM 2713 O O . ARG A 1 351 ? 14.476 -16.095 9.317 1.00 75.62 351 ARG A O 1
ATOM 2720 N N . TYR A 1 352 ? 16.285 -14.797 8.928 1.00 84.81 352 TYR A N 1
ATOM 2721 C CA . TYR A 1 352 ? 16.521 -15.218 7.571 1.00 84.81 352 TYR A CA 1
ATOM 2722 C C . TYR A 1 352 ? 17.546 -16.346 7.651 1.00 84.81 352 TYR A C 1
ATOM 2724 O O . TYR A 1 352 ? 18.683 -16.124 8.051 1.00 84.81 352 TYR A O 1
ATOM 2732 N N . ASP A 1 353 ? 17.085 -17.566 7.388 1.00 82.94 353 ASP A N 1
ATOM 2733 C CA . ASP A 1 353 ? 17.856 -18.786 7.645 1.00 82.94 353 ASP A CA 1
ATOM 2734 C C . ASP A 1 353 ? 18.790 -19.146 6.461 1.00 82.94 353 ASP A C 1
ATOM 2736 O O . ASP A 1 353 ? 19.548 -20.108 6.549 1.00 82.94 353 ASP A O 1
ATOM 2740 N N . ALA A 1 354 ? 18.744 -18.380 5.362 1.00 87.25 354 ALA A N 1
ATOM 2741 C CA . ALA A 1 354 ? 19.594 -18.548 4.183 1.00 87.25 354 ALA A CA 1
ATOM 2742 C C . ALA A 1 354 ? 20.740 -17.511 4.153 1.00 87.25 354 ALA A C 1
ATOM 2744 O O . ALA A 1 354 ? 20.615 -16.441 4.758 1.00 87.25 354 ALA A O 1
ATOM 2745 N N . PRO A 1 355 ? 21.851 -17.778 3.441 1.00 90.19 355 PRO A N 1
ATOM 2746 C CA . PRO A 1 355 ? 22.899 -16.782 3.225 1.00 90.19 355 PRO A CA 1
ATOM 2747 C C . PRO A 1 355 ? 22.344 -15.541 2.508 1.00 90.19 355 PRO A C 1
ATOM 2749 O O . PRO A 1 355 ? 21.663 -15.649 1.488 1.00 90.19 355 PRO A O 1
ATOM 2752 N N . THR A 1 356 ? 22.617 -14.343 3.028 1.00 90.75 356 THR A N 1
ATOM 2753 C CA . THR A 1 356 ? 22.071 -13.078 2.493 1.00 90.75 356 THR A CA 1
ATOM 2754 C C . THR A 1 356 ? 22.611 -12.720 1.111 1.00 90.75 356 THR A C 1
ATOM 2756 O O . THR A 1 356 ? 21.947 -12.002 0.370 1.00 90.75 356 THR A O 1
ATOM 2759 N N . GLN A 1 357 ? 23.778 -13.251 0.750 1.00 89.94 357 GLN A N 1
ATOM 2760 C CA . GLN A 1 357 ? 24.375 -13.142 -0.577 1.00 89.94 357 GLN A CA 1
ATOM 2761 C C . GLN A 1 357 ? 23.754 -14.094 -1.610 1.00 89.94 357 GLN A C 1
ATOM 2763 O O . GLN A 1 357 ? 23.918 -13.862 -2.800 1.00 89.94 357 GLN A O 1
ATOM 2768 N N . GLN A 1 358 ? 23.026 -15.138 -1.187 1.00 92.75 358 GLN A N 1
ATOM 2769 C CA . GLN A 1 358 ? 22.453 -16.139 -2.091 1.00 92.75 358 GLN A CA 1
ATOM 2770 C C . GLN A 1 358 ? 21.138 -15.639 -2.703 1.00 92.75 358 GLN A C 1
ATOM 2772 O O . GLN A 1 358 ? 20.037 -16.021 -2.286 1.00 92.75 358 GLN A O 1
ATOM 2777 N N . CYS A 1 359 ? 21.263 -14.766 -3.703 1.00 93.56 359 CYS A N 1
ATOM 2778 C CA . CYS A 1 359 ? 20.159 -14.132 -4.422 1.00 93.56 359 CYS A CA 1
ATOM 2779 C C . CYS A 1 359 ? 19.135 -15.138 -4.968 1.00 93.56 359 CYS A C 1
ATOM 2781 O O . CYS A 1 359 ? 17.935 -14.885 -4.857 1.00 93.56 359 CYS A O 1
ATOM 2783 N N . ALA A 1 360 ? 19.588 -16.293 -5.472 1.00 94.00 360 ALA A N 1
ATOM 2784 C CA . ALA A 1 360 ? 18.758 -17.373 -6.019 1.00 94.00 360 ALA A CA 1
ATOM 2785 C C . ALA A 1 360 ? 17.736 -17.956 -5.020 1.00 94.00 360 ALA A C 1
ATOM 2787 O O . ALA A 1 360 ? 16.811 -18.662 -5.409 1.00 94.00 360 ALA A O 1
ATOM 2788 N N . THR A 1 361 ? 17.845 -17.624 -3.727 1.00 93.25 361 THR A N 1
ATOM 2789 C CA . THR A 1 361 ? 16.802 -17.928 -2.730 1.00 93.25 361 THR A CA 1
ATOM 2790 C C . THR A 1 361 ? 15.478 -17.220 -3.047 1.00 93.25 361 THR A C 1
ATOM 2792 O O . THR A 1 361 ? 14.402 -17.733 -2.737 1.00 93.25 361 THR A O 1
ATOM 2795 N N . CYS A 1 362 ? 15.552 -16.024 -3.636 1.00 94.06 362 CYS A N 1
ATOM 2796 C CA . CYS A 1 362 ? 14.405 -15.150 -3.880 1.00 94.06 362 CYS A CA 1
ATOM 2797 C C . CYS A 1 362 ? 14.286 -14.690 -5.333 1.00 94.06 362 CYS A C 1
ATOM 2799 O O . CYS A 1 362 ? 13.190 -14.323 -5.738 1.00 94.06 362 CYS A O 1
ATOM 2801 N N . HIS A 1 363 ? 15.375 -14.641 -6.088 1.00 94.75 363 HIS A N 1
ATOM 2802 C CA . HIS A 1 363 ? 15.414 -14.202 -7.477 1.00 94.75 363 HIS A CA 1
ATOM 2803 C C . HIS A 1 363 ? 15.325 -15.411 -8.409 1.00 94.75 363 HIS A C 1
ATOM 2805 O O . HIS A 1 363 ? 15.992 -16.413 -8.167 1.00 94.75 363 HIS A O 1
ATOM 2811 N N . VAL A 1 364 ? 14.486 -15.330 -9.446 1.00 93.19 364 VAL A N 1
ATOM 2812 C CA . VAL A 1 364 ? 14.192 -16.497 -10.305 1.00 93.19 364 VAL A CA 1
ATOM 2813 C C . VAL A 1 364 ? 15.300 -16.788 -11.317 1.00 93.19 364 VAL A C 1
ATOM 2815 O O . VAL A 1 364 ? 15.430 -17.926 -11.758 1.00 93.19 364 VAL A O 1
ATOM 2818 N N . ASP A 1 365 ? 16.093 -15.777 -11.671 1.00 91.75 365 ASP A N 1
ATOM 2819 C CA . ASP A 1 365 ? 17.209 -15.873 -12.610 1.00 91.75 365 ASP A CA 1
ATOM 2820 C C . ASP A 1 365 ? 18.245 -14.757 -12.389 1.00 91.75 365 ASP A C 1
ATOM 2822 O O . ASP A 1 365 ? 18.020 -13.796 -11.646 1.00 91.75 365 ASP A O 1
ATOM 2826 N N . GLU A 1 366 ? 19.388 -14.875 -13.065 1.00 89.69 366 GLU A N 1
ATOM 2827 C CA . GLU A 1 366 ? 20.462 -13.883 -13.013 1.00 89.69 366 GLU A CA 1
ATOM 2828 C C . GLU A 1 366 ? 20.045 -12.529 -13.613 1.00 89.69 366 GLU A C 1
ATOM 2830 O O . GLU A 1 366 ? 20.466 -11.481 -13.123 1.00 89.69 366 GLU A O 1
ATOM 2835 N N . ALA A 1 367 ? 19.183 -12.512 -14.636 1.00 89.19 367 ALA A N 1
ATOM 2836 C CA . ALA A 1 367 ? 18.712 -11.269 -15.249 1.00 89.19 367 ALA A CA 1
ATOM 2837 C C . ALA A 1 367 ? 17.980 -10.377 -14.229 1.00 89.19 367 ALA A C 1
ATOM 2839 O O . ALA A 1 367 ? 18.111 -9.149 -14.253 1.00 89.19 367 ALA A O 1
ATOM 2840 N N . SER A 1 368 ? 17.276 -10.988 -13.275 1.00 89.69 368 SER A N 1
ATOM 2841 C CA . SER A 1 368 ? 16.526 -10.291 -12.233 1.00 89.69 368 SER A CA 1
ATOM 2842 C C . SER A 1 368 ? 17.380 -9.545 -11.197 1.00 89.69 368 SER A C 1
ATOM 2844 O O . SER A 1 368 ? 16.826 -8.735 -10.449 1.00 89.69 368 SER A O 1
ATOM 2846 N N . ILE A 1 369 ? 18.701 -9.769 -11.152 1.00 89.44 369 ILE A N 1
ATOM 2847 C CA . ILE A 1 369 ? 19.627 -9.070 -10.238 1.00 89.44 369 ILE A CA 1
ATOM 2848 C C . ILE A 1 369 ? 20.499 -8.011 -10.928 1.00 89.44 369 ILE A C 1
ATOM 2850 O O . ILE A 1 369 ? 21.209 -7.268 -10.258 1.00 89.44 369 ILE A O 1
ATOM 2854 N N . GLN A 1 370 ? 20.424 -7.877 -12.255 1.00 87.50 370 GLN A N 1
ATOM 2855 C CA . GLN A 1 370 ? 21.335 -7.001 -13.011 1.00 87.50 370 GLN A CA 1
ATOM 2856 C C . GLN A 1 370 ? 21.049 -5.504 -12.840 1.00 87.50 370 GLN A C 1
ATOM 2858 O O . GLN A 1 370 ? 21.874 -4.644 -13.162 1.00 87.50 370 GLN A O 1
ATOM 2863 N N . ARG A 1 371 ? 19.870 -5.148 -12.321 1.00 87.44 371 ARG A N 1
ATOM 2864 C CA . ARG A 1 371 ? 19.504 -3.747 -12.119 1.00 87.44 371 ARG A CA 1
ATOM 2865 C C . ARG A 1 371 ? 20.046 -3.197 -10.790 1.00 87.44 371 ARG A C 1
ATOM 2867 O O . ARG A 1 371 ? 19.311 -3.070 -9.812 1.00 87.44 371 ARG A O 1
ATOM 2874 N N . THR A 1 372 ? 21.315 -2.806 -10.780 1.00 88.31 372 THR A N 1
ATOM 2875 C CA . THR A 1 372 ? 21.999 -2.185 -9.634 1.00 88.31 372 THR A CA 1
ATOM 2876 C C . THR A 1 372 ? 21.667 -0.697 -9.437 1.00 88.31 372 THR A C 1
ATOM 2878 O O . THR A 1 372 ? 21.850 0.112 -10.345 1.00 88.31 372 THR A O 1
ATOM 2881 N N . SER A 1 373 ? 21.272 -0.304 -8.227 1.00 91.19 373 SER A N 1
ATOM 2882 C CA . SER A 1 373 ? 21.117 1.098 -7.798 1.00 91.19 373 SER A CA 1
ATOM 2883 C C . SER A 1 373 ? 21.575 1.267 -6.352 1.00 91.19 373 SER A C 1
ATOM 2885 O O . SER A 1 373 ? 21.631 0.286 -5.607 1.00 91.19 373 SER A O 1
ATOM 2887 N N . LEU A 1 374 ? 21.833 2.505 -5.911 1.00 92.06 374 LEU A N 1
ATOM 2888 C CA . LEU A 1 374 ? 22.154 2.782 -4.503 1.00 92.06 374 LEU A CA 1
ATOM 2889 C C . LEU A 1 374 ? 21.090 2.196 -3.562 1.00 92.06 374 LEU A C 1
ATOM 2891 O O . LEU A 1 374 ? 21.433 1.508 -2.607 1.00 92.06 374 LEU A O 1
ATOM 2895 N N . SER A 1 375 ? 19.804 2.376 -3.873 1.00 93.00 375 SER A N 1
ATOM 2896 C CA . SER A 1 375 ? 18.702 1.820 -3.077 1.00 93.00 375 SER A CA 1
ATOM 2897 C C . SER A 1 375 ? 18.658 0.295 -3.066 1.00 93.00 375 SER A C 1
ATOM 2899 O O . SER A 1 375 ? 18.340 -0.290 -2.034 1.00 93.00 375 SER A O 1
ATOM 2901 N N . ALA A 1 376 ? 18.987 -0.373 -4.175 1.00 91.50 376 ALA A N 1
ATOM 2902 C CA . ALA A 1 376 ? 19.026 -1.832 -4.215 1.00 91.50 376 ALA A CA 1
ATOM 2903 C C . ALA A 1 376 ? 20.207 -2.373 -3.398 1.00 91.50 376 ALA A C 1
ATOM 2905 O O . ALA A 1 376 ? 20.010 -3.261 -2.571 1.00 91.50 376 ALA A O 1
ATOM 2906 N N . CYS A 1 377 ? 21.399 -1.794 -3.554 1.00 90.69 377 CYS A N 1
ATOM 2907 C CA . CYS A 1 377 ? 22.617 -2.280 -2.909 1.00 90.69 377 CYS A CA 1
ATOM 2908 C C . CYS A 1 377 ? 22.664 -1.918 -1.415 1.00 90.69 377 CYS A C 1
ATOM 2910 O O . CYS A 1 377 ? 22.875 -2.782 -0.565 1.00 90.69 377 CYS A O 1
ATOM 2912 N N . LEU A 1 378 ? 22.410 -0.656 -1.057 1.00 91.75 378 LEU A N 1
ATOM 2913 C CA . LEU A 1 378 ? 22.530 -0.156 0.325 1.00 91.75 378 LEU A CA 1
ATOM 2914 C C . LEU A 1 378 ? 21.347 -0.532 1.217 1.00 91.75 378 LEU A C 1
ATOM 2916 O O . LEU A 1 378 ? 21.407 -0.415 2.443 1.00 91.75 378 LEU A O 1
ATOM 2920 N N . SER A 1 379 ? 20.295 -1.097 0.624 1.00 89.88 379 SER A N 1
ATOM 2921 C CA . SER A 1 379 ? 19.303 -1.832 1.399 1.00 89.88 379 SER A CA 1
ATOM 2922 C C . SER A 1 379 ? 19.883 -3.094 2.057 1.00 89.88 379 SER A C 1
ATOM 2924 O O . SER A 1 379 ? 19.295 -3.556 3.027 1.00 89.88 379 SER A O 1
ATOM 2926 N N . CYS A 1 380 ? 21.053 -3.594 1.639 1.00 90.00 380 CYS A N 1
ATOM 2927 C CA . CYS A 1 380 ? 21.805 -4.665 2.313 1.00 90.00 380 CYS A CA 1
ATOM 2928 C C . CYS A 1 380 ? 23.170 -4.188 2.838 1.00 90.00 380 CYS A C 1
ATOM 2930 O O . CYS A 1 380 ? 23.512 -4.452 3.990 1.00 90.00 380 CYS A O 1
ATOM 2932 N N . HIS A 1 381 ? 23.942 -3.482 2.011 1.00 90.00 381 HIS A N 1
ATOM 2933 C CA . HIS A 1 381 ? 25.285 -3.012 2.349 1.00 90.00 381 HIS A CA 1
ATOM 2934 C C . HIS A 1 381 ? 25.244 -1.815 3.306 1.00 90.00 381 HIS A C 1
ATOM 2936 O O . HIS A 1 381 ? 24.496 -0.862 3.099 1.00 90.00 381 HIS A O 1
ATOM 2942 N N . THR A 1 382 ? 26.070 -1.845 4.352 1.00 89.69 382 THR A N 1
ATOM 2943 C CA . THR A 1 382 ? 26.160 -0.764 5.352 1.00 89.69 382 THR A CA 1
ATOM 2944 C C . THR A 1 382 ? 27.281 0.235 5.073 1.00 89.69 382 THR A C 1
ATOM 2946 O O . THR A 1 382 ? 27.376 1.249 5.757 1.00 89.69 382 THR A O 1
ATOM 2949 N N . GLU A 1 383 ? 28.132 -0.057 4.093 1.00 89.81 383 GLU A N 1
ATOM 2950 C CA . GLU A 1 383 ? 29.284 0.743 3.686 1.00 89.81 383 GLU A CA 1
ATOM 2951 C C . GLU A 1 383 ? 29.587 0.514 2.198 1.00 89.81 383 GLU A C 1
ATOM 2953 O O . GLU A 1 383 ? 29.204 -0.514 1.633 1.00 89.81 383 GLU A O 1
ATOM 2958 N N . TYR A 1 384 ? 30.284 1.460 1.568 1.00 89.12 384 TYR A N 1
ATOM 2959 C CA . TYR A 1 384 ? 30.907 1.284 0.254 1.00 89.12 384 TYR A CA 1
ATOM 2960 C C . TYR A 1 384 ? 32.287 1.957 0.220 1.00 89.12 384 TYR A C 1
ATOM 2962 O O . TYR A 1 384 ? 32.589 2.773 1.099 1.00 89.12 384 TYR A O 1
ATOM 2970 N N . PRO A 1 385 ? 33.151 1.626 -0.757 1.00 89.62 385 PRO A N 1
ATOM 2971 C CA . PRO A 1 385 ? 34.531 2.095 -0.753 1.00 89.62 385 PRO A CA 1
ATOM 2972 C C . PRO A 1 385 ? 34.655 3.614 -0.978 1.00 89.62 385 PRO A C 1
ATOM 2974 O O . PRO A 1 385 ? 33.725 4.296 -1.405 1.00 89.62 385 PRO A O 1
ATOM 2977 N N . ALA A 1 386 ? 35.826 4.176 -0.667 1.00 92.69 386 ALA A N 1
ATOM 2978 C CA . ALA A 1 386 ? 36.045 5.627 -0.682 1.00 92.69 386 ALA A CA 1
ATOM 2979 C C . ALA A 1 386 ? 35.866 6.278 -2.069 1.00 92.69 386 ALA A C 1
ATOM 2981 O O . ALA A 1 386 ? 35.535 7.459 -2.161 1.00 92.69 386 ALA A O 1
ATOM 2982 N N . ASP A 1 387 ? 36.066 5.521 -3.146 1.00 90.00 387 ASP A N 1
ATOM 2983 C CA . ASP A 1 387 ? 35.807 5.973 -4.514 1.00 90.00 387 ASP A CA 1
ATOM 2984 C C . ASP A 1 387 ? 34.307 6.185 -4.783 1.00 90.00 387 ASP A C 1
ATOM 2986 O O . ASP A 1 387 ? 33.930 7.170 -5.417 1.00 90.00 387 ASP A O 1
ATOM 2990 N N . HIS A 1 388 ? 33.442 5.343 -4.215 1.00 88.44 388 HIS A N 1
ATOM 2991 C CA . HIS A 1 388 ? 31.993 5.519 -4.239 1.00 88.44 388 HIS A CA 1
ATOM 2992 C C . HIS A 1 388 ? 31.574 6.728 -3.405 1.00 88.44 388 HIS A C 1
ATOM 2994 O O . HIS A 1 388 ? 30.685 7.465 -3.822 1.00 88.44 388 HIS A O 1
ATOM 3000 N N . VAL A 1 389 ? 32.263 7.003 -2.288 1.00 91.38 389 VAL A N 1
ATOM 3001 C CA . VAL A 1 389 ? 32.040 8.242 -1.521 1.00 91.38 389 VAL A CA 1
ATOM 3002 C C . VAL A 1 389 ? 32.352 9.473 -2.368 1.00 91.38 389 VAL A C 1
ATOM 3004 O O . VAL A 1 389 ? 31.599 10.444 -2.359 1.00 91.38 389 VAL A O 1
ATOM 3007 N N . ALA A 1 390 ? 33.444 9.432 -3.132 1.00 89.81 390 ALA A N 1
ATOM 3008 C CA . ALA A 1 390 ? 33.824 10.530 -4.013 1.00 89.81 390 ALA A CA 1
ATOM 3009 C C . ALA A 1 390 ? 32.845 10.724 -5.187 1.00 89.81 390 ALA A C 1
ATOM 3011 O O . ALA A 1 390 ? 32.635 11.859 -5.611 1.00 89.81 390 ALA A O 1
ATOM 3012 N N . ALA A 1 391 ? 32.257 9.641 -5.706 1.00 85.69 391 ALA A N 1
ATOM 3013 C CA . ALA A 1 391 ? 31.354 9.680 -6.856 1.00 85.69 391 ALA A CA 1
ATOM 3014 C C . ALA A 1 391 ? 29.892 9.996 -6.493 1.00 85.69 391 ALA A C 1
ATOM 3016 O O . ALA A 1 391 ? 29.228 10.721 -7.232 1.00 85.69 391 ALA A O 1
ATOM 3017 N N . TYR A 1 392 ? 29.397 9.466 -5.371 1.00 85.38 392 TYR A N 1
ATOM 3018 C CA . TYR A 1 392 ? 27.974 9.481 -5.006 1.00 85.38 392 TYR A CA 1
ATOM 3019 C C . TYR A 1 392 ? 27.679 10.182 -3.672 1.00 85.38 392 TYR A C 1
ATOM 3021 O O . TYR A 1 392 ? 26.520 10.285 -3.284 1.00 85.38 392 TYR A O 1
ATOM 3029 N N . GLY A 1 393 ? 28.703 10.690 -2.979 1.00 89.38 393 GLY A N 1
ATOM 3030 C CA . GLY A 1 393 ? 28.566 11.298 -1.653 1.00 89.38 393 GLY A CA 1
ATOM 3031 C C . GLY A 1 393 ? 28.655 10.271 -0.518 1.00 89.38 393 GLY A C 1
ATOM 3032 O O . GLY A 1 393 ? 28.940 9.103 -0.764 1.00 89.38 393 GLY A O 1
ATOM 3033 N N . PRO A 1 394 ? 28.495 10.672 0.751 1.00 91.38 394 PRO A N 1
ATOM 3034 C CA . PRO A 1 394 ? 28.421 9.738 1.876 1.00 91.38 394 PRO A CA 1
ATOM 3035 C C . PRO A 1 394 ? 27.073 8.996 1.916 1.00 91.38 394 PRO A C 1
ATOM 3037 O O . PRO A 1 394 ? 26.096 9.429 1.316 1.00 91.38 394 PRO A O 1
ATOM 3040 N N . ILE A 1 395 ? 27.000 7.904 2.684 1.00 91.62 395 ILE A N 1
ATOM 3041 C CA . ILE A 1 395 ? 25.720 7.256 2.997 1.00 91.62 395 ILE A CA 1
ATOM 3042 C C . ILE A 1 395 ? 24.954 8.146 3.986 1.00 91.62 395 ILE A C 1
ATOM 3044 O O . ILE A 1 395 ? 25.369 8.315 5.133 1.00 91.62 395 ILE A O 1
ATOM 3048 N N . GLU A 1 396 ? 23.823 8.686 3.545 1.00 90.56 396 GLU A N 1
ATOM 3049 C CA . GLU A 1 396 ? 22.913 9.533 4.328 1.00 90.56 396 GLU A CA 1
ATOM 3050 C C . GLU A 1 396 ? 21.679 8.761 4.818 1.00 90.56 396 GLU A C 1
ATOM 3052 O O . GLU A 1 396 ? 21.075 9.105 5.834 1.00 90.56 396 GLU A O 1
ATOM 3057 N N . SER A 1 397 ? 21.311 7.688 4.110 1.00 87.38 397 SER A N 1
ATOM 3058 C CA . SER A 1 397 ? 20.144 6.852 4.392 1.00 87.38 397 SER A CA 1
ATOM 3059 C C . SER A 1 397 ? 20.535 5.387 4.529 1.00 87.38 397 SER A C 1
ATOM 3061 O O . SER A 1 397 ? 21.065 4.775 3.605 1.00 87.38 397 SER A O 1
ATOM 3063 N N . ILE A 1 398 ? 20.169 4.779 5.659 1.00 84.69 398 ILE A N 1
ATOM 3064 C CA . ILE A 1 398 ? 20.366 3.339 5.896 1.00 84.69 398 ILE A CA 1
ATOM 3065 C C . ILE A 1 398 ? 19.467 2.447 5.025 1.00 84.69 398 ILE A C 1
ATOM 3067 O O . ILE A 1 398 ? 19.635 1.229 5.034 1.00 84.69 398 ILE A O 1
ATOM 3071 N N . TYR A 1 399 ? 18.474 3.028 4.346 1.00 86.75 399 TYR A N 1
ATOM 3072 C CA . TYR A 1 399 ? 17.516 2.299 3.512 1.00 86.75 399 TYR A CA 1
ATOM 3073 C C . TYR A 1 399 ? 17.866 2.396 2.033 1.00 86.75 399 TYR A C 1
ATOM 3075 O O . TYR A 1 399 ? 17.780 1.409 1.310 1.00 86.75 399 TYR A O 1
ATOM 3083 N N . THR A 1 400 ? 18.226 3.599 1.592 1.00 89.75 400 THR A N 1
ATOM 3084 C CA . THR A 1 400 ? 18.316 3.965 0.174 1.00 89.75 400 THR A CA 1
ATOM 3085 C C . THR A 1 400 ? 19.691 4.494 -0.226 1.00 89.75 400 THR A C 1
ATOM 3087 O O . THR A 1 400 ? 19.905 4.804 -1.395 1.00 89.75 400 THR A O 1
ATOM 3090 N N . GLY A 1 401 ? 20.625 4.615 0.721 1.00 88.75 401 GLY A N 1
ATOM 3091 C CA . GLY A 1 401 ? 21.935 5.226 0.509 1.00 88.75 401 GLY A CA 1
ATOM 3092 C C . GLY A 1 401 ? 21.907 6.745 0.606 1.00 88.75 401 GLY A C 1
ATOM 3093 O O . GLY A 1 401 ? 22.545 7.305 1.488 1.00 88.75 401 GLY A O 1
ATOM 3094 N N . THR A 1 402 ? 21.116 7.396 -0.245 1.00 87.88 402 THR A N 1
ATOM 3095 C CA . THR A 1 402 ? 20.891 8.855 -0.257 1.00 87.88 402 THR A CA 1
ATOM 3096 C C . THR A 1 402 ? 19.417 9.192 0.010 1.00 87.88 402 THR A C 1
ATOM 3098 O O . THR A 1 402 ? 18.546 8.312 -0.040 1.00 87.88 402 THR A O 1
ATOM 3101 N N . LEU A 1 403 ? 19.146 10.458 0.329 1.00 83.94 403 LEU A N 1
ATOM 3102 C CA . LEU A 1 403 ? 17.813 11.046 0.489 1.00 83.94 403 LEU A CA 1
ATOM 3103 C C . LEU A 1 403 ? 17.280 11.697 -0.802 1.00 83.94 403 LEU A C 1
ATOM 3105 O O . LEU A 1 403 ? 16.235 12.344 -0.772 1.00 83.94 403 LEU A O 1
ATOM 3109 N N . ASP A 1 404 ? 17.980 11.548 -1.929 1.00 84.88 404 ASP A N 1
ATOM 3110 C CA . ASP A 1 404 ? 17.598 12.135 -3.216 1.00 84.88 404 ASP A CA 1
ATOM 3111 C C . ASP A 1 404 ? 17.201 11.098 -4.287 1.00 84.88 404 ASP A C 1
ATOM 3113 O O . ASP A 1 404 ? 17.193 9.882 -4.072 1.00 84.88 404 ASP A O 1
ATOM 3117 N N . ALA A 1 405 ? 16.844 11.602 -5.473 1.00 82.06 405 ALA A N 1
ATOM 3118 C CA . ALA A 1 405 ? 16.400 10.790 -6.600 1.00 82.06 405 ALA A CA 1
ATOM 3119 C C . ALA A 1 405 ? 17.461 9.848 -7.181 1.00 82.06 405 ALA A C 1
ATOM 3121 O O . ALA A 1 405 ? 17.106 8.795 -7.718 1.00 82.06 405 ALA A O 1
ATOM 3122 N N . GLY A 1 406 ? 18.743 10.176 -7.017 1.00 85.50 406 GLY A N 1
ATOM 3123 C CA . GLY A 1 406 ? 19.877 9.344 -7.402 1.00 85.50 406 GLY A CA 1
ATOM 3124 C C . GLY A 1 406 ? 19.866 7.970 -6.733 1.00 85.50 406 GLY A C 1
ATOM 3125 O O . GLY A 1 406 ? 20.419 7.025 -7.291 1.00 85.50 406 GLY A O 1
ATOM 3126 N N . ALA A 1 407 ? 19.153 7.803 -5.610 1.00 89.62 407 ALA A N 1
ATOM 3127 C CA . ALA A 1 407 ? 18.975 6.507 -4.958 1.00 89.62 407 ALA A CA 1
ATOM 3128 C C . ALA A 1 407 ? 18.402 5.418 -5.890 1.00 89.62 407 ALA A C 1
ATOM 3130 O O . ALA A 1 407 ? 18.682 4.229 -5.713 1.00 89.62 407 ALA A O 1
ATOM 3131 N N . PHE A 1 408 ? 17.575 5.795 -6.868 1.00 92.19 408 PHE A N 1
ATOM 3132 C CA . PHE A 1 408 ? 16.836 4.858 -7.729 1.00 92.19 408 PHE A CA 1
ATOM 3133 C C . PHE A 1 408 ? 17.423 4.735 -9.135 1.00 92.19 408 PHE A C 1
ATOM 3135 O O . PHE A 1 408 ? 17.029 3.844 -9.901 1.00 92.19 408 PHE A O 1
ATOM 3142 N N . GLU A 1 409 ? 18.391 5.585 -9.459 1.00 88.94 409 GLU A N 1
ATOM 3143 C CA . GLU A 1 409 ? 19.066 5.561 -10.743 1.00 88.94 409 GLU A CA 1
ATOM 3144 C C . GLU A 1 409 ? 19.930 4.308 -10.884 1.00 88.94 409 GLU A C 1
ATOM 3146 O O . GLU A 1 409 ? 20.470 3.764 -9.919 1.00 88.94 409 GLU A O 1
ATOM 3151 N N . GLN A 1 410 ? 19.980 3.800 -12.111 1.00 86.81 410 GLN A N 1
ATOM 3152 C CA . GLN A 1 410 ? 20.773 2.627 -12.443 1.00 86.81 410 GLN A CA 1
ATOM 3153 C C . GLN A 1 410 ? 22.255 3.017 -12.436 1.00 86.81 410 GLN A C 1
ATOM 3155 O O . GLN A 1 410 ? 22.667 3.897 -13.195 1.00 86.81 410 GLN A O 1
ATOM 3160 N N . CYS A 1 411 ? 23.068 2.340 -11.624 1.00 82.88 411 CYS A N 1
ATOM 3161 C CA . CYS A 1 411 ? 24.520 2.405 -11.763 1.00 82.88 411 CYS A CA 1
ATOM 3162 C C . CYS A 1 411 ? 24.904 1.885 -13.155 1.00 82.88 411 CYS A C 1
ATOM 3164 O O . CYS A 1 411 ? 24.241 0.998 -13.696 1.00 82.88 411 CYS A O 1
ATOM 3166 N N . THR A 1 412 ? 25.978 2.402 -13.753 1.00 65.19 412 THR A N 1
ATOM 3167 C CA . THR A 1 412 ? 26.412 1.929 -15.075 1.00 65.19 412 THR A CA 1
ATOM 3168 C C . THR A 1 412 ? 26.583 0.410 -15.058 1.00 65.19 412 THR A C 1
ATOM 3170 O O . THR A 1 412 ? 27.383 -0.102 -14.273 1.00 65.19 412 THR A O 1
ATOM 3173 N N . GLY A 1 413 ? 25.897 -0.302 -15.956 1.00 62.94 413 GLY A N 1
ATOM 3174 C CA . GLY A 1 413 ? 25.969 -1.767 -16.069 1.00 62.94 413 GLY A CA 1
ATOM 3175 C C . GLY A 1 413 ? 27.335 -2.311 -16.508 1.00 62.94 413 GLY A C 1
ATOM 3176 O O . GLY A 1 413 ? 27.427 -3.460 -16.902 1.00 62.94 413 GLY A O 1
ATOM 3177 N N . ALA A 1 414 ? 28.385 -1.485 -16.491 1.00 65.62 414 ALA A N 1
ATOM 3178 C CA . ALA A 1 414 ? 29.757 -1.849 -16.823 1.00 65.62 414 ALA A CA 1
ATOM 3179 C C . ALA A 1 414 ? 30.627 -2.154 -15.588 1.00 65.62 414 ALA A C 1
ATOM 3181 O O . ALA A 1 414 ? 31.690 -2.743 -15.747 1.00 65.62 414 ALA A O 1
ATOM 3182 N N . CYS A 1 415 ? 30.218 -1.735 -14.381 1.00 75.19 415 CYS A N 1
ATOM 3183 C CA . CYS A 1 415 ? 31.041 -1.881 -13.167 1.00 75.19 415 CYS A CA 1
ATOM 3184 C C . CYS A 1 415 ? 30.603 -3.042 -12.262 1.00 75.19 415 CYS A C 1
ATOM 3186 O O . CYS A 1 415 ? 31.437 -3.614 -11.568 1.00 75.19 415 CYS A O 1
ATOM 3188 N N . HIS A 1 416 ? 29.312 -3.382 -12.259 1.00 79.06 416 HIS A N 1
ATOM 3189 C CA . HIS A 1 416 ? 28.726 -4.410 -11.394 1.00 79.06 416 HIS A CA 1
ATOM 3190 C C . HIS A 1 416 ? 27.903 -5.397 -12.227 1.00 79.06 416 HIS A C 1
ATOM 3192 O O . HIS A 1 416 ? 26.677 -5.362 -12.208 1.00 79.06 416 HIS A O 1
ATOM 3198 N N . THR A 1 417 ? 28.592 -6.224 -13.012 1.00 77.38 417 THR A N 1
ATOM 3199 C CA . THR A 1 417 ? 27.978 -7.257 -13.868 1.00 77.38 417 THR A CA 1
ATOM 3200 C C . THR A 1 417 ? 27.890 -8.621 -13.195 1.00 77.38 417 THR A C 1
ATOM 3202 O O . THR A 1 417 ? 27.134 -9.472 -13.639 1.00 77.38 417 THR A O 1
ATOM 3205 N N . GLU A 1 418 ? 28.651 -8.833 -12.123 1.00 79.56 418 GLU A N 1
ATOM 3206 C CA . GLU A 1 418 ? 28.728 -10.103 -11.406 1.00 79.56 418 GLU A CA 1
ATOM 3207 C C . GLU A 1 418 ? 28.415 -9.887 -9.926 1.00 79.56 418 GLU A C 1
ATOM 3209 O O . GLU A 1 418 ? 28.831 -8.894 -9.320 1.00 79.56 418 GLU A O 1
ATOM 3214 N N . HIS A 1 419 ? 27.699 -10.845 -9.341 1.00 84.88 419 HIS A N 1
ATOM 3215 C CA . HIS A 1 419 ? 27.342 -10.859 -7.925 1.00 84.88 419 HIS A CA 1
ATOM 3216 C C . HIS A 1 419 ? 27.857 -12.166 -7.305 1.00 84.88 419 HIS A C 1
ATOM 3218 O O . HIS A 1 419 ? 27.143 -13.171 -7.303 1.00 84.88 419 HIS A O 1
ATOM 3224 N N . PRO A 1 420 ? 29.105 -12.189 -6.799 1.00 84.31 420 PRO A N 1
ATOM 3225 C CA . PRO A 1 420 ? 29.707 -13.407 -6.270 1.00 84.31 420 PRO A CA 1
ATOM 3226 C C . PRO A 1 420 ? 28.855 -14.036 -5.165 1.00 84.31 420 PRO A C 1
ATOM 3228 O O . PRO A 1 420 ? 28.448 -13.365 -4.216 1.00 84.31 420 PRO A O 1
ATOM 3231 N N . GLY A 1 421 ? 28.596 -15.339 -5.282 1.00 85.94 421 GLY A N 1
ATOM 3232 C CA . GLY A 1 421 ? 27.773 -16.070 -4.317 1.00 85.94 421 GLY A CA 1
ATOM 3233 C C . GLY A 1 421 ? 26.263 -15.868 -4.480 1.00 85.94 421 GLY A C 1
ATOM 3234 O O . GLY A 1 421 ? 25.517 -16.337 -3.622 1.00 85.94 421 GLY A O 1
ATOM 3235 N N . ALA A 1 422 ? 25.806 -15.241 -5.575 1.00 89.06 422 ALA A N 1
ATOM 3236 C CA . ALA A 1 422 ? 24.383 -15.094 -5.898 1.00 89.06 422 ALA A CA 1
ATOM 3237 C C . ALA A 1 422 ? 23.652 -16.438 -6.055 1.00 89.06 422 ALA A C 1
ATOM 3239 O O . ALA A 1 422 ? 22.435 -16.496 -5.875 1.00 89.06 422 ALA A O 1
ATOM 3240 N N . GLY A 1 423 ? 24.387 -17.519 -6.336 1.00 89.69 423 GLY A N 1
ATOM 3241 C CA . GLY A 1 423 ? 23.843 -18.874 -6.434 1.00 89.69 423 GLY A CA 1
ATOM 3242 C C . GLY A 1 423 ? 23.175 -19.181 -7.774 1.00 89.69 423 GLY A C 1
ATOM 3243 O O . GLY A 1 423 ? 22.335 -20.075 -7.822 1.00 89.69 423 GLY A O 1
ATOM 3244 N N . PHE A 1 424 ? 23.522 -18.435 -8.828 1.00 86.31 424 PHE A N 1
ATOM 3245 C CA . PHE A 1 424 ? 23.104 -18.711 -10.209 1.00 86.31 424 PHE A CA 1
ATOM 3246 C C . PHE A 1 424 ? 24.148 -19.497 -11.013 1.00 86.31 424 PHE A C 1
ATOM 3248 O O . PHE A 1 424 ? 23.803 -20.094 -12.032 1.00 86.31 424 PHE A O 1
ATOM 3255 N N . ASP A 1 425 ? 25.389 -19.560 -10.527 1.00 75.00 425 ASP A N 1
ATOM 3256 C CA . ASP A 1 425 ? 26.444 -20.368 -11.130 1.00 75.00 425 ASP A CA 1
ATOM 3257 C C . ASP A 1 425 ? 26.183 -21.850 -10.843 1.00 75.00 425 ASP A C 1
ATOM 3259 O O . ASP A 1 425 ? 26.130 -22.280 -9.689 1.00 75.00 425 ASP A O 1
ATOM 3263 N N . THR A 1 426 ? 26.007 -22.635 -11.904 1.00 51.34 426 THR A N 1
ATOM 3264 C CA . THR A 1 426 ? 25.835 -24.098 -11.837 1.00 51.34 426 THR A CA 1
ATOM 3265 C C . THR A 1 426 ? 27.146 -24.865 -12.035 1.00 51.34 426 THR A C 1
ATOM 3267 O O . THR A 1 426 ? 27.128 -26.089 -12.015 1.00 51.34 426 THR A O 1
ATOM 3270 N N . ASP A 1 427 ? 28.281 -24.163 -12.121 1.00 41.62 427 ASP A N 1
ATOM 3271 C CA . ASP A 1 427 ? 29.609 -24.741 -12.384 1.00 41.62 427 ASP A CA 1
ATOM 3272 C C . ASP A 1 427 ? 30.518 -24.799 -11.138 1.00 41.62 427 ASP A C 1
ATOM 3274 O O . ASP A 1 427 ? 31.742 -24.744 -11.244 1.00 41.62 427 ASP A O 1
ATOM 3278 N N . PHE A 1 428 ? 29.951 -24.932 -9.935 1.00 38.72 428 PHE A N 1
ATOM 3279 C CA . PHE A 1 428 ? 30.725 -25.501 -8.827 1.00 38.72 428 PHE A CA 1
ATOM 3280 C C . PHE A 1 428 ? 30.561 -27.019 -8.876 1.00 38.72 428 PHE A C 1
ATOM 3282 O O . PHE A 1 428 ? 29.677 -27.582 -8.226 1.00 38.72 428 PHE A O 1
ATOM 3289 N N . ASP A 1 429 ? 31.416 -27.661 -9.680 1.00 34.38 429 ASP A N 1
ATOM 3290 C CA . ASP A 1 429 ? 31.803 -29.048 -9.441 1.00 34.38 429 ASP A CA 1
ATOM 3291 C C . ASP A 1 429 ? 32.159 -29.140 -7.955 1.00 34.38 429 ASP A C 1
ATOM 3293 O O . ASP A 1 429 ? 33.050 -28.452 -7.445 1.00 34.38 429 ASP A O 1
ATOM 3297 N N . PHE A 1 430 ? 31.390 -29.944 -7.233 1.00 36.41 430 PHE A N 1
ATOM 3298 C CA . PHE A 1 430 ? 31.860 -30.504 -5.986 1.00 36.41 430 PHE A CA 1
ATOM 3299 C C . PHE A 1 430 ? 33.044 -31.376 -6.407 1.00 36.41 430 PHE A C 1
ATOM 3301 O O . PHE A 1 430 ? 32.830 -32.490 -6.877 1.00 36.41 430 PHE A O 1
ATOM 3308 N N . ASP A 1 431 ? 34.268 -30.843 -6.336 1.00 34.34 431 ASP A N 1
ATOM 3309 C CA . ASP A 1 431 ? 35.459 -31.685 -6.346 1.00 34.34 431 ASP A CA 1
ATOM 3310 C C . ASP A 1 431 ? 35.283 -32.654 -5.172 1.00 34.34 431 ASP A C 1
ATOM 3312 O O . ASP A 1 431 ? 35.391 -32.309 -3.991 1.00 34.34 431 ASP A O 1
ATOM 3316 N N . GLU A 1 432 ? 34.883 -33.862 -5.545 1.00 40.38 432 GLU A N 1
ATOM 3317 C CA . GLU A 1 432 ? 34.877 -35.085 -4.772 1.00 40.38 432 GLU A CA 1
ATOM 3318 C C . GLU A 1 432 ? 36.341 -35.420 -4.466 1.00 40.38 432 GLU A C 1
ATOM 3320 O O . GLU A 1 432 ? 36.927 -36.272 -5.108 1.00 40.38 432 GLU A O 1
ATOM 3325 N N . ASP A 1 433 ? 36.969 -34.675 -3.556 1.00 40.25 433 ASP A N 1
ATOM 3326 C CA . ASP A 1 433 ? 38.326 -34.952 -3.077 1.00 40.25 433 ASP A CA 1
ATOM 3327 C C . ASP A 1 433 ? 38.545 -34.282 -1.708 1.00 40.25 433 ASP A C 1
ATOM 3329 O O . ASP A 1 433 ? 39.243 -33.281 -1.583 1.00 40.25 433 ASP A O 1
ATOM 3333 N N . THR A 1 434 ? 37.900 -34.827 -0.670 1.00 39.62 434 THR A N 1
ATOM 3334 C CA . THR A 1 434 ? 38.525 -35.144 0.634 1.00 39.62 434 THR A CA 1
ATOM 3335 C C . THR A 1 434 ? 37.559 -35.995 1.470 1.00 39.62 434 THR A C 1
ATOM 3337 O O . THR A 1 434 ? 37.099 -35.563 2.526 1.00 39.62 434 THR A O 1
ATOM 3340 N N . ASP A 1 435 ? 37.256 -37.205 1.004 1.00 35.91 435 ASP A N 1
ATOM 3341 C CA . ASP A 1 435 ? 37.027 -38.332 1.911 1.00 35.91 435 ASP A CA 1
ATOM 3342 C C . ASP A 1 435 ? 38.354 -39.104 1.960 1.00 35.91 435 ASP A C 1
ATOM 3344 O O . ASP A 1 435 ? 38.575 -40.049 1.210 1.00 35.91 435 ASP A O 1
ATOM 3348 N N . GLU A 1 436 ? 39.296 -38.650 2.796 1.00 36.34 436 GLU A N 1
ATOM 3349 C CA . GLU A 1 436 ? 40.373 -39.541 3.235 1.00 36.34 436 GLU A CA 1
ATOM 3350 C C . GLU A 1 436 ? 39.789 -40.484 4.289 1.00 36.34 436 GLU A C 1
ATOM 3352 O O . GLU A 1 436 ? 39.645 -40.137 5.463 1.00 36.34 436 GLU A O 1
ATOM 3357 N N . ASP A 1 437 ? 39.403 -41.659 3.797 1.00 36.62 437 ASP A N 1
ATOM 3358 C CA . ASP A 1 437 ? 39.534 -42.977 4.414 1.00 36.62 437 ASP A CA 1
ATOM 3359 C C . ASP A 1 437 ? 40.062 -42.986 5.859 1.00 36.62 437 ASP A C 1
ATOM 3361 O O . ASP A 1 437 ? 41.271 -42.951 6.104 1.00 36.62 437 ASP A O 1
ATOM 3365 N N . VAL A 1 438 ? 39.157 -43.185 6.819 1.00 35.75 438 VAL A N 1
ATOM 3366 C CA . VAL A 1 438 ? 39.459 -43.997 8.003 1.00 35.75 438 VAL A CA 1
ATOM 3367 C C . VAL A 1 438 ? 38.224 -44.824 8.331 1.00 35.75 438 VAL A C 1
ATOM 3369 O O . VAL A 1 438 ? 37.402 -44.418 9.145 1.00 35.75 438 VAL A O 1
ATOM 3372 N N . ASP A 1 439 ? 38.119 -45.992 7.709 1.00 36.34 439 ASP A N 1
ATOM 3373 C CA . ASP A 1 439 ? 37.447 -47.139 8.309 1.00 36.34 439 ASP A CA 1
ATOM 3374 C C . ASP A 1 439 ? 38.218 -48.422 7.964 1.00 36.34 439 ASP A C 1
ATOM 3376 O O . ASP A 1 439 ? 38.912 -48.481 6.950 1.00 36.34 439 ASP A O 1
ATOM 3380 N N . GLU A 1 440 ? 38.054 -49.411 8.849 1.00 35.59 440 GLU A N 1
ATOM 3381 C CA . GLU A 1 440 ? 38.622 -50.773 8.890 1.00 35.59 440 GLU A CA 1
ATOM 3382 C C . GLU A 1 440 ? 39.993 -50.891 9.602 1.00 35.59 440 GLU A C 1
ATOM 3384 O O . GLU A 1 440 ? 40.972 -50.237 9.264 1.00 35.59 440 GLU A O 1
ATOM 3389 N N . ASP A 1 441 ? 40.175 -51.665 10.679 1.00 32.75 441 ASP A N 1
ATOM 3390 C CA . ASP A 1 441 ? 39.501 -52.891 11.115 1.00 32.75 441 ASP A CA 1
ATOM 3391 C C . ASP A 1 441 ? 39.647 -53.105 12.635 1.00 32.75 441 ASP A C 1
ATOM 3393 O O . ASP A 1 441 ? 40.715 -52.868 13.207 1.00 32.75 441 ASP A O 1
ATOM 3397 N N . THR A 1 442 ? 38.618 -53.645 13.294 1.00 33.03 442 THR A N 1
ATOM 3398 C CA . THR A 1 442 ? 38.596 -55.038 13.803 1.00 33.03 442 THR A CA 1
ATOM 3399 C C . THR A 1 442 ? 37.428 -55.237 14.774 1.00 33.03 442 THR A C 1
ATOM 3401 O O . THR A 1 442 ? 37.503 -54.892 15.952 1.00 33.03 442 THR A O 1
ATOM 3404 N N . ASP A 1 443 ? 36.365 -55.859 14.266 1.00 37.62 443 ASP A N 1
ATOM 3405 C CA . ASP A 1 443 ? 35.498 -56.716 15.071 1.00 37.62 443 ASP A CA 1
ATOM 3406 C C . ASP A 1 443 ? 36.209 -58.067 15.254 1.00 37.62 443 ASP A C 1
ATOM 3408 O O . ASP A 1 443 ? 36.570 -58.727 14.279 1.00 37.62 443 ASP A O 1
ATOM 3412 N N . GLU A 1 444 ? 36.384 -58.502 16.500 1.00 36.84 444 GLU A N 1
ATOM 3413 C CA . GLU A 1 444 ? 36.499 -59.924 16.824 1.00 36.84 444 GLU A CA 1
ATOM 3414 C C . GLU A 1 444 ? 35.562 -60.222 17.999 1.00 36.84 444 GLU A C 1
ATOM 3416 O O . GLU A 1 444 ? 35.719 -59.705 19.108 1.00 36.84 444 GLU A O 1
ATOM 3421 N N . ASP A 1 445 ? 34.552 -61.038 17.701 1.00 40.34 445 ASP A N 1
ATOM 3422 C CA . ASP A 1 445 ? 33.619 -61.659 18.633 1.00 40.34 445 ASP A CA 1
ATOM 3423 C C . ASP A 1 445 ? 34.345 -62.381 19.782 1.00 40.34 445 ASP A C 1
ATOM 3425 O O . ASP A 1 445 ? 35.365 -63.037 19.567 1.00 40.34 445 ASP A O 1
ATOM 3429 N N . THR A 1 446 ? 33.763 -62.384 20.985 1.00 34.78 446 THR A N 1
ATOM 3430 C CA . THR A 1 446 ? 33.464 -63.638 21.710 1.00 34.78 446 THR A CA 1
ATOM 3431 C C . THR A 1 446 ? 32.617 -63.416 22.966 1.00 34.78 446 THR A C 1
ATOM 3433 O O . THR A 1 446 ? 32.800 -62.472 23.732 1.00 34.78 446 THR A O 1
ATOM 3436 N N . ASP A 1 447 ? 31.678 -64.346 23.118 1.00 40.16 447 ASP A N 1
ATOM 3437 C CA . ASP A 1 447 ? 30.706 -64.565 24.184 1.00 40.16 447 ASP A CA 1
ATOM 3438 C C . ASP A 1 447 ? 31.285 -64.829 25.595 1.00 40.16 447 ASP A C 1
ATOM 3440 O O . ASP A 1 447 ? 32.433 -65.233 25.749 1.00 40.16 447 ASP A O 1
ATOM 3444 N N . GLU A 1 448 ? 30.385 -64.688 26.583 1.00 38.00 448 GLU A N 1
ATOM 3445 C CA . GLU A 1 448 ? 30.265 -65.429 27.863 1.00 38.00 448 GLU A CA 1
ATOM 3446 C C . GLU A 1 448 ? 31.472 -65.526 28.831 1.00 38.00 448 GLU A C 1
ATOM 3448 O O . GLU A 1 448 ? 32.396 -66.311 28.637 1.00 38.00 448 GLU A O 1
ATOM 3453 N N . ASP A 1 449 ? 31.373 -64.813 29.968 1.00 38.22 449 ASP A N 1
ATOM 3454 C CA . ASP A 1 449 ? 31.212 -65.388 31.330 1.00 38.22 449 ASP A CA 1
ATOM 3455 C C . ASP A 1 449 ? 30.849 -64.310 32.380 1.00 38.22 449 ASP A C 1
ATOM 3457 O O . ASP A 1 449 ? 31.541 -63.263 32.451 1.00 38.22 449 ASP A O 1
#

pLDDT: mean 83.86, std 15.99, range [32.75, 98.56]

Secondary structure (DSSP, 8-state):
---SSS--TT---B--EEEEEEEESS-SBTTB-TT---EEEEEEEE--B-S-TT---PPPTT--EEEE--TTSTT-PEEEE----SS-SS-SS-EEEEEE-SPP-TTSSBPTT-EEEEEEEEE-TT--BSS-TT-BPPHHHHHTS--TT-B----TTTS--BTTTBBGGG---EEEEEEE-GGG-------B-HHHHHSS-SSEEEE-HHHHSSEEEEEEES-HHHHHHHHHSTT-GGGGS-B-SEEEEE--TTPPSEEEEEEEEEEEEETTEEEEEEEEEEEEES-SS------SB--GGGT--GGG-HHHHSTT---HHHHHHHS--BTTBTT-SHHHHHHHHHHT-TT--S-TT-GGGTBSSSGGG----HHHHHTT-S---HHHHHHH----BTTTBSSSGGGGSPPPTTT----TT-S--------------------------